Protein AF-A0A285S015-F1 (afdb_monomer)

Mean predicted aligned error: 14.47 Å

Structure (mmCIF, N/CA/C/O backbone):
data_AF-A0A285S015-F1
#
_entry.id   AF-A0A285S015-F1
#
loop_
_atom_site.group_PDB
_atom_site.id
_atom_site.type_symbol
_atom_site.label_atom_id
_atom_site.label_alt_id
_atom_site.label_comp_id
_atom_site.label_asym_id
_atom_site.label_entity_id
_atom_site.label_seq_id
_atom_site.pdbx_PDB_ins_code
_atom_site.Cartn_x
_atom_site.Cartn_y
_atom_site.Cartn_z
_atom_site.occupancy
_atom_site.B_iso_or_equiv
_atom_site.auth_seq_id
_atom_site.auth_comp_id
_atom_site.auth_asym_id
_atom_site.auth_atom_id
_atom_site.pdbx_PDB_model_num
ATOM 1 N N . MET A 1 1 ? 20.135 -26.902 -39.913 1.00 67.50 1 MET A N 1
ATOM 2 C CA . MET A 1 1 ? 20.715 -26.129 -41.029 1.00 67.50 1 MET A CA 1
ATOM 3 C C . MET A 1 1 ? 20.093 -24.752 -40.970 1.00 67.50 1 MET A C 1
ATOM 5 O O . MET A 1 1 ? 18.878 -24.686 -40.819 1.00 67.50 1 MET A O 1
ATOM 9 N N . VAL A 1 2 ? 20.905 -23.700 -40.968 1.00 75.19 2 VAL A N 1
ATOM 10 C CA . VAL A 1 2 ? 20.417 -22.316 -40.902 1.00 75.19 2 VAL A CA 1
ATOM 11 C C . VAL A 1 2 ? 20.582 -21.705 -42.285 1.00 75.19 2 VAL A C 1
ATOM 13 O O . VAL A 1 2 ? 21.671 -21.765 -42.855 1.00 75.19 2 VAL A O 1
ATOM 16 N N . LEU A 1 3 ? 19.495 -21.155 -42.816 1.00 83.31 3 LEU A N 1
ATOM 17 C CA . LEU A 1 3 ? 19.470 -20.466 -44.101 1.00 83.31 3 LEU A CA 1
ATOM 18 C C . LEU A 1 3 ? 19.442 -18.971 -43.814 1.00 83.31 3 LEU A C 1
ATOM 20 O O . LEU A 1 3 ? 18.451 -18.474 -43.283 1.00 83.31 3 LEU A O 1
ATOM 24 N N . LEU A 1 4 ? 20.527 -18.260 -44.114 1.00 85.44 4 LEU A N 1
ATOM 25 C CA . LEU A 1 4 ? 20.615 -16.825 -43.836 1.00 85.44 4 LEU A CA 1
ATOM 26 C C . LEU A 1 4 ? 20.044 -16.002 -44.987 1.00 85.44 4 LEU A C 1
ATOM 28 O O . LEU A 1 4 ? 20.359 -16.249 -46.153 1.00 85.44 4 LEU A O 1
ATOM 32 N N . PHE A 1 5 ? 19.215 -15.017 -44.634 1.00 90.62 5 PHE A N 1
ATOM 33 C CA . PHE A 1 5 ? 18.771 -13.994 -45.574 1.00 90.62 5 PHE A CA 1
ATOM 34 C C . PHE A 1 5 ? 20.003 -13.241 -46.119 1.00 90.62 5 PHE A C 1
ATOM 36 O O . PHE A 1 5 ? 20.913 -12.960 -45.336 1.00 90.62 5 PHE A O 1
ATOM 43 N N . PRO A 1 6 ? 20.068 -12.908 -47.424 1.00 89.25 6 PRO A N 1
ATOM 44 C CA . PRO A 1 6 ? 21.235 -12.268 -48.042 1.00 89.25 6 PRO A CA 1
ATOM 45 C C . PRO A 1 6 ? 21.313 -10.771 -47.688 1.00 89.25 6 PRO A C 1
ATOM 47 O O . PRO A 1 6 ? 21.080 -9.890 -48.520 1.00 89.25 6 PRO A O 1
ATOM 50 N N . PHE A 1 7 ? 21.603 -10.476 -46.419 1.00 87.62 7 PHE A N 1
ATOM 51 C CA . PHE A 1 7 ? 21.648 -9.122 -45.859 1.00 87.62 7 PHE A CA 1
ATOM 52 C C . PHE A 1 7 ? 22.628 -8.207 -46.601 1.00 87.62 7 PHE A C 1
ATOM 54 O O . PHE A 1 7 ? 22.371 -7.019 -46.767 1.00 87.62 7 PHE A O 1
ATOM 61 N N . GLU A 1 8 ? 23.745 -8.758 -47.060 1.00 86.56 8 GLU A N 1
ATOM 62 C CA . GLU A 1 8 ? 24.807 -8.057 -47.777 1.00 86.56 8 GLU A CA 1
ATOM 63 C C . GLU A 1 8 ? 24.428 -7.623 -49.197 1.00 86.56 8 GLU A C 1
ATOM 65 O O . GLU A 1 8 ? 25.036 -6.693 -49.727 1.00 86.56 8 GLU A O 1
ATOM 70 N N . LEU A 1 9 ? 23.430 -8.266 -49.811 1.00 89.44 9 LEU A N 1
ATOM 71 C CA . LEU A 1 9 ? 22.992 -7.951 -51.174 1.00 89.44 9 LEU A CA 1
ATOM 72 C C . LEU A 1 9 ? 21.837 -6.949 -51.203 1.00 89.44 9 LEU A C 1
ATOM 74 O O . LEU A 1 9 ? 21.545 -6.377 -52.250 1.00 89.44 9 LEU A O 1
ATOM 78 N N . ILE A 1 10 ? 21.178 -6.732 -50.062 1.00 92.38 10 ILE A N 1
ATOM 79 C CA . ILE A 1 10 ? 19.946 -5.950 -49.976 1.00 92.38 10 ILE A CA 1
ATOM 80 C C . ILE A 1 10 ? 20.144 -4.814 -48.968 1.00 92.38 10 ILE A C 1
ATOM 82 O O . ILE A 1 10 ? 20.337 -5.072 -47.776 1.00 92.38 10 ILE A O 1
ATOM 86 N N . PRO A 1 11 ? 20.064 -3.540 -49.395 1.00 91.94 11 PRO A N 1
ATOM 87 C CA . PRO A 1 11 ? 20.134 -2.407 -48.484 1.00 91.94 11 PRO A CA 1
ATOM 88 C C . PRO A 1 11 ? 19.051 -2.472 -47.402 1.00 91.94 11 PRO A C 1
ATOM 90 O O . PRO A 1 11 ? 17.885 -2.774 -47.676 1.00 91.94 11 PRO A O 1
ATOM 93 N N . LYS A 1 12 ? 19.419 -2.129 -46.167 1.00 91.00 12 LYS A N 1
ATOM 94 C CA . LYS A 1 12 ? 18.474 -2.047 -45.049 1.00 91.00 12 LYS A CA 1
ATOM 95 C C . LYS A 1 12 ? 17.331 -1.075 -45.371 1.00 91.00 12 LYS A C 1
ATOM 97 O O . LYS A 1 12 ? 17.561 0.023 -45.871 1.00 91.00 12 LYS A O 1
ATOM 102 N N . GLY A 1 13 ? 16.107 -1.470 -45.037 1.00 90.25 13 GLY A N 1
ATOM 103 C CA . GLY A 1 13 ? 14.879 -0.709 -45.266 1.00 90.25 13 GLY A CA 1
ATOM 104 C C . GLY A 1 13 ? 14.245 -0.927 -46.642 1.00 90.25 13 GLY A C 1
ATOM 105 O O . GLY A 1 13 ? 13.160 -0.399 -46.874 1.00 90.25 13 GLY A O 1
ATOM 106 N N . SER A 1 14 ? 14.875 -1.711 -47.526 1.00 94.56 14 SER A N 1
ATOM 107 C CA . SER A 1 14 ? 14.327 -2.010 -48.856 1.00 94.56 14 SER A CA 1
ATOM 108 C C . SER A 1 14 ? 12.966 -2.705 -48.771 1.00 94.56 14 SER A C 1
ATOM 110 O O . SER A 1 14 ? 12.733 -3.546 -47.891 1.00 94.56 14 SER A O 1
ATOM 112 N N . LYS A 1 15 ? 12.084 -2.381 -49.717 1.00 95.31 15 LYS A N 1
ATOM 113 C CA . LYS A 1 15 ? 10.822 -3.079 -49.968 1.00 95.31 15 LYS A CA 1
ATOM 114 C C . LYS A 1 15 ? 11.097 -4.305 -50.822 1.00 95.31 15 LYS A C 1
ATOM 116 O O . LYS A 1 15 ? 11.633 -4.177 -51.921 1.00 95.31 15 LYS A O 1
ATOM 121 N N . ILE A 1 16 ? 10.733 -5.485 -50.339 1.00 95.94 16 ILE A N 1
ATOM 122 C CA . ILE A 1 16 ? 11.045 -6.734 -51.030 1.00 95.94 16 ILE A CA 1
ATOM 123 C C . ILE A 1 16 ? 9.804 -7.566 -51.332 1.00 95.94 16 ILE A C 1
ATOM 125 O O . ILE A 1 16 ? 8.881 -7.654 -50.517 1.00 95.94 16 ILE A O 1
ATOM 129 N N . ILE A 1 17 ? 9.829 -8.226 -52.487 1.00 95.12 17 ILE A N 1
ATOM 130 C CA . ILE A 1 17 ? 8.995 -9.392 -52.765 1.00 95.12 17 ILE A CA 1
ATOM 131 C C . ILE A 1 17 ? 9.769 -10.618 -52.287 1.00 95.12 17 ILE A C 1
ATOM 133 O O . ILE A 1 17 ? 10.899 -10.835 -52.716 1.00 95.12 17 ILE A O 1
ATOM 137 N N . LEU A 1 18 ? 9.184 -11.424 -51.407 1.00 94.12 18 LEU A N 1
ATOM 138 C CA . LEU A 1 18 ? 9.746 -12.709 -51.003 1.00 94.12 18 LEU A CA 1
ATOM 139 C C . LEU A 1 18 ? 9.073 -13.812 -51.825 1.00 94.12 18 LEU A C 1
ATOM 141 O O . LEU A 1 18 ? 7.856 -13.963 -51.777 1.00 94.12 18 LEU A O 1
ATOM 145 N N . TYR A 1 19 ? 9.844 -14.569 -52.597 1.00 93.25 19 TYR A N 1
ATOM 146 C CA . TYR A 1 19 ? 9.345 -15.654 -53.434 1.00 93.25 19 TYR A CA 1
ATOM 147 C C . TYR A 1 19 ? 9.754 -17.005 -52.851 1.00 93.25 19 TYR A C 1
ATOM 149 O O . TYR A 1 19 ? 10.938 -17.312 -52.749 1.00 93.25 19 TYR A O 1
ATOM 157 N N . GLY A 1 20 ? 8.776 -17.841 -52.525 1.00 88.62 20 GLY A N 1
ATOM 158 C CA . GLY A 1 20 ? 8.963 -19.139 -51.890 1.00 88.62 20 GLY A CA 1
ATOM 159 C C . GLY A 1 20 ? 8.572 -19.093 -50.416 1.00 88.62 20 GLY A C 1
ATOM 160 O O . GLY A 1 20 ? 9.104 -18.306 -49.636 1.00 88.62 20 GLY A O 1
ATOM 161 N N . ALA A 1 21 ? 7.648 -19.963 -50.025 1.00 83.31 21 ALA A N 1
ATOM 162 C CA . ALA A 1 21 ? 7.158 -20.145 -48.660 1.00 83.31 21 ALA A CA 1
ATOM 163 C C . ALA A 1 21 ? 7.514 -21.532 -48.089 1.00 83.31 21 ALA A C 1
ATOM 165 O O . ALA A 1 21 ? 6.883 -22.030 -47.159 1.00 83.31 21 ALA A O 1
ATOM 166 N N . GLY A 1 22 ? 8.544 -22.173 -48.652 1.00 79.75 22 GLY A N 1
ATOM 167 C CA . GLY A 1 22 ? 9.179 -23.346 -48.054 1.00 79.75 22 GLY A CA 1
ATOM 168 C C . GLY A 1 22 ? 9.990 -22.999 -46.797 1.00 79.75 22 GLY A C 1
ATOM 169 O O . GLY A 1 22 ? 9.980 -21.867 -46.320 1.00 79.75 22 GLY A O 1
ATOM 170 N N . ASP A 1 23 ? 10.751 -23.969 -46.285 1.00 79.31 23 ASP A N 1
ATOM 171 C CA . ASP A 1 23 ? 11.569 -23.812 -45.067 1.00 79.31 23 ASP A CA 1
ATOM 172 C C . ASP A 1 23 ? 12.511 -22.589 -45.131 1.00 79.31 23 ASP A C 1
ATOM 174 O O . ASP A 1 23 ? 12.588 -21.806 -44.187 1.00 79.31 23 ASP A O 1
ATOM 178 N N . CYS A 1 24 ? 13.132 -22.350 -46.293 1.00 83.75 24 CYS A N 1
ATOM 179 C CA . CYS A 1 24 ? 13.957 -21.166 -46.553 1.00 83.75 24 CYS A CA 1
ATOM 180 C C . CYS A 1 24 ? 13.175 -19.852 -46.422 1.00 83.75 24 CYS A C 1
ATOM 182 O O . CYS A 1 24 ? 13.576 -18.965 -45.671 1.00 83.75 24 CYS A O 1
ATOM 184 N N . GLY A 1 25 ? 12.024 -19.749 -47.092 1.00 86.25 25 GLY A N 1
ATOM 185 C CA . GLY A 1 25 ? 11.167 -18.564 -47.041 1.00 86.25 25 GLY A CA 1
ATOM 186 C C . GLY A 1 25 ? 10.690 -18.240 -45.633 1.00 86.25 25 GLY A C 1
ATOM 187 O O . GLY A 1 25 ? 10.737 -17.086 -45.217 1.00 86.25 25 GLY A O 1
ATOM 188 N N . ILE A 1 26 ? 10.306 -19.262 -44.865 1.00 82.06 26 ILE A N 1
ATOM 189 C CA . ILE A 1 26 ? 9.888 -19.100 -43.468 1.00 82.06 26 ILE A CA 1
ATOM 190 C C . ILE A 1 26 ? 11.056 -18.598 -42.607 1.00 82.06 26 ILE A C 1
ATOM 192 O O . ILE A 1 26 ? 10.880 -17.669 -41.816 1.00 82.06 26 ILE A O 1
ATOM 196 N N . GLN A 1 27 ? 12.255 -19.173 -42.757 1.00 84.94 27 GLN A N 1
ATOM 197 C CA . GLN A 1 27 ? 13.443 -18.728 -42.021 1.00 84.94 27 GLN A CA 1
ATOM 198 C C . GLN A 1 27 ? 13.841 -17.290 -42.382 1.00 84.94 27 GLN A C 1
ATOM 200 O O . GLN A 1 27 ? 14.153 -16.510 -41.479 1.00 84.94 27 GLN A O 1
ATOM 205 N N . PHE A 1 28 ? 13.783 -16.919 -43.664 1.00 90.00 28 PHE A N 1
ATOM 206 C CA . PHE A 1 28 ? 14.058 -15.559 -44.135 1.00 90.00 28 PHE A CA 1
ATOM 207 C C . PHE A 1 28 ? 13.033 -14.568 -43.584 1.00 90.00 28 PHE A C 1
ATOM 209 O O . PHE A 1 28 ? 13.412 -13.546 -43.018 1.00 90.00 28 PHE A O 1
ATOM 216 N N . PHE A 1 29 ? 11.740 -14.890 -43.672 1.00 85.94 29 PHE A N 1
ATOM 217 C CA . PHE A 1 29 ? 10.673 -14.040 -43.148 1.00 85.94 29 PHE A CA 1
ATOM 218 C C . PHE A 1 29 ? 10.840 -13.789 -41.643 1.00 85.94 29 PHE A C 1
ATOM 220 O O . PHE A 1 29 ? 10.815 -12.641 -41.202 1.00 85.94 29 PHE A O 1
ATOM 227 N N . ARG A 1 30 ? 11.115 -14.836 -40.853 1.00 80.06 30 ARG A N 1
ATOM 228 C CA . ARG A 1 30 ? 11.385 -14.706 -39.409 1.00 80.06 30 ARG A CA 1
ATOM 229 C C . ARG A 1 30 ? 12.592 -13.813 -39.125 1.00 80.06 30 ARG A C 1
ATOM 231 O O . ARG A 1 30 ? 12.520 -12.964 -38.240 1.00 80.06 30 ARG A O 1
ATOM 238 N N . GLN A 1 31 ? 13.680 -13.973 -39.878 1.00 86.50 31 GLN A N 1
ATOM 239 C CA . GLN A 1 31 ? 14.856 -13.109 -39.754 1.00 86.50 31 GLN A CA 1
ATOM 240 C C . GLN A 1 31 ? 14.512 -11.645 -40.041 1.00 86.50 31 GLN A C 1
ATOM 242 O O . GLN A 1 31 ? 14.876 -10.776 -39.253 1.00 86.50 31 GLN A O 1
ATOM 247 N N . ILE A 1 32 ? 13.772 -11.363 -41.115 1.00 84.56 32 ILE A N 1
ATOM 248 C CA . ILE A 1 32 ? 13.384 -9.998 -41.500 1.00 84.56 32 ILE A CA 1
ATOM 249 C C . ILE A 1 32 ? 12.490 -9.349 -40.436 1.00 84.56 32 ILE A C 1
ATOM 251 O O . ILE A 1 32 ? 12.740 -8.205 -40.056 1.00 84.56 32 ILE A O 1
ATOM 255 N N . ILE A 1 33 ? 11.486 -10.073 -39.929 1.00 77.69 33 ILE A N 1
ATOM 256 C CA . ILE A 1 33 ? 10.560 -9.561 -38.909 1.00 77.69 33 ILE A CA 1
ATOM 257 C C . ILE A 1 33 ? 11.286 -9.287 -37.589 1.00 77.69 33 ILE A C 1
ATOM 259 O O . ILE A 1 33 ? 11.134 -8.200 -37.038 1.00 77.69 33 ILE A O 1
ATOM 263 N N . ASN A 1 34 ? 12.119 -10.220 -37.118 1.00 66.62 34 ASN A N 1
ATOM 264 C CA . ASN A 1 34 ? 12.831 -10.078 -35.844 1.00 66.62 34 ASN A CA 1
ATOM 265 C C . ASN A 1 34 ? 13.903 -8.981 -35.870 1.00 66.62 34 ASN A C 1
ATOM 267 O O . ASN A 1 34 ? 14.202 -8.385 -34.840 1.00 66.62 34 ASN A O 1
ATOM 271 N N . THR A 1 35 ? 14.505 -8.723 -37.031 1.00 77.38 35 THR A N 1
ATOM 272 C CA . THR A 1 35 ? 15.564 -7.711 -37.183 1.00 77.38 35 THR A CA 1
ATOM 273 C C . THR A 1 35 ? 15.040 -6.353 -37.649 1.00 77.38 35 THR A C 1
ATOM 275 O O . THR A 1 35 ? 15.794 -5.377 -37.647 1.00 77.38 35 THR A O 1
ATOM 278 N N . HIS A 1 36 ? 13.777 -6.280 -38.086 1.00 74.38 36 HIS A N 1
ATOM 279 C CA . HIS A 1 36 ? 13.197 -5.131 -38.789 1.00 74.38 36 HIS A CA 1
ATOM 280 C C . HIS A 1 36 ? 14.074 -4.641 -39.963 1.00 74.38 36 HIS A C 1
ATOM 282 O O . HIS A 1 36 ? 14.189 -3.437 -40.209 1.00 74.38 36 HIS A O 1
ATOM 288 N N . TYR A 1 37 ? 14.756 -5.563 -40.657 1.00 84.56 37 TYR A N 1
ATOM 289 C CA . TYR A 1 37 ? 15.783 -5.213 -41.646 1.00 84.56 37 TYR A CA 1
ATOM 290 C C . TYR A 1 37 ? 15.201 -4.725 -42.977 1.00 84.56 37 TYR A C 1
ATOM 292 O O . TYR A 1 37 ? 15.682 -3.733 -43.518 1.00 84.56 37 TYR A O 1
ATOM 300 N N . CYS A 1 38 ? 14.152 -5.374 -43.484 1.00 91.06 38 CYS A N 1
ATOM 301 C CA . CYS A 1 38 ? 13.473 -5.047 -44.743 1.00 91.06 38 CYS A CA 1
ATOM 302 C C . CYS A 1 38 ? 11.953 -5.027 -44.554 1.00 91.06 38 CYS A C 1
ATOM 304 O O . CYS A 1 38 ? 11.432 -5.555 -43.573 1.00 91.06 38 CYS A O 1
ATOM 306 N N . ASN A 1 39 ? 11.241 -4.448 -45.521 1.00 89.62 39 ASN A N 1
ATOM 307 C CA . ASN A 1 39 ? 9.784 -4.481 -45.572 1.00 89.62 39 ASN A CA 1
ATOM 308 C C . ASN A 1 39 ? 9.322 -5.503 -46.618 1.00 89.62 39 ASN A C 1
ATOM 310 O O . ASN A 1 39 ? 9.514 -5.286 -47.812 1.00 89.62 39 ASN A O 1
ATOM 314 N N . VAL A 1 40 ? 8.716 -6.611 -46.188 1.00 89.88 40 VAL A N 1
ATOM 315 C CA . VAL A 1 40 ? 8.143 -7.607 -47.107 1.00 89.88 40 VAL A CA 1
ATOM 316 C C . VAL A 1 40 ? 6.810 -7.073 -47.625 1.00 89.88 40 VAL A C 1
ATOM 318 O O . VAL A 1 40 ? 5.792 -7.172 -46.945 1.00 89.88 40 VAL A O 1
ATOM 321 N N . VAL A 1 41 ? 6.818 -6.485 -48.823 1.00 90.06 41 VAL A N 1
ATOM 322 C CA . VAL A 1 41 ? 5.616 -5.892 -49.435 1.00 90.06 41 VAL A CA 1
ATOM 323 C C . VAL A 1 41 ? 4.709 -6.938 -50.072 1.00 90.06 41 VAL A C 1
ATOM 325 O O . VAL A 1 41 ? 3.506 -6.720 -50.197 1.00 90.06 41 VAL A O 1
ATOM 328 N N . LEU A 1 42 ? 5.274 -8.086 -50.447 1.00 89.62 42 LEU A N 1
ATOM 329 C CA . LEU A 1 42 ? 4.533 -9.217 -50.978 1.00 89.62 42 LEU A CA 1
ATOM 330 C C . LEU A 1 42 ? 5.313 -10.509 -50.709 1.00 89.62 42 LEU A C 1
ATOM 332 O O . LEU A 1 42 ? 6.506 -10.582 -50.989 1.00 89.62 42 LEU A O 1
ATOM 336 N N . TRP A 1 43 ? 4.647 -11.538 -50.189 1.00 91.50 43 TRP A N 1
ATOM 337 C CA . TRP A 1 43 ? 5.215 -12.880 -50.056 1.00 91.50 43 TRP A CA 1
ATOM 338 C C . TRP A 1 43 ? 4.397 -13.841 -50.909 1.00 91.50 43 TRP A C 1
ATOM 340 O O . TRP A 1 43 ? 3.183 -13.923 -50.731 1.00 91.50 43 TRP A O 1
ATOM 350 N N . VAL A 1 44 ? 5.033 -14.539 -51.849 1.00 89.38 44 VAL A N 1
ATOM 351 C CA . VAL A 1 44 ? 4.350 -15.435 -52.790 1.00 89.38 44 VAL A CA 1
ATOM 352 C C . VAL A 1 44 ? 4.909 -16.846 -52.792 1.00 89.38 44 VAL A C 1
ATOM 354 O O . VAL A 1 44 ? 6.092 -17.059 -52.535 1.00 89.38 44 VAL A O 1
ATOM 357 N N . ASP A 1 45 ? 4.064 -17.811 -53.139 1.00 88.56 45 ASP A N 1
ATOM 358 C CA . ASP A 1 45 ? 4.480 -19.177 -53.453 1.00 88.56 45 ASP A CA 1
ATOM 359 C C . ASP A 1 45 ? 3.582 -19.772 -54.544 1.00 88.56 45 ASP A C 1
ATOM 361 O O . ASP A 1 45 ? 2.378 -19.519 -54.586 1.00 88.56 45 ASP A O 1
ATOM 365 N N . LYS A 1 46 ? 4.147 -20.606 -55.424 1.00 83.50 46 LYS A N 1
ATOM 366 C CA . LYS A 1 46 ? 3.384 -21.276 -56.491 1.00 83.50 46 LYS A CA 1
ATOM 367 C C . LYS A 1 46 ? 2.296 -22.208 -55.953 1.00 83.50 46 LYS A C 1
ATOM 369 O O . LYS A 1 46 ? 1.311 -22.464 -56.634 1.00 83.50 46 LYS A O 1
ATOM 374 N N . ARG A 1 47 ? 2.486 -22.741 -54.743 1.00 78.12 47 ARG A N 1
ATOM 375 C CA . ARG A 1 47 ? 1.529 -23.605 -54.050 1.00 78.12 47 ARG A CA 1
ATOM 376 C C . ARG A 1 47 ? 0.612 -22.829 -53.117 1.00 78.12 47 ARG A C 1
ATOM 378 O O . ARG A 1 47 ? -0.129 -23.469 -52.390 1.00 78.12 47 ARG A O 1
ATOM 385 N N . ALA A 1 48 ? 0.609 -21.492 -53.131 1.00 71.69 48 ALA A N 1
ATOM 386 C CA . ALA A 1 48 ? -0.221 -20.691 -52.224 1.00 71.69 48 ALA A CA 1
ATOM 387 C C . ALA A 1 48 ? -1.709 -21.092 -52.245 1.00 71.69 48 ALA A C 1
ATOM 389 O O . ALA A 1 48 ? -2.349 -21.114 -51.200 1.00 71.69 48 ALA A O 1
ATOM 390 N N . ASN A 1 49 ? -2.231 -21.491 -53.411 1.00 65.31 49 ASN A N 1
ATOM 391 C CA . ASN A 1 49 ? -3.615 -21.954 -53.578 1.00 65.31 49 ASN A CA 1
ATOM 392 C C . ASN A 1 49 ? -3.880 -23.364 -53.002 1.00 65.31 49 ASN A C 1
ATOM 394 O O . ASN A 1 49 ? -5.033 -23.734 -52.809 1.00 65.31 49 ASN A O 1
ATOM 398 N N . GLU A 1 50 ? -2.831 -24.147 -52.736 1.00 61.03 50 GLU A N 1
ATOM 399 C CA . GLU A 1 50 ? -2.882 -25.471 -52.094 1.00 61.03 50 GLU A CA 1
ATOM 400 C C . GLU A 1 50 ? -2.691 -25.381 -50.568 1.00 61.03 50 GLU A C 1
ATOM 402 O O . GLU A 1 50 ? -2.870 -26.372 -49.860 1.00 61.03 50 GLU A O 1
ATOM 407 N N . ILE A 1 51 ? -2.331 -24.201 -50.044 1.00 58.34 51 ILE A N 1
ATOM 408 C CA . ILE A 1 51 ? -2.209 -23.951 -48.606 1.00 58.34 51 ILE A CA 1
ATOM 409 C C . ILE A 1 51 ? -3.617 -23.692 -48.047 1.00 58.34 51 ILE A C 1
ATOM 411 O O . ILE A 1 51 ? -4.007 -22.549 -47.806 1.00 58.34 51 ILE A O 1
ATOM 415 N N . GLU A 1 52 ? -4.412 -24.748 -47.845 1.00 47.81 52 GLU A N 1
ATOM 416 C CA . GLU A 1 52 ? -5.668 -24.637 -47.094 1.00 47.81 52 GLU A CA 1
ATOM 417 C C . GLU A 1 52 ? -5.366 -24.041 -45.702 1.00 47.81 52 GLU A C 1
ATOM 419 O O . GLU A 1 52 ? -4.636 -24.620 -44.902 1.00 47.81 52 GLU A O 1
ATOM 424 N N . ASN A 1 53 ? -5.925 -22.857 -45.430 1.00 52.62 53 ASN A N 1
ATOM 425 C CA . ASN A 1 53 ? -5.836 -22.080 -44.180 1.00 52.62 53 ASN A CA 1
ATOM 426 C C . ASN A 1 53 ? -4.545 -21.289 -43.889 1.00 52.62 53 ASN A C 1
ATOM 428 O O . ASN A 1 53 ? -4.525 -20.567 -42.889 1.00 52.62 53 ASN A O 1
ATOM 432 N N . GLY A 1 54 ? -3.532 -21.307 -44.763 1.00 52.75 54 GLY A N 1
ATOM 433 C CA . GLY A 1 54 ? -2.366 -20.410 -44.659 1.00 52.75 54 GLY A CA 1
ATOM 434 C C . GLY A 1 54 ? -1.398 -20.690 -43.498 1.00 52.75 54 GLY A C 1
ATOM 435 O O . GLY A 1 54 ? -0.605 -19.809 -43.172 1.00 52.75 54 GLY A O 1
ATOM 436 N N . GLU A 1 55 ? -1.473 -21.862 -42.858 1.00 51.06 55 GLU A N 1
ATOM 437 C CA . GLU A 1 55 ? -0.727 -22.202 -41.634 1.00 51.06 55 GLU A CA 1
ATOM 438 C C . GLU A 1 55 ? 0.605 -22.928 -41.915 1.00 51.06 55 GLU A C 1
ATOM 440 O O . GLU A 1 55 ? 0.686 -23.793 -42.789 1.00 51.06 55 GLU A O 1
ATOM 445 N N . ASP A 1 56 ? 1.665 -22.605 -41.163 1.00 54.25 56 ASP A N 1
ATOM 446 C CA . ASP A 1 56 ? 2.921 -23.368 -41.177 1.00 54.25 56 ASP A CA 1
ATOM 447 C C . ASP A 1 56 ? 2.828 -24.682 -40.377 1.00 54.25 56 ASP A C 1
ATOM 449 O O . ASP A 1 56 ? 1.813 -24.991 -39.753 1.00 54.25 56 ASP A O 1
ATOM 453 N N . ARG A 1 57 ? 3.911 -25.477 -40.350 1.00 40.69 57 ARG A N 1
ATOM 454 C CA . ARG A 1 57 ? 3.973 -26.754 -39.596 1.00 40.69 57 ARG A CA 1
ATOM 455 C C . ARG A 1 57 ? 3.804 -26.592 -38.074 1.00 40.69 57 ARG A C 1
ATOM 457 O O . ARG A 1 57 ? 3.787 -27.594 -37.364 1.00 40.69 57 ARG A O 1
ATOM 464 N N . PHE A 1 58 ? 3.715 -25.354 -37.593 1.00 38.44 58 PHE A N 1
ATOM 465 C CA . PHE A 1 58 ? 3.531 -24.956 -36.205 1.00 38.44 58 PHE A CA 1
ATOM 466 C C . PHE A 1 58 ? 2.222 -24.165 -35.990 1.00 38.44 58 PHE A C 1
ATOM 468 O O . PHE A 1 58 ? 2.006 -23.666 -34.889 1.00 38.44 58 PHE A O 1
ATOM 475 N N . GLY A 1 59 ? 1.339 -24.065 -36.996 1.00 45.91 59 GLY A N 1
ATOM 476 C CA . GLY A 1 59 ? 0.038 -23.390 -36.894 1.00 45.91 59 GLY A CA 1
ATOM 477 C C . GLY A 1 59 ? 0.069 -21.868 -37.099 1.00 45.91 59 GLY A C 1
ATOM 478 O O . GLY A 1 59 ? -0.901 -21.192 -36.761 1.00 45.91 59 GLY A O 1
ATOM 479 N N . CYS A 1 60 ? 1.160 -21.296 -37.625 1.00 46.03 60 CYS A N 1
ATOM 480 C CA . CYS A 1 60 ? 1.290 -19.846 -37.830 1.00 46.03 60 CYS A CA 1
ATOM 481 C C . CYS A 1 60 ? 0.702 -19.431 -39.181 1.00 46.03 60 CYS A C 1
ATOM 483 O O . CYS A 1 60 ? 1.151 -19.936 -40.209 1.00 46.03 60 CYS A O 1
ATOM 485 N N . LYS A 1 61 ? -0.246 -18.483 -39.206 1.00 57.78 61 LYS A N 1
ATOM 486 C CA . LYS A 1 61 ? -0.798 -17.963 -40.465 1.00 57.78 61 LYS A CA 1
ATOM 487 C C . LYS A 1 61 ? 0.141 -16.952 -41.110 1.00 57.78 61 LYS A C 1
ATOM 489 O O . LYS A 1 61 ? 0.371 -15.883 -40.553 1.00 57.78 61 LYS A O 1
ATOM 494 N N . PHE A 1 62 ? 0.633 -17.255 -42.307 1.00 62.44 62 PHE A N 1
ATOM 495 C CA . PHE A 1 62 ? 1.444 -16.328 -43.096 1.00 62.44 62 PHE A CA 1
ATOM 496 C C . PHE A 1 62 ? 0.632 -15.739 -44.261 1.00 62.44 62 PHE A C 1
ATOM 498 O O . PHE A 1 62 ? -0.124 -16.472 -44.903 1.00 62.44 62 PHE A O 1
ATOM 505 N N . PRO A 1 63 ? 0.775 -14.436 -44.584 1.00 70.94 63 PRO A N 1
ATOM 506 C CA . PRO A 1 63 ? 0.035 -13.783 -45.667 1.00 70.94 63 PRO A CA 1
ATOM 507 C C . PRO A 1 63 ? 0.633 -14.111 -47.049 1.00 70.94 63 PRO A C 1
ATOM 509 O O . PRO A 1 63 ? 0.980 -13.220 -47.825 1.00 70.94 63 PRO A O 1
ATOM 512 N N . ILE A 1 64 ? 0.778 -15.402 -47.353 1.00 80.50 64 ILE A N 1
ATOM 513 C CA . ILE A 1 64 ? 1.333 -15.892 -48.615 1.00 80.50 64 ILE A CA 1
ATOM 514 C C . ILE A 1 64 ? 0.274 -15.730 -49.707 1.00 80.50 64 ILE A C 1
ATOM 516 O O . ILE A 1 64 ? -0.869 -16.158 -49.565 1.00 80.50 64 ILE A O 1
ATOM 520 N N . SER A 1 65 ? 0.653 -15.095 -50.808 1.00 83.88 65 SER A N 1
ATOM 521 C CA . SER A 1 65 ? -0.194 -14.882 -51.975 1.00 83.88 65 SER A CA 1
ATOM 522 C C . SER A 1 65 ? 0.210 -15.783 -53.140 1.00 83.88 65 SER A C 1
ATOM 524 O O . SER A 1 65 ? 1.329 -16.287 -53.209 1.00 83.88 65 SER A O 1
ATOM 526 N N . ALA A 1 66 ? -0.712 -15.979 -54.079 1.00 85.31 66 ALA A N 1
ATOM 527 C CA . ALA A 1 66 ? -0.395 -16.625 -55.343 1.00 85.31 66 ALA A CA 1
ATOM 528 C C . ALA A 1 66 ? 0.556 -15.742 -56.175 1.00 85.31 66 ALA A C 1
ATOM 530 O O . ALA A 1 66 ? 0.558 -14.513 -56.034 1.00 85.31 66 ALA A O 1
ATOM 531 N N . VAL A 1 67 ? 1.392 -16.377 -56.997 1.00 89.06 67 VAL A N 1
ATOM 532 C CA . VAL A 1 67 ? 2.490 -15.724 -57.734 1.00 89.06 67 VAL A CA 1
ATOM 533 C C . VAL A 1 67 ? 1.977 -14.639 -58.683 1.00 89.06 67 VAL A C 1
ATOM 535 O O . VAL A 1 67 ? 2.635 -13.622 -58.876 1.00 89.06 67 VAL A O 1
ATOM 538 N N . GLU A 1 68 ? 0.755 -14.785 -59.185 1.00 88.69 68 GLU A N 1
ATOM 539 C CA . GLU A 1 68 ? 0.121 -13.850 -60.112 1.00 88.69 68 GLU A CA 1
ATOM 540 C C . GLU A 1 68 ? -0.019 -12.442 -59.506 1.00 88.69 68 GLU A C 1
ATOM 542 O O . GLU A 1 68 ? 0.040 -11.448 -60.231 1.00 88.69 68 GLU A O 1
ATOM 547 N N . LYS A 1 69 ? -0.104 -12.327 -58.169 1.00 87.88 69 LYS A N 1
ATOM 548 C CA . LYS A 1 69 ? -0.185 -11.032 -57.471 1.00 87.88 69 LYS A CA 1
ATOM 549 C C . LYS A 1 69 ? 1.060 -10.163 -57.618 1.00 87.88 69 LYS A C 1
ATOM 551 O O . LYS A 1 69 ? 0.995 -8.972 -57.321 1.00 87.88 69 LYS A O 1
ATOM 556 N N . ILE A 1 70 ? 2.183 -10.715 -58.079 1.00 90.81 70 ILE A N 1
ATOM 557 C CA . ILE A 1 70 ? 3.372 -9.916 -58.393 1.00 90.81 70 ILE A CA 1
ATOM 558 C C . ILE A 1 70 ? 3.026 -8.818 -59.412 1.00 90.81 70 ILE A C 1
ATOM 560 O O . ILE A 1 70 ? 3.514 -7.702 -59.270 1.00 90.81 70 ILE A O 1
ATOM 564 N N . GLN A 1 71 ? 2.129 -9.079 -60.373 1.00 86.75 71 GLN A N 1
ATOM 565 C CA . GLN A 1 71 ? 1.718 -8.091 -61.386 1.00 86.75 71 GLN A CA 1
ATOM 566 C C . GLN A 1 71 ? 1.008 -6.862 -60.792 1.00 86.75 71 GLN A C 1
ATOM 568 O O . GLN A 1 71 ? 0.969 -5.802 -61.414 1.00 86.75 71 GLN A O 1
ATOM 573 N N . GLU A 1 72 ? 0.445 -6.994 -59.591 1.00 86.12 72 GLU A N 1
ATOM 574 C CA . GLU A 1 72 ? -0.239 -5.916 -58.872 1.00 86.12 72 GLU A CA 1
ATOM 575 C C . GLU A 1 72 ? 0.727 -5.119 -57.972 1.00 86.12 72 GLU A C 1
ATOM 577 O O . GLU A 1 72 ? 0.382 -4.043 -57.476 1.00 86.12 72 GLU A O 1
ATOM 582 N N . CYS A 1 73 ? 1.951 -5.619 -57.764 1.00 85.56 73 CYS A N 1
ATOM 583 C CA . CYS A 1 73 ? 2.949 -5.042 -56.871 1.00 85.56 73 CYS A CA 1
ATOM 584 C C . CYS A 1 73 ? 3.998 -4.241 -57.656 1.00 85.56 73 CYS A C 1
ATOM 586 O O . CYS A 1 73 ? 5.042 -4.754 -58.044 1.00 85.56 73 CYS A O 1
ATOM 588 N N . ASN A 1 74 ? 3.733 -2.948 -57.864 1.00 79.56 74 ASN A N 1
ATOM 589 C CA . ASN A 1 74 ? 4.651 -2.055 -58.590 1.00 79.56 74 ASN A CA 1
ATOM 590 C C . ASN A 1 74 ? 5.688 -1.349 -57.692 1.00 79.56 74 ASN A C 1
ATOM 592 O O . ASN A 1 74 ? 6.593 -0.692 -58.201 1.00 79.56 74 ASN A O 1
ATOM 596 N N . ASP A 1 75 ? 5.550 -1.442 -56.368 1.00 89.56 75 ASP A N 1
ATOM 597 C CA . ASP A 1 75 ? 6.347 -0.691 -55.388 1.00 89.56 75 ASP A CA 1
ATOM 598 C C . ASP A 1 75 ? 7.260 -1.629 -54.585 1.00 89.56 75 ASP A C 1
ATOM 600 O O . ASP A 1 75 ? 7.006 -1.935 -53.417 1.00 89.56 75 ASP A O 1
ATOM 604 N N . PHE A 1 76 ? 8.316 -2.112 -55.242 1.00 95.25 76 PHE A N 1
ATOM 605 C CA . PHE A 1 76 ? 9.363 -2.921 -54.622 1.00 95.25 76 PHE A CA 1
ATOM 606 C C . PHE A 1 76 ? 10.753 -2.615 -55.202 1.00 95.25 76 PHE A C 1
ATOM 608 O O . PHE A 1 76 ? 10.922 -2.245 -56.373 1.00 95.25 76 PHE A O 1
ATOM 615 N N . ASP A 1 77 ? 11.759 -2.818 -54.359 1.00 93.88 77 ASP A N 1
ATOM 616 C CA . ASP A 1 77 ? 13.165 -2.610 -54.681 1.00 93.88 77 ASP A CA 1
ATOM 617 C C . ASP A 1 77 ? 13.811 -3.913 -55.173 1.00 93.88 77 ASP A C 1
ATOM 619 O O . ASP A 1 77 ? 14.484 -3.896 -56.200 1.00 93.88 77 ASP A O 1
ATOM 623 N N . TYR A 1 78 ? 13.539 -5.045 -54.503 1.00 96.56 78 TYR A N 1
ATOM 624 C CA . TYR A 1 78 ? 14.127 -6.357 -54.824 1.00 96.56 78 TYR A CA 1
ATOM 625 C C . TYR A 1 78 ? 13.108 -7.504 -54.767 1.00 96.56 78 TYR A C 1
ATOM 627 O O . TYR A 1 78 ? 12.171 -7.477 -53.969 1.00 96.56 78 TYR A O 1
ATOM 635 N N . ALA A 1 79 ? 13.320 -8.543 -55.573 1.00 95.62 79 ALA A N 1
ATOM 636 C CA . ALA A 1 79 ? 12.623 -9.823 -55.495 1.00 95.62 79 ALA A CA 1
ATOM 637 C C . ALA A 1 79 ? 13.601 -10.905 -55.013 1.00 95.62 79 ALA A C 1
ATOM 639 O O . ALA A 1 79 ? 14.560 -11.243 -55.702 1.00 95.62 79 ALA A O 1
ATOM 640 N N . VAL A 1 80 ? 13.372 -11.437 -53.815 1.00 96.25 80 VAL A N 1
ATOM 641 C CA . VAL A 1 80 ? 14.246 -12.411 -53.151 1.00 96.25 80 VAL A CA 1
ATOM 642 C C . VAL A 1 80 ? 13.665 -13.807 -53.308 1.00 96.25 80 VAL A C 1
ATOM 644 O O . VAL A 1 80 ? 12.581 -14.087 -52.798 1.00 96.25 80 VAL A O 1
ATOM 647 N N . ILE A 1 81 ? 14.387 -14.697 -53.981 1.00 95.44 81 ILE A N 1
ATOM 648 C CA . ILE A 1 81 ? 13.978 -16.085 -54.204 1.00 95.44 81 ILE A CA 1
ATOM 649 C C . ILE A 1 81 ? 14.506 -16.951 -53.058 1.00 95.44 81 ILE A C 1
ATOM 651 O O . ILE A 1 81 ? 15.677 -17.316 -53.001 1.00 95.44 81 ILE A O 1
ATOM 655 N N . ALA A 1 82 ? 13.618 -17.309 -52.136 1.00 92.19 82 ALA A N 1
ATOM 656 C CA . ALA A 1 82 ? 13.894 -18.151 -50.980 1.00 92.19 82 ALA A CA 1
ATOM 657 C C . ALA A 1 82 ? 13.746 -19.644 -51.324 1.00 92.19 82 ALA A C 1
ATOM 659 O O . ALA A 1 82 ? 12.912 -20.369 -50.768 1.00 92.19 82 ALA A O 1
ATOM 660 N N . ILE A 1 83 ? 14.557 -20.111 -52.276 1.00 87.88 83 ILE A N 1
ATOM 661 C CA . ILE A 1 83 ? 14.597 -21.504 -52.731 1.00 87.88 83 ILE A CA 1
ATOM 662 C C . ILE A 1 83 ? 16.046 -21.979 -52.735 1.00 87.88 83 ILE A C 1
ATOM 664 O O . ILE A 1 83 ? 16.899 -21.410 -53.400 1.00 87.88 83 ILE A O 1
ATOM 668 N N . VAL A 1 84 ? 16.304 -23.054 -51.994 1.00 83.44 84 VAL A N 1
ATOM 669 C CA . VAL A 1 84 ? 17.654 -23.602 -51.799 1.00 83.44 84 VAL A CA 1
ATOM 670 C C . VAL A 1 84 ? 18.179 -24.318 -53.048 1.00 83.44 84 VAL A C 1
ATOM 672 O O . VAL A 1 84 ? 19.355 -24.234 -53.385 1.00 83.44 84 VAL A O 1
ATOM 675 N N . ASN A 1 85 ? 17.306 -25.042 -53.754 1.00 85.38 85 ASN A N 1
ATOM 676 C CA . ASN A 1 85 ? 17.699 -25.761 -54.960 1.00 85.38 85 ASN A CA 1
ATOM 677 C C . ASN A 1 85 ? 17.947 -24.767 -56.104 1.00 85.38 85 ASN A C 1
ATOM 679 O O . ASN A 1 85 ? 17.004 -24.137 -56.585 1.00 85.38 85 ASN A O 1
ATOM 683 N N . LYS A 1 86 ? 19.204 -24.680 -56.544 1.00 86.25 86 LYS A N 1
ATOM 684 C CA . LYS A 1 86 ? 19.655 -23.727 -57.557 1.00 86.25 86 LYS A CA 1
ATOM 685 C C . LYS A 1 86 ? 18.907 -23.846 -58.887 1.00 86.25 86 LYS A C 1
ATOM 687 O O . LYS A 1 86 ? 18.470 -22.828 -59.398 1.00 86.25 86 LYS A O 1
ATOM 692 N N . ASP A 1 87 ? 18.679 -25.053 -59.401 1.00 88.56 87 ASP A N 1
ATOM 693 C CA . ASP A 1 87 ? 17.978 -25.236 -60.683 1.00 88.56 87 ASP A CA 1
ATOM 694 C C . ASP A 1 87 ? 16.536 -24.698 -60.616 1.00 88.56 87 ASP A C 1
ATOM 696 O O . ASP A 1 87 ? 16.018 -24.120 -61.571 1.00 88.56 87 ASP A O 1
ATOM 700 N N . ILE A 1 88 ? 15.884 -24.857 -59.457 1.00 87.50 88 ILE A N 1
ATOM 701 C CA . ILE A 1 88 ? 14.540 -24.318 -59.218 1.00 87.50 88 ILE A CA 1
ATOM 702 C C . ILE A 1 88 ? 14.592 -22.796 -59.039 1.00 87.50 88 ILE A C 1
ATOM 704 O O . ILE A 1 88 ? 13.721 -22.103 -59.559 1.00 87.50 88 ILE A O 1
ATOM 708 N N . ALA A 1 89 ? 15.580 -22.272 -58.310 1.00 89.19 89 ALA A N 1
ATOM 709 C CA . ALA A 1 89 ? 15.750 -20.835 -58.113 1.00 89.19 89 ALA A CA 1
ATOM 710 C C . ALA A 1 89 ? 16.050 -20.107 -59.434 1.00 89.19 89 ALA A C 1
ATOM 712 O O . ALA A 1 89 ? 15.441 -19.074 -59.701 1.00 89.19 89 ALA A O 1
ATOM 713 N N . ASP A 1 90 ? 16.906 -20.680 -60.283 1.00 90.00 90 ASP A N 1
ATOM 714 C CA . ASP A 1 90 ? 17.252 -20.150 -61.604 1.00 90.00 90 ASP A CA 1
ATOM 715 C C . ASP A 1 90 ? 16.023 -20.175 -62.529 1.00 90.00 90 ASP A C 1
ATOM 717 O O . ASP A 1 90 ? 15.690 -19.162 -63.140 1.00 90.00 90 ASP A O 1
ATOM 721 N N . SER A 1 91 ? 15.257 -21.274 -62.545 1.00 91.88 91 SER A N 1
ATOM 722 C CA . SER A 1 91 ? 13.996 -21.349 -63.300 1.00 91.88 91 SER A CA 1
ATOM 723 C C . SER A 1 91 ? 12.958 -20.319 -62.830 1.00 91.88 91 SER A C 1
ATOM 725 O O . SER A 1 91 ? 12.219 -19.760 -63.640 1.00 91.88 91 SER A O 1
ATOM 727 N N . VAL A 1 92 ? 12.896 -20.045 -61.525 1.00 92.81 92 VAL A N 1
ATOM 728 C CA . VAL A 1 92 ? 12.021 -19.008 -60.966 1.00 92.81 92 VAL A CA 1
ATOM 729 C C . VAL A 1 92 ? 12.517 -17.614 -61.346 1.00 92.81 92 VAL A C 1
ATOM 731 O O . VAL A 1 92 ? 11.696 -16.769 -61.687 1.00 92.81 92 VAL A O 1
ATOM 734 N N . ALA A 1 93 ? 13.826 -17.364 -61.324 1.00 93.00 93 ALA A N 1
ATOM 735 C CA . ALA A 1 93 ? 14.406 -16.094 -61.751 1.00 93.00 93 ALA A CA 1
ATOM 736 C C . ALA A 1 93 ? 14.116 -15.806 -63.232 1.00 93.00 93 ALA A C 1
ATOM 738 O O . ALA A 1 93 ? 13.721 -14.691 -63.569 1.00 93.00 93 ALA A O 1
ATOM 739 N N . GLU A 1 94 ? 14.237 -16.817 -64.100 1.00 93.88 94 GLU A N 1
ATOM 740 C CA . GLU A 1 94 ? 13.848 -16.720 -65.512 1.00 93.88 94 GLU A CA 1
ATOM 741 C C . GLU A 1 94 ? 12.363 -16.377 -65.663 1.00 93.88 94 GLU A C 1
ATOM 743 O O . GLU A 1 94 ? 12.027 -15.445 -66.385 1.00 93.88 94 GLU A O 1
ATOM 748 N N . MET A 1 95 ? 11.479 -17.049 -64.921 1.00 94.00 95 MET A N 1
ATOM 749 C CA . MET A 1 95 ? 10.042 -16.759 -64.936 1.00 94.00 95 MET A CA 1
ATOM 750 C C . MET A 1 95 ? 9.727 -15.334 -64.443 1.00 94.00 95 MET A C 1
ATOM 752 O O . MET A 1 95 ? 8.965 -14.615 -65.088 1.00 94.00 95 MET A O 1
ATOM 756 N N . LEU A 1 96 ? 10.344 -14.875 -63.349 1.00 93.00 96 LEU A N 1
ATOM 757 C CA . LEU A 1 96 ? 10.148 -13.510 -62.844 1.00 93.00 96 LEU A CA 1
ATOM 758 C C . LEU A 1 96 ? 10.613 -12.447 -63.852 1.00 93.00 96 LEU A C 1
ATOM 760 O O . LEU A 1 96 ? 9.994 -11.386 -63.964 1.00 93.00 96 LEU A O 1
ATOM 764 N N . ARG A 1 97 ? 11.675 -12.735 -64.608 1.00 93.50 97 ARG A N 1
ATOM 765 C CA . ARG A 1 97 ? 12.176 -11.861 -65.672 1.00 93.50 97 ARG A CA 1
ATOM 766 C C . ARG A 1 97 ? 11.256 -11.869 -66.893 1.00 93.50 97 ARG A C 1
ATOM 768 O O . ARG A 1 97 ? 10.852 -10.806 -67.359 1.00 93.50 97 ARG A O 1
ATOM 775 N N . ASP A 1 98 ? 10.927 -13.051 -67.401 1.00 92.31 98 ASP A N 1
ATOM 776 C CA . ASP A 1 98 ? 10.302 -13.220 -68.714 1.00 92.31 98 ASP A CA 1
ATOM 777 C C . ASP A 1 98 ? 8.775 -13.040 -68.664 1.00 92.31 98 ASP A C 1
ATOM 779 O O . ASP A 1 98 ? 8.190 -12.487 -69.597 1.00 92.31 98 ASP A O 1
ATOM 783 N N . GLU A 1 99 ? 8.123 -13.450 -67.571 1.00 90.88 99 GLU A N 1
ATOM 784 C CA . GLU A 1 99 ? 6.661 -13.386 -67.414 1.00 90.88 99 GLU A CA 1
ATOM 785 C C . GLU A 1 99 ? 6.192 -12.186 -66.577 1.00 90.88 99 GLU A C 1
ATOM 787 O O . GLU A 1 99 ? 5.103 -11.657 -66.815 1.00 90.88 99 GLU A O 1
ATOM 792 N N . TYR A 1 100 ? 7.006 -11.729 -65.618 1.00 90.19 100 TYR A N 1
ATOM 793 C CA . TYR A 1 100 ? 6.658 -10.629 -64.703 1.00 90.19 100 TYR A CA 1
ATOM 794 C C . TYR A 1 100 ? 7.477 -9.353 -64.938 1.00 90.19 100 TYR A C 1
ATOM 796 O O . TYR A 1 100 ? 7.234 -8.341 -64.281 1.00 90.19 100 TYR A O 1
ATOM 804 N N . GLY A 1 101 ? 8.416 -9.365 -65.891 1.00 89.81 101 GLY A N 1
ATOM 805 C CA . GLY A 1 101 ? 9.173 -8.180 -66.303 1.00 89.81 101 GLY A CA 1
ATOM 806 C C . GLY A 1 101 ? 10.091 -7.608 -65.220 1.00 89.81 101 GLY A C 1
ATOM 807 O O . GLY A 1 101 ? 10.434 -6.425 -65.277 1.00 89.81 101 GLY A O 1
ATOM 808 N N . ILE A 1 102 ? 10.473 -8.407 -64.217 1.00 92.56 102 ILE A N 1
ATOM 809 C CA . ILE A 1 102 ? 11.376 -7.961 -63.154 1.00 92.56 102 ILE A CA 1
ATOM 810 C C . ILE A 1 102 ? 12.800 -7.899 -63.712 1.00 92.56 102 ILE A C 1
ATOM 812 O O . ILE A 1 102 ? 13.321 -8.879 -64.240 1.00 92.56 102 ILE A O 1
ATOM 816 N N . SER A 1 103 ? 13.430 -6.729 -63.592 1.00 91.62 103 SER A N 1
ATOM 817 C CA . SER A 1 103 ? 14.804 -6.519 -64.051 1.00 91.62 103 SER A CA 1
ATOM 818 C C . SER A 1 103 ? 15.787 -7.411 -63.290 1.00 91.62 103 SER A C 1
ATOM 820 O O . SER A 1 103 ? 15.655 -7.595 -62.080 1.00 91.62 103 SER A O 1
ATOM 822 N N . GLU A 1 104 ? 16.780 -7.952 -63.994 1.00 90.06 104 GLU A N 1
ATOM 823 C CA . GLU A 1 104 ? 17.723 -8.944 -63.461 1.00 90.06 104 GLU A CA 1
ATOM 824 C C . GLU A 1 104 ? 18.506 -8.430 -62.240 1.00 90.06 104 GLU A C 1
ATOM 826 O O . GLU A 1 104 ? 18.718 -9.171 -61.287 1.00 90.06 104 GLU A O 1
ATOM 831 N N . ASP A 1 105 ? 18.841 -7.138 -62.206 1.00 90.94 105 ASP A N 1
ATOM 832 C CA . ASP A 1 105 ? 19.515 -6.474 -61.081 1.00 90.94 105 ASP A CA 1
ATOM 833 C C . ASP A 1 105 ? 18.670 -6.401 -59.797 1.00 90.94 105 ASP A C 1
ATOM 835 O O . ASP A 1 105 ? 19.213 -6.185 -58.714 1.00 90.94 105 ASP A O 1
ATOM 839 N N . LYS A 1 106 ? 17.352 -6.607 -59.900 1.00 93.81 106 LYS A N 1
ATOM 840 C CA . LYS A 1 106 ? 16.437 -6.654 -58.755 1.00 93.81 106 LYS A CA 1
ATOM 841 C C . LYS A 1 106 ? 16.209 -8.067 -58.222 1.00 93.81 106 LYS A C 1
ATOM 843 O O . LYS A 1 106 ? 15.607 -8.203 -57.157 1.00 93.81 106 LYS A O 1
ATOM 848 N N . ILE A 1 107 ? 16.630 -9.111 -58.937 1.00 95.69 107 ILE A N 1
ATOM 849 C CA . ILE A 1 107 ? 16.370 -10.504 -58.559 1.00 95.69 107 ILE A CA 1
ATOM 850 C C . ILE A 1 107 ? 17.547 -11.043 -57.742 1.00 95.69 107 ILE A C 1
ATOM 852 O O . ILE A 1 107 ? 18.676 -11.110 -58.219 1.00 95.69 107 ILE A O 1
ATOM 856 N N . ILE A 1 108 ? 17.274 -11.475 -56.511 1.00 95.06 108 ILE A N 1
ATOM 857 C CA . ILE A 1 108 ? 18.267 -12.058 -55.605 1.00 95.06 108 ILE A CA 1
ATOM 858 C C . ILE A 1 108 ? 17.979 -13.553 -55.438 1.00 95.06 108 ILE A C 1
ATOM 860 O O . ILE A 1 108 ? 16.972 -13.930 -54.842 1.00 95.06 108 ILE A O 1
ATOM 864 N N . THR A 1 109 ? 18.869 -14.409 -55.945 1.00 88.06 109 THR A N 1
ATOM 865 C CA . THR A 1 109 ? 18.771 -15.884 -55.858 1.00 88.06 109 THR A CA 1
ATOM 866 C C . THR A 1 109 ? 19.683 -16.502 -54.800 1.00 88.06 109 THR A C 1
ATOM 868 O O . THR A 1 109 ? 19.649 -17.711 -54.573 1.00 88.06 109 THR A O 1
ATOM 871 N N . THR A 1 110 ? 20.524 -15.698 -54.149 1.00 78.81 110 THR A N 1
ATOM 872 C CA . THR A 1 110 ? 21.517 -16.206 -53.203 1.00 78.81 110 THR A CA 1
ATOM 873 C C . THR A 1 110 ? 20.858 -16.670 -51.909 1.00 78.81 110 THR A C 1
ATOM 875 O O . THR A 1 110 ? 20.225 -15.891 -51.197 1.00 78.81 110 THR A O 1
ATOM 878 N N . CYS A 1 111 ? 21.071 -17.940 -51.574 1.00 69.06 111 CYS A N 1
ATOM 879 C CA . CYS A 1 111 ? 20.759 -18.511 -50.274 1.00 69.06 111 CYS A CA 1
ATOM 880 C C . CYS A 1 111 ? 22.035 -19.139 -49.711 1.00 69.06 111 CYS A C 1
ATOM 882 O O . CYS A 1 111 ? 22.612 -20.042 -50.322 1.00 69.06 111 CYS A O 1
ATOM 884 N N . HIS A 1 112 ? 22.505 -18.641 -48.570 1.00 71.81 112 HIS A N 1
ATOM 885 C CA . HIS A 1 112 ? 23.675 -19.203 -47.910 1.00 71.81 112 HIS A CA 1
ATOM 886 C C . HIS A 1 112 ? 23.242 -20.261 -46.895 1.00 71.81 112 HIS A C 1
ATOM 888 O O . HIS A 1 112 ? 22.626 -19.958 -45.869 1.00 71.81 112 HIS A O 1
ATOM 894 N N . GLU A 1 113 ? 23.572 -21.516 -47.202 1.00 69.75 113 GLU A N 1
ATOM 895 C CA . GLU A 1 113 ? 23.458 -22.633 -46.273 1.00 69.75 113 GLU A CA 1
ATOM 896 C C . GLU A 1 113 ? 24.631 -22.629 -45.306 1.00 69.75 113 GLU A C 1
ATOM 898 O O . GLU A 1 113 ? 25.790 -22.758 -45.707 1.00 69.75 113 GLU A O 1
ATOM 903 N N . TYR A 1 114 ? 24.323 -22.570 -44.017 1.00 65.50 114 TYR A N 1
ATOM 904 C CA . TYR A 1 114 ? 25.309 -22.839 -42.991 1.00 65.50 114 TYR A CA 1
ATOM 905 C C . TYR A 1 114 ? 24.929 -24.097 -42.214 1.00 65.50 114 TYR A C 1
ATOM 907 O O . TYR A 1 114 ? 23.781 -24.282 -41.772 1.00 65.50 114 TYR A O 1
ATOM 915 N N . SER A 1 115 ? 25.921 -24.968 -42.001 1.00 52.19 115 SER A N 1
ATOM 916 C CA . SER A 1 115 ? 25.801 -25.963 -40.942 1.00 52.19 115 SER A CA 1
ATOM 917 C C . SER A 1 115 ? 25.659 -25.213 -39.618 1.00 52.19 115 SER A C 1
ATOM 919 O O . SER A 1 115 ? 26.318 -24.199 -39.374 1.00 52.19 115 SER A O 1
ATOM 921 N N . THR A 1 116 ? 24.781 -25.710 -38.751 1.00 52.84 116 THR A N 1
ATOM 922 C CA . THR A 1 116 ? 24.622 -25.184 -37.390 1.00 52.84 116 THR A CA 1
ATOM 923 C C . THR A 1 116 ? 25.958 -25.153 -36.645 1.00 52.84 116 THR A C 1
ATOM 925 O O . THR A 1 116 ? 26.168 -24.238 -35.861 1.00 52.84 116 THR A O 1
ATOM 928 N N . ASP A 1 117 ? 26.883 -26.060 -36.980 1.00 47.44 117 ASP A N 1
ATOM 929 C CA . ASP A 1 117 ? 28.231 -26.150 -36.401 1.00 47.44 117 ASP A CA 1
ATOM 930 C C . ASP A 1 117 ? 29.203 -25.056 -36.888 1.00 47.44 117 ASP A C 1
ATOM 932 O O . ASP A 1 117 ? 30.299 -24.919 -36.349 1.00 47.44 117 ASP A O 1
ATOM 936 N N . THR A 1 118 ? 28.856 -24.316 -37.950 1.00 48.91 118 THR A N 1
ATOM 937 C CA . THR A 1 118 ? 29.703 -23.254 -38.538 1.00 48.91 118 THR A CA 1
ATOM 938 C C . THR A 1 118 ? 29.224 -21.849 -38.179 1.00 48.91 118 THR A C 1
ATOM 940 O O . THR A 1 118 ? 30.053 -20.952 -38.068 1.00 48.91 118 THR A O 1
ATOM 943 N N . VAL A 1 119 ? 27.914 -21.648 -37.972 1.00 48.06 119 VAL A N 1
ATOM 944 C CA . VAL A 1 119 ? 27.359 -20.377 -37.443 1.00 48.06 119 VAL A CA 1
ATOM 945 C C . VAL A 1 119 ? 27.575 -20.281 -35.938 1.00 48.06 119 VAL A C 1
ATOM 947 O O . VAL A 1 119 ? 27.912 -19.222 -35.418 1.00 48.06 119 VAL A O 1
ATOM 950 N N . TYR A 1 120 ? 27.431 -21.415 -35.256 1.00 42.94 120 TYR A N 1
ATOM 951 C CA . TYR A 1 120 ? 27.837 -21.607 -33.878 1.00 42.94 120 TYR A CA 1
ATOM 952 C C . TYR A 1 120 ? 29.043 -22.536 -33.929 1.00 42.94 120 TYR A C 1
ATOM 954 O O . TYR A 1 120 ? 28.839 -23.749 -34.018 1.00 42.94 120 TYR A O 1
ATOM 962 N N . PRO A 1 121 ? 30.293 -22.032 -33.938 1.00 36.81 121 PRO A N 1
ATOM 963 C CA . PRO A 1 121 ? 31.415 -22.922 -33.700 1.00 36.81 121 PRO A CA 1
ATOM 964 C C . PRO A 1 121 ? 31.083 -23.694 -32.427 1.00 36.81 121 PRO A C 1
ATOM 966 O O . PRO A 1 121 ? 30.783 -23.081 -31.401 1.00 36.81 121 PRO A O 1
ATOM 969 N N . ASN A 1 122 ? 31.082 -25.026 -32.510 1.00 39.16 122 ASN A N 1
ATOM 970 C CA . ASN A 1 122 ? 31.040 -25.905 -31.349 1.00 39.16 122 ASN A CA 1
ATOM 971 C C . ASN A 1 122 ? 32.328 -25.694 -30.533 1.00 39.16 122 ASN A C 1
ATOM 973 O O . ASN A 1 122 ? 33.139 -26.594 -30.375 1.00 39.16 122 ASN A O 1
ATOM 977 N N . ASN A 1 123 ? 32.474 -24.518 -29.933 1.00 39.06 123 ASN A N 1
ATOM 978 C CA . ASN A 1 123 ? 32.959 -24.401 -28.578 1.00 39.06 123 ASN A CA 1
ATOM 979 C C . ASN A 1 123 ? 31.783 -24.748 -27.658 1.00 39.06 123 ASN A C 1
ATOM 981 O O . ASN A 1 123 ? 31.425 -23.993 -26.762 1.00 39.06 123 ASN A O 1
ATOM 985 N N . ARG A 1 124 ? 31.209 -25.942 -27.850 1.00 39.97 124 ARG A N 1
ATOM 986 C CA . ARG A 1 124 ? 30.864 -26.739 -26.689 1.00 39.97 124 ARG A CA 1
ATOM 987 C C . ARG A 1 124 ? 32.207 -27.096 -26.071 1.00 39.97 124 ARG A C 1
ATOM 989 O O . ARG A 1 124 ? 32.795 -28.132 -26.359 1.00 39.97 124 ARG A O 1
ATOM 996 N N . VAL A 1 125 ? 32.695 -26.191 -25.224 1.00 39.16 125 VAL A N 1
ATOM 997 C CA . VAL A 1 125 ? 33.238 -26.658 -23.955 1.00 39.16 125 VAL A CA 1
ATOM 998 C C . VAL A 1 125 ? 32.225 -27.698 -23.479 1.00 39.16 125 VAL A C 1
ATOM 1000 O O . VAL A 1 125 ? 31.017 -27.469 -23.592 1.00 39.16 125 VAL A O 1
ATOM 1003 N N . GLU A 1 126 ? 32.677 -28.872 -23.060 1.00 36.91 126 GLU A N 1
ATOM 1004 C CA . GLU A 1 126 ? 31.848 -29.772 -22.263 1.00 36.91 126 GLU A CA 1
ATOM 1005 C C . GLU A 1 126 ? 31.519 -29.070 -20.932 1.00 36.91 126 GLU A C 1
ATOM 1007 O O . GLU A 1 126 ? 31.909 -29.517 -19.862 1.00 36.91 126 GLU A O 1
ATOM 1012 N N . ASP A 1 127 ? 30.845 -27.924 -20.982 1.00 39.56 127 ASP A N 1
ATOM 1013 C CA . ASP A 1 127 ? 30.048 -27.459 -19.879 1.00 39.56 127 ASP A CA 1
ATOM 1014 C C . ASP A 1 127 ? 28.877 -28.420 -19.875 1.00 39.56 127 ASP A C 1
ATOM 1016 O O . ASP A 1 127 ? 28.070 -28.475 -20.808 1.00 39.56 127 ASP A O 1
ATOM 1020 N N . GLU A 1 128 ? 28.872 -29.272 -18.857 1.00 37.72 128 GLU A N 1
ATOM 1021 C CA . GLU A 1 128 ? 27.706 -30.014 -18.421 1.00 37.72 128 GLU A CA 1
ATOM 1022 C C . GLU A 1 128 ? 26.471 -29.143 -18.690 1.00 37.72 128 GLU A C 1
ATOM 1024 O O . GLU A 1 128 ? 26.294 -28.111 -18.038 1.00 37.72 128 GLU A O 1
ATOM 1029 N N . HIS A 1 129 ? 25.633 -29.507 -19.671 1.00 41.59 129 HIS A N 1
ATOM 1030 C CA . HIS A 1 129 ? 24.289 -28.949 -19.763 1.00 41.59 129 HIS A CA 1
ATOM 1031 C C . HIS A 1 129 ? 23.615 -29.334 -18.447 1.00 41.59 129 HIS A C 1
ATOM 1033 O O . HIS A 1 129 ? 23.052 -30.421 -18.315 1.00 41.59 129 HIS A O 1
ATOM 1039 N N . LYS A 1 130 ? 23.732 -28.468 -17.439 1.00 44.72 130 LYS A N 1
ATOM 1040 C CA . LYS A 1 130 ? 22.924 -28.549 -16.239 1.00 44.72 130 LYS A CA 1
ATOM 1041 C C . LYS A 1 130 ? 21.510 -28.380 -16.740 1.00 44.72 130 LYS A C 1
ATOM 1043 O O . LYS A 1 130 ? 21.155 -27.310 -17.236 1.00 44.72 130 LYS A O 1
ATOM 1048 N N . GLU A 1 131 ? 20.734 -29.458 -16.674 1.00 49.38 131 GLU A N 1
ATOM 1049 C CA . GLU A 1 131 ? 19.301 -29.340 -16.866 1.00 49.38 131 GLU A CA 1
ATOM 1050 C C . GLU A 1 131 ? 18.823 -28.168 -16.000 1.00 49.38 131 GLU A C 1
ATOM 1052 O O . GLU A 1 131 ? 19.178 -28.118 -14.817 1.00 49.38 131 GLU A O 1
ATOM 1057 N N . PRO A 1 132 ? 18.099 -27.194 -16.576 1.00 53.94 132 PRO A N 1
ATOM 1058 C CA . PRO A 1 132 ? 17.614 -26.051 -15.821 1.00 53.94 132 PRO A CA 1
ATOM 1059 C C . PRO A 1 132 ? 16.852 -26.552 -14.594 1.00 53.94 132 PRO A C 1
ATOM 1061 O O . PRO A 1 132 ? 15.836 -27.243 -14.730 1.00 53.94 132 PRO A O 1
ATOM 1064 N N . SER A 1 133 ? 17.381 -26.241 -13.408 1.00 61.97 133 SER A N 1
ATOM 1065 C CA . SER A 1 133 ? 16.827 -26.692 -12.139 1.00 61.97 133 SER A CA 1
ATOM 1066 C C . SER A 1 133 ? 15.440 -26.089 -11.958 1.00 61.97 133 SER A C 1
ATOM 1068 O O . SER A 1 133 ? 15.223 -24.889 -12.146 1.00 61.97 133 SER A O 1
ATOM 1070 N N . ILE A 1 134 ? 14.477 -26.950 -11.626 1.00 75.44 134 ILE A N 1
ATOM 1071 C CA . ILE A 1 134 ? 13.187 -26.504 -11.115 1.00 75.44 134 ILE A CA 1
ATOM 1072 C C . ILE A 1 134 ? 13.352 -26.340 -9.613 1.00 75.44 134 ILE A C 1
ATOM 1074 O O . ILE A 1 134 ? 13.644 -27.303 -8.904 1.00 75.44 134 ILE A O 1
ATOM 1078 N N . GLU A 1 135 ? 13.160 -25.119 -9.139 1.00 80.81 135 GLU A N 1
ATOM 1079 C CA . GLU A 1 135 ? 13.339 -24.761 -7.735 1.00 80.81 135 GLU A CA 1
ATOM 1080 C C . GLU A 1 135 ? 12.015 -24.249 -7.172 1.00 80.81 135 GLU A C 1
ATOM 1082 O O . GLU A 1 135 ? 11.279 -23.540 -7.859 1.00 80.81 135 GLU A O 1
ATOM 1087 N N . SER A 1 136 ? 11.684 -24.641 -5.938 1.00 81.69 136 SER A N 1
ATOM 1088 C CA . SER A 1 136 ? 10.587 -24.016 -5.188 1.00 81.69 136 SER A CA 1
ATOM 1089 C C . SER A 1 136 ? 11.124 -22.732 -4.580 1.00 81.69 136 SER A C 1
ATOM 1091 O O . SER A 1 136 ? 12.137 -22.788 -3.882 1.00 81.69 136 SER A O 1
ATOM 1093 N N . LEU A 1 137 ? 10.474 -21.600 -4.839 1.00 79.25 137 LEU A N 1
ATOM 1094 C CA . LEU A 1 137 ? 10.842 -20.326 -4.227 1.00 79.25 137 LEU A CA 1
ATOM 1095 C C . LEU A 1 137 ? 9.690 -19.769 -3.400 1.00 79.25 137 LEU A C 1
ATOM 1097 O O . LEU A 1 137 ? 8.511 -19.890 -3.755 1.00 79.25 137 LEU A O 1
ATOM 1101 N N . ALA A 1 138 ? 10.066 -19.115 -2.304 1.00 79.88 138 ALA A N 1
ATOM 1102 C CA . ALA A 1 138 ? 9.153 -18.296 -1.533 1.00 79.88 138 ALA A CA 1
ATOM 1103 C C . ALA A 1 138 ? 8.743 -17.056 -2.345 1.00 79.88 138 ALA A C 1
ATOM 1105 O O . ALA A 1 138 ? 9.470 -16.564 -3.210 1.00 79.88 138 ALA A O 1
ATOM 1106 N N . ILE A 1 139 ? 7.541 -16.553 -2.076 1.00 79.38 139 ILE A N 1
ATOM 1107 C CA . ILE A 1 139 ? 6.932 -15.462 -2.847 1.00 79.38 139 ILE A CA 1
ATOM 1108 C C . ILE A 1 139 ? 7.726 -14.159 -2.771 1.00 79.38 139 ILE A C 1
ATOM 1110 O O . ILE A 1 139 ? 7.827 -13.442 -3.766 1.00 79.38 139 ILE A O 1
ATOM 1114 N N . ASP A 1 140 ? 8.314 -13.858 -1.618 1.00 77.31 140 ASP A N 1
ATOM 1115 C CA . ASP A 1 140 ? 9.150 -12.675 -1.431 1.00 77.31 140 ASP A CA 1
ATOM 1116 C C . ASP A 1 140 ? 10.386 -12.685 -2.350 1.00 77.31 140 ASP A C 1
ATOM 1118 O O . ASP A 1 140 ? 10.874 -11.630 -2.756 1.00 77.31 140 ASP A O 1
ATOM 1122 N N . GLU A 1 141 ? 10.851 -13.858 -2.784 1.00 80.94 141 GLU A N 1
ATOM 1123 C CA . GLU A 1 141 ? 11.937 -13.975 -3.760 1.00 80.94 141 GLU A CA 1
ATOM 1124 C C . GLU A 1 141 ? 11.515 -13.695 -5.209 1.00 80.94 141 GLU A C 1
ATOM 1126 O O . GLU A 1 141 ? 12.389 -13.531 -6.068 1.00 80.94 141 GLU A O 1
ATOM 1131 N N . LEU A 1 142 ? 10.205 -13.622 -5.470 1.00 82.69 142 LEU A N 1
ATOM 1132 C CA . LEU A 1 142 ? 9.587 -13.466 -6.793 1.00 82.69 142 LEU A CA 1
ATOM 1133 C C . LEU A 1 142 ? 8.891 -12.119 -6.993 1.00 82.69 142 LEU A C 1
ATOM 1135 O O . LEU A 1 142 ? 8.591 -11.734 -8.123 1.00 82.69 142 LEU A O 1
ATOM 1139 N N . CYS A 1 143 ? 8.665 -11.370 -5.917 1.00 83.62 143 CYS A N 1
ATOM 1140 C CA . CYS A 1 143 ? 8.204 -9.989 -5.973 1.00 83.62 143 CYS A CA 1
ATOM 1141 C C . CYS A 1 143 ? 9.392 -9.053 -6.229 1.00 83.62 143 CYS A C 1
ATOM 1143 O O . CYS A 1 143 ? 9.926 -8.422 -5.319 1.00 83.62 143 CYS A O 1
ATOM 1145 N N . LEU A 1 144 ? 9.844 -9.009 -7.484 1.00 87.81 144 LEU A N 1
ATOM 1146 C CA . LEU A 1 144 ? 11.059 -8.305 -7.892 1.00 87.81 144 LEU A CA 1
ATOM 1147 C C . LEU A 1 144 ? 10.819 -6.812 -8.146 1.00 87.81 144 LEU A C 1
ATOM 1149 O O . LEU A 1 144 ? 9.800 -6.418 -8.712 1.00 87.81 144 LEU A O 1
ATOM 1153 N N . VAL A 1 145 ? 11.807 -5.983 -7.802 1.00 91.00 145 VAL A N 1
ATOM 1154 C CA . VAL A 1 145 ? 11.805 -4.530 -8.047 1.00 91.00 145 VAL A CA 1
ATOM 1155 C C . VAL A 1 145 ? 11.666 -4.172 -9.532 1.00 91.00 145 VAL A C 1
ATOM 1157 O O . VAL A 1 145 ? 11.050 -3.165 -9.877 1.00 91.00 145 VAL A O 1
ATOM 1160 N N . ASN A 1 146 ? 12.175 -5.026 -10.419 1.00 88.69 146 ASN A N 1
ATOM 1161 C CA . ASN A 1 146 ? 12.082 -4.834 -11.867 1.00 88.69 146 ASN A CA 1
ATOM 1162 C C . ASN A 1 146 ? 10.772 -5.392 -12.461 1.00 88.69 146 ASN A C 1
ATOM 1164 O O . ASN A 1 146 ? 10.553 -5.289 -13.662 1.00 88.69 146 ASN A O 1
ATOM 1168 N N . GLU A 1 147 ? 9.884 -5.968 -11.641 1.00 91.44 147 GLU A N 1
ATOM 1169 C CA . GLU A 1 147 ? 8.662 -6.661 -12.079 1.00 91.44 147 GLU A CA 1
ATOM 1170 C C . GLU A 1 147 ? 7.436 -6.249 -11.254 1.00 91.44 147 GLU A C 1
ATOM 1172 O O . GLU A 1 147 ? 6.605 -7.059 -10.832 1.00 91.44 147 GLU A O 1
ATOM 1177 N N . LEU A 1 148 ? 7.275 -4.939 -11.057 1.00 95.12 148 LEU A N 1
ATOM 1178 C CA . LEU A 1 148 ? 6.159 -4.372 -10.299 1.00 95.12 148 LEU A CA 1
ATOM 1179 C C . LEU A 1 148 ? 4.787 -4.618 -10.951 1.00 95.12 148 LEU A C 1
ATOM 1181 O O . LEU A 1 148 ? 3.764 -4.451 -10.290 1.00 95.12 148 LEU A O 1
ATOM 1185 N N . SER A 1 149 ? 4.727 -5.090 -12.203 1.00 94.25 149 SER A N 1
ATOM 1186 C CA . SER A 1 149 ? 3.474 -5.537 -12.841 1.00 94.25 149 SER A CA 1
ATOM 1187 C C . SER A 1 149 ? 2.787 -6.720 -12.150 1.00 94.25 149 SER A C 1
ATOM 1189 O O . SER A 1 149 ? 1.591 -6.955 -12.372 1.00 94.25 149 SER A O 1
ATOM 1191 N N . VAL A 1 150 ? 3.503 -7.430 -11.274 1.00 95.19 150 VAL A N 1
ATOM 1192 C CA . VAL A 1 150 ? 2.932 -8.430 -10.367 1.00 95.19 150 VAL A CA 1
ATOM 1193 C C . VAL A 1 150 ? 2.038 -7.775 -9.302 1.00 95.19 150 VAL A C 1
ATOM 1195 O O . VAL A 1 150 ? 1.038 -8.373 -8.915 1.00 95.19 150 VAL A O 1
ATOM 1198 N N . MET A 1 151 ? 2.308 -6.535 -8.875 1.00 96.94 151 MET A N 1
ATOM 1199 C CA . MET A 1 151 ? 1.591 -5.890 -7.762 1.00 96.94 151 MET A CA 1
ATOM 1200 C C . MET A 1 151 ? 0.112 -5.588 -8.067 1.00 96.94 151 MET A C 1
ATOM 1202 O O . MET A 1 151 ? -0.741 -5.997 -7.277 1.00 96.94 151 MET A O 1
ATOM 1206 N N . PRO A 1 152 ? -0.262 -4.986 -9.219 1.00 96.44 152 PRO A N 1
ATOM 1207 C CA . PRO A 1 152 ? -1.671 -4.851 -9.606 1.00 96.44 152 PRO A CA 1
ATOM 1208 C C . PRO A 1 152 ? -2.418 -6.188 -9.675 1.00 96.44 152 PRO A C 1
ATOM 1210 O O . PRO A 1 152 ? -3.586 -6.279 -9.302 1.00 96.44 152 PRO A O 1
ATOM 1213 N N . ARG A 1 153 ? -1.737 -7.245 -10.141 1.00 95.19 153 ARG A N 1
ATOM 1214 C CA . ARG A 1 153 ? -2.291 -8.606 -10.193 1.00 95.19 153 ARG A CA 1
ATOM 1215 C C . ARG A 1 153 ? -2.475 -9.179 -8.792 1.00 95.19 153 ARG A C 1
ATOM 1217 O O . ARG A 1 153 ? -3.485 -9.827 -8.552 1.00 95.19 153 ARG A O 1
ATOM 1224 N N . PHE A 1 154 ? -1.528 -8.948 -7.885 1.00 95.62 154 PHE A N 1
ATOM 1225 C CA . PHE A 1 154 ? -1.596 -9.409 -6.499 1.00 95.62 154 PHE A CA 1
ATOM 1226 C C . PHE A 1 154 ? -2.762 -8.762 -5.753 1.00 95.62 154 PHE A C 1
ATOM 1228 O O . PHE A 1 154 ? -3.518 -9.472 -5.097 1.00 95.62 154 PHE A O 1
ATOM 1235 N N . LEU A 1 155 ? -2.974 -7.454 -5.928 1.00 94.31 155 LEU A N 1
ATOM 1236 C CA . LEU A 1 155 ? -4.124 -6.752 -5.353 1.00 94.31 155 LEU A CA 1
ATOM 1237 C C . LEU A 1 155 ? -5.450 -7.395 -5.789 1.00 94.31 155 LEU A C 1
ATOM 1239 O O . LEU A 1 155 ? -6.245 -7.795 -4.944 1.00 94.31 155 LEU A O 1
ATOM 1243 N N . VAL A 1 156 ? -5.643 -7.608 -7.096 1.00 94.12 156 VAL A N 1
ATOM 1244 C CA . VAL A 1 156 ? -6.851 -8.279 -7.613 1.00 94.12 156 VAL A CA 1
ATOM 1245 C C . VAL A 1 156 ? -6.934 -9.744 -7.173 1.00 94.12 156 VAL A C 1
ATOM 1247 O O . VAL A 1 156 ? -8.024 -10.237 -6.891 1.00 94.12 156 VAL A O 1
ATOM 1250 N N . ALA A 1 157 ? -5.810 -10.458 -7.087 1.00 94.44 157 ALA A N 1
ATOM 1251 C CA . ALA A 1 157 ? -5.796 -11.829 -6.590 1.00 94.44 157 ALA A CA 1
ATOM 1252 C C . ALA A 1 157 ? -6.261 -11.900 -5.135 1.00 94.44 157 ALA A C 1
ATOM 1254 O O . ALA A 1 157 ? -7.086 -12.747 -4.805 1.00 94.44 157 ALA A O 1
ATOM 1255 N N . ARG A 1 158 ? -5.787 -10.984 -4.285 1.00 91.81 158 ARG A N 1
ATOM 1256 C CA . ARG A 1 158 ? -6.214 -10.854 -2.889 1.00 91.81 158 ARG A CA 1
ATOM 1257 C C . ARG A 1 158 ? -7.709 -10.562 -2.798 1.00 91.81 158 ARG A C 1
ATOM 1259 O O . ARG A 1 158 ? -8.404 -11.225 -2.032 1.00 91.81 158 ARG A O 1
ATOM 1266 N N . ASP A 1 159 ? -8.211 -9.649 -3.627 1.00 89.88 159 ASP A N 1
ATOM 1267 C CA . ASP A 1 159 ? -9.639 -9.329 -3.706 1.00 89.88 159 ASP A CA 1
ATOM 1268 C C . ASP A 1 159 ? -10.473 -10.571 -4.082 1.00 89.88 159 ASP A C 1
ATOM 1270 O O . ASP A 1 159 ? -11.461 -10.883 -3.419 1.00 89.88 159 ASP A O 1
ATOM 1274 N N . ILE A 1 160 ? -10.033 -11.354 -5.077 1.00 90.81 160 ILE A N 1
ATOM 1275 C CA . ILE A 1 160 ? -10.683 -12.616 -5.479 1.00 90.81 160 ILE A CA 1
ATOM 1276 C C . ILE A 1 160 ? -10.620 -13.661 -4.358 1.00 90.81 160 ILE A C 1
ATOM 1278 O O . ILE A 1 160 ? -11.616 -14.332 -4.078 1.00 90.81 160 ILE A O 1
ATOM 1282 N N . VAL A 1 161 ? -9.460 -13.829 -3.713 1.00 90.06 161 VAL A N 1
ATOM 1283 C CA . VAL A 1 161 ? -9.276 -14.797 -2.622 1.00 90.06 161 VAL A CA 1
ATOM 1284 C C . VAL A 1 161 ? -10.248 -14.510 -1.483 1.00 90.06 161 VAL A C 1
ATOM 1286 O O . VAL A 1 161 ? -10.878 -15.449 -0.990 1.00 90.06 161 VAL A O 1
ATOM 1289 N N . ASN A 1 162 ? -10.409 -13.230 -1.155 1.00 84.56 162 ASN A N 1
ATOM 1290 C CA . ASN A 1 162 ? -11.230 -12.729 -0.063 1.00 84.56 162 ASN A CA 1
ATOM 1291 C C . ASN A 1 162 ? -12.695 -12.454 -0.438 1.00 84.56 162 ASN A C 1
ATOM 1293 O O . ASN A 1 162 ? -13.478 -12.078 0.433 1.00 84.56 162 ASN A O 1
ATOM 1297 N N . ASN A 1 163 ? -13.075 -12.648 -1.704 1.00 82.88 163 ASN A N 1
ATOM 1298 C CA . ASN A 1 163 ? -14.405 -12.334 -2.230 1.00 82.88 163 ASN A CA 1
ATOM 1299 C C . ASN A 1 163 ? -14.817 -10.861 -2.002 1.00 82.88 163 ASN A C 1
ATOM 1301 O O . ASN A 1 163 ? -15.942 -10.563 -1.600 1.00 82.88 163 ASN A O 1
ATOM 1305 N N . VAL A 1 164 ? -13.882 -9.943 -2.255 1.00 82.12 164 VAL A N 1
ATOM 1306 C CA . VAL A 1 164 ? -14.049 -8.490 -2.132 1.00 82.12 164 VAL A CA 1
ATOM 1307 C C . VAL A 1 164 ? -14.116 -7.870 -3.521 1.00 82.12 164 VAL A C 1
ATOM 1309 O O . VAL A 1 164 ? -13.367 -8.242 -4.421 1.00 82.12 164 VAL A O 1
ATOM 1312 N N . TYR A 1 165 ? -15.007 -6.897 -3.703 1.00 83.69 165 TYR A N 1
ATOM 1313 C CA . TYR A 1 165 ? -15.007 -6.054 -4.893 1.00 83.69 165 TYR A CA 1
ATOM 1314 C C . TYR A 1 165 ? -14.309 -4.729 -4.585 1.00 83.69 165 TYR A C 1
ATOM 1316 O O . TYR A 1 165 ? -14.817 -3.931 -3.799 1.00 83.69 165 TYR A O 1
ATOM 1324 N N . ASN A 1 166 ? -13.170 -4.485 -5.234 1.00 85.62 166 ASN A N 1
ATOM 1325 C CA . ASN A 1 166 ? -12.439 -3.227 -5.143 1.00 85.62 166 ASN A CA 1
ATOM 1326 C C . ASN A 1 166 ? -12.241 -2.641 -6.549 1.00 85.62 166 ASN A C 1
ATOM 1328 O O . ASN A 1 166 ? -11.443 -3.124 -7.357 1.00 85.62 166 ASN A O 1
ATOM 1332 N N . GLU A 1 167 ? -13.002 -1.590 -6.856 1.00 87.19 167 GLU A N 1
ATOM 1333 C CA . GLU A 1 167 ? -12.973 -0.956 -8.175 1.00 87.19 167 GLU A CA 1
ATOM 1334 C C . GLU A 1 167 ? -11.616 -0.314 -8.483 1.00 87.19 167 GLU A C 1
ATOM 1336 O O . GLU A 1 167 ? -11.167 -0.372 -9.626 1.00 87.19 167 GLU A O 1
ATOM 1341 N N . ALA A 1 168 ? -10.934 0.256 -7.485 1.00 89.69 168 ALA A N 1
ATOM 1342 C CA . ALA A 1 168 ? -9.644 0.909 -7.683 1.00 89.69 168 ALA A CA 1
ATOM 1343 C C . ALA A 1 168 ? -8.559 -0.106 -8.075 1.00 89.69 168 ALA A C 1
ATOM 1345 O O . ALA A 1 168 ? -7.868 0.100 -9.077 1.00 89.69 168 ALA A O 1
ATOM 1346 N N . ASN A 1 169 ? -8.468 -1.229 -7.355 1.00 92.44 169 ASN A N 1
ATOM 1347 C CA . ASN A 1 169 ? -7.541 -2.322 -7.671 1.00 92.44 169 ASN A CA 1
ATOM 1348 C C . ASN A 1 169 ? -7.838 -2.921 -9.044 1.00 92.44 169 ASN A C 1
ATOM 1350 O O . ASN A 1 169 ? -6.931 -3.123 -9.855 1.00 92.44 169 ASN A O 1
ATOM 1354 N N . LEU A 1 170 ? -9.123 -3.151 -9.332 1.00 90.69 170 LEU A N 1
ATOM 1355 C CA . LEU A 1 170 ? -9.551 -3.659 -10.624 1.00 90.69 170 LEU A CA 1
ATOM 1356 C C . LEU A 1 170 ? -9.144 -2.693 -11.739 1.00 90.69 170 LEU A C 1
ATOM 1358 O O . LEU A 1 170 ? -8.513 -3.098 -12.707 1.00 90.69 170 LEU A O 1
ATOM 1362 N N . SER A 1 171 ? -9.458 -1.410 -11.593 1.00 90.38 171 SER A N 1
ATOM 1363 C CA . SER A 1 171 ? -9.138 -0.357 -12.556 1.00 90.38 171 SER A CA 1
ATOM 1364 C C . SER A 1 171 ? -7.627 -0.254 -12.817 1.00 90.38 171 SER A C 1
ATOM 1366 O O . SER A 1 171 ? -7.212 -0.207 -13.979 1.00 90.38 171 SER A O 1
ATOM 1368 N N . LEU A 1 172 ? -6.805 -0.309 -11.761 1.00 94.44 172 LEU A N 1
ATOM 1369 C CA . LEU A 1 172 ? -5.342 -0.360 -11.843 1.00 94.44 172 LEU A CA 1
ATOM 1370 C C . LEU A 1 172 ? -4.867 -1.576 -12.652 1.00 94.44 172 LEU A C 1
ATOM 1372 O O . LEU A 1 172 ? -4.149 -1.411 -13.637 1.00 94.44 172 LEU A O 1
ATOM 1376 N N . TYR A 1 173 ? -5.338 -2.779 -12.313 1.00 94.12 173 TYR A N 1
ATOM 1377 C CA . TYR A 1 173 ? -5.023 -4.007 -13.048 1.00 94.12 173 TY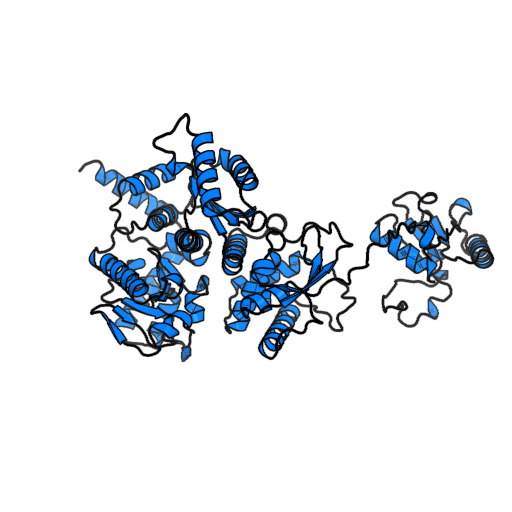R A CA 1
ATOM 1378 C C . TYR A 1 173 ? -5.399 -3.920 -14.533 1.00 94.12 173 TYR A C 1
ATOM 1380 O O . TYR A 1 173 ? -4.584 -4.246 -15.398 1.00 94.12 173 TYR A O 1
ATOM 1388 N N . LYS A 1 174 ? -6.607 -3.433 -14.850 1.00 88.00 174 LYS A N 1
ATOM 1389 C CA . LYS A 1 174 ? -7.075 -3.276 -16.237 1.00 88.00 174 LYS A CA 1
ATOM 1390 C C . LYS A 1 174 ? -6.135 -2.377 -17.043 1.00 88.00 174 LYS A C 1
ATOM 1392 O O . LYS A 1 174 ? -5.753 -2.742 -18.154 1.00 88.00 174 LYS A O 1
ATOM 1397 N N . ARG A 1 175 ? -5.732 -1.230 -16.478 1.00 89.31 175 ARG A N 1
ATOM 1398 C CA . ARG A 1 175 ? -4.760 -0.322 -17.108 1.00 89.31 175 ARG A CA 1
ATOM 1399 C C . ARG A 1 175 ? -3.394 -0.978 -17.287 1.00 89.31 175 ARG A C 1
ATOM 1401 O O . ARG A 1 175 ? -2.796 -0.802 -18.341 1.00 89.31 175 ARG A O 1
ATOM 1408 N N . THR A 1 176 ? -2.922 -1.761 -16.314 1.00 91.25 176 THR A N 1
ATOM 1409 C CA . THR A 1 176 ? -1.658 -2.510 -16.427 1.00 91.25 176 THR A CA 1
ATOM 1410 C C . THR A 1 176 ? -1.678 -3.482 -17.602 1.00 91.25 176 THR A C 1
ATOM 1412 O O . THR A 1 176 ? -0.773 -3.434 -18.426 1.00 91.25 176 THR A O 1
ATOM 1415 N N . ILE A 1 177 ? -2.726 -4.299 -17.740 1.00 85.44 177 ILE A N 1
ATOM 1416 C CA . ILE A 1 177 ? -2.855 -5.253 -18.856 1.00 85.44 177 ILE A CA 1
ATOM 1417 C C . ILE A 1 177 ? -2.917 -4.530 -20.209 1.00 85.44 177 ILE A C 1
ATOM 1419 O O . ILE A 1 177 ? -2.247 -4.931 -21.159 1.00 85.44 177 ILE A O 1
ATOM 1423 N N . LEU A 1 178 ? -3.692 -3.442 -20.294 1.00 82.56 178 LEU A N 1
ATOM 1424 C CA . LEU A 1 178 ? -3.800 -2.635 -21.513 1.00 82.56 178 LEU A CA 1
ATOM 1425 C C . LEU A 1 178 ? -2.453 -2.018 -21.914 1.00 82.56 178 LEU A C 1
ATOM 1427 O O . LEU A 1 178 ? -2.069 -2.105 -23.077 1.00 82.56 178 LEU A O 1
ATOM 1431 N N . ALA A 1 179 ? -1.721 -1.440 -20.958 1.00 84.75 179 ALA A N 1
ATOM 1432 C CA . ALA A 1 179 ? -0.423 -0.812 -21.201 1.00 84.75 179 ALA A CA 1
ATOM 1433 C C . ALA A 1 179 ? 0.683 -1.825 -21.552 1.00 84.75 179 ALA A C 1
ATOM 1435 O O . ALA A 1 179 ? 1.598 -1.497 -22.301 1.00 84.75 179 ALA A O 1
ATOM 1436 N N . GLN A 1 180 ? 0.593 -3.069 -21.068 1.00 81.44 180 GLN A N 1
ATOM 1437 C CA . GLN A 1 180 ? 1.512 -4.151 -21.453 1.00 81.44 180 GLN A CA 1
ATOM 1438 C C . GLN A 1 180 ? 1.258 -4.687 -22.872 1.00 81.44 180 GLN A C 1
ATOM 1440 O O . GLN A 1 180 ? 2.044 -5.487 -23.372 1.00 81.44 180 GLN A O 1
ATOM 1445 N N . GLY A 1 181 ? 0.176 -4.260 -23.533 1.00 64.69 181 GLY A N 1
ATOM 1446 C CA . GLY A 1 181 ? -0.198 -4.744 -24.861 1.00 64.69 181 GLY A CA 1
ATOM 1447 C C . GLY A 1 181 ? -0.835 -6.137 -24.861 1.00 64.69 181 GLY A C 1
ATOM 1448 O O . GLY A 1 181 ? -1.220 -6.626 -25.918 1.00 64.69 181 GLY A O 1
ATOM 1449 N N . ASP A 1 182 ? -1.050 -6.758 -23.696 1.00 52.66 182 ASP A N 1
ATOM 1450 C CA . ASP A 1 182 ? -1.583 -8.126 -23.587 1.00 52.66 182 ASP A CA 1
ATOM 1451 C C . ASP A 1 182 ? -2.965 -8.304 -24.262 1.00 52.66 182 ASP A C 1
ATOM 1453 O O . ASP A 1 182 ? -3.327 -9.422 -24.620 1.00 52.66 182 ASP A O 1
ATOM 1457 N N . ILE A 1 183 ? -3.731 -7.223 -24.474 1.00 45.81 183 ILE A N 1
ATOM 1458 C CA . ILE A 1 183 ? -5.047 -7.245 -25.147 1.00 45.81 183 ILE A CA 1
ATOM 1459 C C . ILE A 1 183 ? -4.952 -7.030 -26.668 1.00 45.81 183 ILE A C 1
ATOM 1461 O O . ILE A 1 183 ? -5.832 -7.481 -27.397 1.00 45.81 183 ILE A O 1
ATOM 1465 N N . PHE A 1 184 ? -3.903 -6.366 -27.168 1.00 37.03 184 PHE A N 1
ATOM 1466 C CA . PHE A 1 184 ? -3.840 -5.919 -28.568 1.00 37.03 184 PHE A CA 1
ATOM 1467 C C . PHE A 1 184 ? -2.633 -6.433 -29.365 1.00 37.03 184 PHE A C 1
ATOM 1469 O O . PHE A 1 184 ? -2.648 -6.301 -30.585 1.00 37.03 184 PHE A O 1
ATOM 1476 N N . THR A 1 185 ? -1.602 -7.012 -28.736 1.00 35.72 185 THR A N 1
ATOM 1477 C CA . THR A 1 185 ? -0.330 -7.298 -29.434 1.00 35.72 185 THR A CA 1
ATOM 1478 C C . THR A 1 185 ? 0.200 -8.723 -29.322 1.00 35.72 185 THR A C 1
ATOM 1480 O O . THR A 1 185 ? 1.227 -9.018 -29.929 1.00 35.72 185 THR A O 1
ATOM 1483 N N . LYS A 1 186 ? -0.486 -9.646 -28.641 1.00 37.91 186 LYS A N 1
ATOM 1484 C CA . LYS A 1 186 ? -0.135 -11.071 -28.722 1.00 37.91 186 LYS A CA 1
ATOM 1485 C C . LYS A 1 186 ? -1.170 -11.815 -29.552 1.00 37.91 186 LYS A C 1
ATOM 1487 O O . LYS A 1 186 ? -2.234 -12.184 -29.058 1.00 37.91 186 LYS A O 1
ATOM 1492 N N . GLU A 1 187 ? -0.826 -12.108 -30.805 1.00 34.25 187 GLU A N 1
ATOM 1493 C CA . GLU A 1 187 ? -1.235 -13.388 -31.383 1.00 34.25 187 GLU A CA 1
ATOM 1494 C C . GLU A 1 187 ? -0.765 -14.459 -30.391 1.00 34.25 187 GLU A C 1
ATOM 1496 O O . GLU A 1 187 ? 0.423 -14.734 -30.254 1.00 34.25 187 GLU A O 1
ATOM 1501 N N . ASN A 1 188 ? -1.681 -14.953 -29.560 1.00 34.75 188 ASN A N 1
ATOM 1502 C CA . ASN A 1 188 ? -1.363 -15.942 -28.542 1.00 34.75 188 ASN A CA 1
ATOM 1503 C C . ASN A 1 188 ? -1.091 -17.276 -29.241 1.00 34.75 188 ASN A C 1
ATOM 1505 O O . ASN A 1 188 ? -1.997 -18.087 -29.398 1.00 34.75 188 ASN A O 1
ATOM 1509 N N . TYR A 1 189 ? 0.167 -17.516 -29.615 1.00 34.00 189 TYR A N 1
ATOM 1510 C CA . TYR A 1 189 ? 0.648 -18.761 -30.229 1.00 34.00 189 TYR A CA 1
ATOM 1511 C C . TYR A 1 189 ? 0.452 -20.019 -29.344 1.00 34.00 189 TYR A C 1
ATOM 1513 O O . TYR A 1 189 ? 0.727 -21.125 -29.793 1.00 34.00 189 TYR A O 1
ATOM 1521 N N . PHE A 1 190 ? -0.051 -19.885 -28.105 1.00 30.34 190 PHE A N 1
ATOM 1522 C CA . PHE A 1 190 ? -0.208 -20.993 -27.146 1.00 30.34 190 PHE A CA 1
ATOM 1523 C C . PHE A 1 190 ? -1.515 -20.991 -26.328 1.00 30.34 190 PHE A C 1
ATOM 1525 O O . PHE A 1 190 ? -1.586 -21.664 -25.300 1.00 30.34 190 PHE A O 1
ATOM 1532 N N . VAL A 1 191 ? -2.562 -20.258 -26.729 1.00 34.97 191 VAL A N 1
ATOM 1533 C CA . VAL A 1 191 ? -3.836 -20.256 -25.980 1.00 34.97 191 VAL A CA 1
ATOM 1534 C C . VAL A 1 191 ? -5.009 -20.551 -26.913 1.00 34.97 191 VAL A C 1
ATOM 1536 O O . VAL A 1 191 ? -5.349 -19.732 -27.758 1.00 34.97 191 VAL A O 1
ATOM 1539 N N . GLU A 1 192 ? -5.693 -21.682 -26.701 1.00 34.59 192 GLU A N 1
ATOM 1540 C CA . GLU A 1 192 ? -6.917 -22.107 -27.420 1.00 34.59 192 GLU A CA 1
ATOM 1541 C C . GLU A 1 192 ? -8.118 -21.143 -27.260 1.00 34.59 192 GLU A C 1
ATOM 1543 O O . GLU A 1 192 ? -9.205 -21.392 -27.780 1.00 34.59 192 GLU A O 1
ATOM 1548 N N . ARG A 1 193 ? -7.961 -20.021 -26.544 1.00 39.50 193 ARG A N 1
ATOM 1549 C CA . ARG A 1 193 ? -8.981 -18.978 -26.392 1.00 39.50 193 ARG A CA 1
ATOM 1550 C C . ARG A 1 193 ? -8.368 -17.590 -26.524 1.00 39.50 193 ARG A C 1
ATOM 1552 O O . ARG A 1 193 ? -7.500 -17.208 -25.738 1.00 39.50 193 ARG A O 1
ATOM 1559 N N . LYS A 1 194 ? -8.879 -16.806 -27.476 1.00 47.25 194 LYS A N 1
ATOM 1560 C CA . LYS A 1 194 ? -8.629 -15.364 -27.532 1.00 47.25 194 LYS A CA 1
ATOM 1561 C C . LYS A 1 194 ? -9.243 -14.716 -26.290 1.00 47.25 194 LYS A C 1
ATOM 1563 O O . LYS A 1 194 ? -10.452 -14.778 -26.092 1.00 47.25 194 LYS A O 1
ATOM 1568 N N . LYS A 1 195 ? -8.412 -14.106 -25.447 1.00 53.19 195 LYS A N 1
ATOM 1569 C CA . LYS A 1 195 ? -8.877 -13.160 -24.429 1.00 53.19 195 LYS A CA 1
ATOM 1570 C C . LYS A 1 195 ? -9.114 -11.831 -25.144 1.00 53.19 195 LYS A C 1
ATOM 1572 O O . LYS A 1 195 ? -8.188 -11.044 -25.291 1.00 53.19 195 LYS A O 1
ATOM 1577 N N . GLU A 1 196 ? -10.313 -11.640 -25.682 1.00 51.22 196 GLU A N 1
ATOM 1578 C CA . GLU A 1 196 ? -10.637 -10.464 -26.505 1.00 51.22 196 GLU A CA 1
ATOM 1579 C C . GLU A 1 196 ? -11.000 -9.251 -25.644 1.00 51.22 196 GLU A C 1
ATOM 1581 O O . GLU A 1 196 ? -10.898 -8.109 -26.090 1.00 51.22 196 GLU A O 1
ATOM 1586 N N . THR A 1 197 ? -11.386 -9.482 -24.386 1.00 57.31 197 THR A N 1
ATOM 1587 C CA . THR A 1 197 ? -11.785 -8.429 -23.457 1.00 57.31 197 THR A CA 1
ATOM 1588 C C . THR A 1 197 ? -11.059 -8.520 -22.123 1.00 57.31 197 THR A C 1
ATOM 1590 O O . THR A 1 197 ? -10.656 -9.579 -21.645 1.00 57.31 197 THR A O 1
ATOM 1593 N N . VAL A 1 198 ? -10.972 -7.379 -21.447 1.00 62.19 198 VAL A N 1
ATOM 1594 C CA . VAL A 1 198 ? -10.487 -7.270 -20.068 1.00 62.19 198 VAL A CA 1
ATOM 1595 C C . VAL A 1 198 ? -11.256 -8.188 -19.097 1.00 62.19 198 VAL A C 1
ATOM 1597 O O . VAL A 1 198 ? -10.681 -8.679 -18.126 1.00 62.19 198 VAL A O 1
ATOM 1600 N N . ASN A 1 199 ? -12.544 -8.439 -19.350 1.00 72.06 199 ASN A N 1
ATOM 1601 C CA . ASN A 1 199 ? -13.355 -9.334 -18.524 1.00 72.06 199 ASN A CA 1
ATOM 1602 C C . ASN A 1 199 ? -12.922 -10.798 -18.679 1.00 72.06 199 ASN A C 1
ATOM 1604 O O . ASN A 1 199 ? -12.875 -11.513 -17.681 1.00 72.06 199 ASN A O 1
ATOM 1608 N N . ASP A 1 200 ? -12.505 -11.215 -19.877 1.00 73.94 200 ASP A N 1
ATOM 1609 C CA . ASP A 1 200 ? -11.966 -12.562 -20.102 1.00 73.94 200 ASP A CA 1
ATOM 1610 C C . ASP A 1 200 ? -10.680 -12.781 -19.300 1.00 73.94 200 ASP A C 1
ATOM 1612 O O . ASP A 1 200 ? -10.479 -13.839 -18.706 1.00 73.94 200 ASP A O 1
ATOM 1616 N N . PHE A 1 201 ? -9.826 -11.755 -19.203 1.00 76.31 201 PHE A N 1
ATOM 1617 C CA . PHE A 1 201 ? -8.638 -11.809 -18.351 1.00 76.31 201 PHE A CA 1
ATOM 1618 C C . PHE A 1 201 ? -8.984 -11.995 -16.871 1.00 76.31 201 PHE A C 1
ATOM 1620 O O . PHE A 1 201 ? -8.272 -12.717 -16.179 1.00 76.31 201 PHE A O 1
ATOM 1627 N N . ILE A 1 202 ? -10.048 -11.355 -16.380 1.00 81.19 202 ILE A N 1
ATOM 1628 C CA . ILE A 1 202 ? -10.482 -11.468 -14.980 1.00 81.19 202 ILE A CA 1
ATOM 1629 C C . ILE A 1 202 ? -11.060 -12.858 -14.707 1.00 81.19 202 ILE A C 1
ATOM 1631 O O . ILE A 1 202 ? -10.687 -13.486 -13.720 1.00 81.19 202 ILE A O 1
ATOM 1635 N N . GLU A 1 203 ? -11.936 -13.359 -15.577 1.00 86.62 203 GLU A N 1
ATOM 1636 C CA . GLU A 1 203 ? -12.552 -14.678 -15.407 1.00 86.62 203 GLU A CA 1
ATOM 1637 C C . GLU A 1 203 ? -11.523 -15.811 -15.496 1.00 86.62 203 GLU A C 1
ATOM 1639 O O . GLU A 1 203 ? -11.544 -16.737 -14.686 1.00 86.62 203 GLU A O 1
ATOM 1644 N N . GLU A 1 204 ? -10.559 -15.722 -16.414 1.00 86.81 204 GLU A N 1
ATOM 1645 C CA . GLU A 1 204 ? -9.447 -16.677 -16.463 1.00 86.81 204 GLU A CA 1
ATOM 1646 C C . GLU A 1 204 ? -8.540 -16.569 -15.230 1.00 86.81 204 GLU A C 1
ATOM 1648 O O . GLU A 1 204 ? -8.042 -17.584 -14.740 1.00 86.81 204 GLU A O 1
ATOM 1653 N N . PHE A 1 205 ? -8.354 -15.367 -14.677 1.00 90.25 205 PHE A N 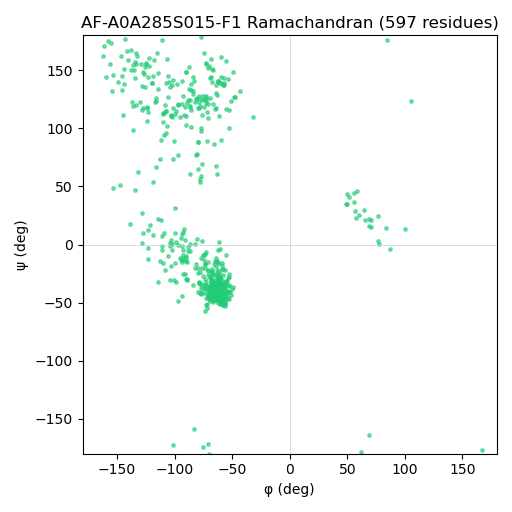1
ATOM 1654 C CA . PHE A 1 205 ? -7.577 -15.205 -13.452 1.00 90.25 205 PHE A CA 1
ATOM 1655 C C . PHE A 1 205 ? -8.289 -15.808 -12.232 1.00 90.25 205 PHE A C 1
ATOM 1657 O O . PHE A 1 205 ? -7.651 -16.502 -11.442 1.00 90.25 205 PHE A O 1
ATOM 1664 N N . LYS A 1 206 ? -9.613 -15.637 -12.115 1.00 91.19 206 LYS A N 1
ATOM 1665 C CA . LYS A 1 206 ? -10.423 -16.315 -11.089 1.00 91.19 206 LYS A CA 1
ATOM 1666 C C . LYS A 1 206 ? -10.285 -17.832 -11.182 1.00 91.19 206 LYS A C 1
ATOM 1668 O O . LYS A 1 206 ? -9.950 -18.464 -10.188 1.00 91.19 206 LYS A O 1
ATOM 1673 N N . LYS A 1 207 ? -10.428 -18.405 -12.385 1.00 91.25 207 LYS A N 1
ATOM 1674 C CA . LYS A 1 207 ? -10.243 -19.852 -12.612 1.00 91.25 207 LYS A CA 1
ATOM 1675 C C . LYS A 1 207 ? -8.854 -20.334 -12.207 1.00 91.25 207 LYS A C 1
ATOM 1677 O O . LYS A 1 207 ? -8.730 -21.414 -11.633 1.00 91.25 207 LYS A O 1
ATOM 1682 N N . LEU A 1 208 ? -7.812 -19.552 -12.501 1.00 90.31 208 LEU A N 1
ATOM 1683 C CA . LEU A 1 208 ? -6.450 -19.862 -12.068 1.00 90.31 208 LEU A CA 1
ATOM 1684 C C . LEU A 1 208 ? -6.359 -19.903 -10.536 1.00 90.31 208 LEU A C 1
ATOM 1686 O O . LEU A 1 208 ? -5.841 -20.877 -9.997 1.00 90.31 208 LEU A O 1
ATOM 1690 N N . ILE A 1 209 ? -6.886 -18.891 -9.844 1.00 91.50 209 ILE A N 1
ATOM 1691 C CA . ILE A 1 209 ? -6.882 -18.827 -8.375 1.00 91.50 209 ILE A CA 1
ATOM 1692 C C . ILE A 1 209 ? -7.682 -19.988 -7.775 1.00 91.50 209 ILE A C 1
ATOM 1694 O O . ILE A 1 209 ? -7.201 -20.635 -6.848 1.00 91.50 209 ILE A O 1
ATOM 1698 N N . ASP A 1 210 ? -8.858 -20.307 -8.317 1.00 90.88 210 ASP A N 1
ATOM 1699 C CA . ASP A 1 210 ? -9.679 -21.431 -7.856 1.00 90.88 210 ASP A CA 1
ATOM 1700 C C . ASP A 1 210 ? -8.959 -22.774 -8.042 1.00 90.88 210 ASP A C 1
ATOM 1702 O O . ASP A 1 210 ? -8.949 -23.609 -7.135 1.00 90.88 210 ASP A O 1
ATOM 1706 N N . ALA A 1 211 ? -8.275 -22.963 -9.173 1.00 88.81 211 ALA A N 1
ATOM 1707 C CA . ALA A 1 211 ? -7.437 -24.137 -9.396 1.00 88.81 211 ALA A CA 1
ATOM 1708 C C . ALA A 1 211 ? -6.272 -24.206 -8.392 1.00 88.81 211 ALA A C 1
ATOM 1710 O O . ALA A 1 211 ? -5.991 -25.271 -7.847 1.00 88.81 211 ALA A O 1
ATOM 1711 N N . MET A 1 212 ? -5.626 -23.072 -8.099 1.00 88.31 212 MET A N 1
ATOM 1712 C CA . MET A 1 212 ? -4.544 -22.984 -7.111 1.00 88.31 212 MET A CA 1
ATOM 1713 C C . MET A 1 212 ? -5.031 -23.181 -5.670 1.00 88.31 212 MET A C 1
ATOM 1715 O O . MET A 1 212 ? -4.261 -23.638 -4.828 1.00 88.31 212 MET A O 1
ATOM 1719 N N . LYS A 1 213 ? -6.295 -22.869 -5.359 1.00 87.62 213 LYS A N 1
ATOM 1720 C CA . LYS A 1 213 ? -6.922 -23.195 -4.069 1.00 87.62 213 LYS A CA 1
ATOM 1721 C C . LYS A 1 213 ? -7.161 -24.701 -3.929 1.00 87.62 213 LYS A C 1
ATOM 1723 O O . LYS A 1 213 ? -6.936 -25.245 -2.852 1.00 87.62 213 LYS A O 1
ATOM 1728 N N . ALA A 1 214 ? -7.603 -25.358 -5.003 1.00 86.12 214 ALA A N 1
ATOM 1729 C CA . ALA A 1 214 ? -8.036 -26.755 -4.987 1.00 86.12 214 ALA A CA 1
ATOM 1730 C C . ALA A 1 214 ? -6.894 -27.785 -4.903 1.00 86.12 214 ALA A C 1
ATOM 1732 O O . ALA A 1 214 ? -7.118 -28.890 -4.410 1.00 86.12 214 ALA A O 1
ATOM 1733 N N . SER A 1 215 ? -5.690 -27.456 -5.378 1.00 77.56 215 SER A N 1
ATOM 1734 C CA . SER A 1 215 ? -4.536 -28.362 -5.344 1.00 77.56 215 SER A CA 1
ATOM 1735 C C . SER A 1 215 ? -3.233 -27.637 -5.016 1.00 77.56 215 SER A C 1
ATOM 1737 O O . SER A 1 215 ? -3.148 -26.408 -5.077 1.00 77.56 215 SER A O 1
ATOM 1739 N N . ASP A 1 216 ? -2.194 -28.401 -4.691 1.00 72.56 216 ASP A N 1
ATOM 1740 C CA . ASP A 1 216 ? -0.829 -27.878 -4.661 1.00 72.56 216 ASP A CA 1
ATOM 1741 C C . ASP A 1 216 ? -0.343 -27.546 -6.076 1.00 72.56 216 ASP A C 1
ATOM 1743 O O . ASP A 1 216 ? -0.915 -27.992 -7.081 1.00 72.56 216 ASP A O 1
ATOM 1747 N N . PHE A 1 217 ? 0.673 -26.689 -6.157 1.00 70.50 217 PHE A N 1
ATOM 1748 C CA . PHE A 1 217 ? 1.156 -26.167 -7.427 1.00 70.50 2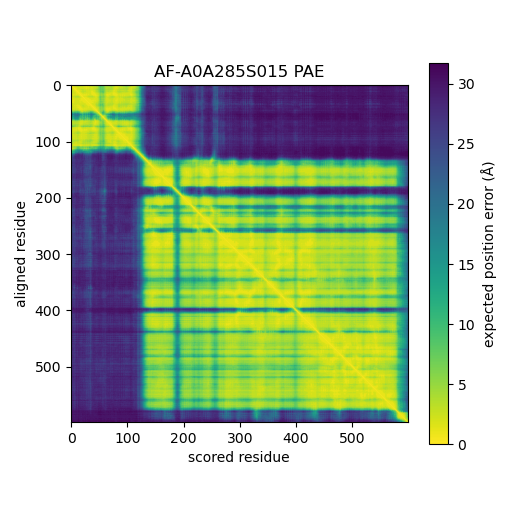17 PHE A CA 1
ATOM 1749 C C . PHE A 1 217 ? 1.911 -27.257 -8.204 1.00 70.50 217 PHE A C 1
ATOM 1751 O O . PHE A 1 217 ? 2.830 -27.886 -7.692 1.00 70.50 217 PHE A O 1
ATOM 1758 N N . ASP A 1 218 ? 1.516 -27.499 -9.455 1.00 70.75 218 ASP A N 1
ATOM 1759 C CA . ASP A 1 218 ? 2.158 -28.499 -10.315 1.00 70.75 218 ASP A CA 1
ATOM 1760 C C . ASP A 1 218 ? 3.533 -27.990 -10.778 1.00 70.75 218 ASP A C 1
ATOM 1762 O O . ASP A 1 218 ? 3.616 -26.934 -11.408 1.00 70.75 218 ASP A O 1
ATOM 1766 N N . GLN A 1 219 ? 4.603 -28.754 -10.526 1.00 72.19 219 GLN A N 1
ATOM 1767 C CA . GLN A 1 219 ? 5.973 -28.447 -10.976 1.00 72.19 219 GLN A CA 1
ATOM 1768 C C . GLN A 1 219 ? 6.072 -28.179 -12.482 1.00 72.19 219 GLN A C 1
ATOM 1770 O O . GLN A 1 219 ? 6.909 -27.395 -12.924 1.00 72.19 219 GLN A O 1
ATOM 1775 N N . ARG A 1 220 ? 5.180 -28.771 -13.287 1.00 73.25 220 ARG A N 1
ATOM 1776 C CA . ARG A 1 220 ? 5.120 -28.552 -14.740 1.00 73.25 220 ARG A CA 1
ATOM 1777 C C . ARG A 1 220 ? 4.606 -27.162 -15.124 1.00 73.25 220 ARG A C 1
ATOM 1779 O O . ARG A 1 220 ? 4.766 -26.761 -16.270 1.00 73.25 220 ARG A O 1
ATOM 1786 N N . LYS A 1 221 ? 3.992 -26.424 -14.193 1.00 78.81 221 LYS A N 1
ATOM 1787 C CA . LYS A 1 221 ? 3.463 -25.061 -14.386 1.00 78.81 221 LYS A CA 1
ATOM 1788 C C . LYS A 1 221 ? 4.410 -23.985 -13.848 1.00 78.81 221 LYS A C 1
ATOM 1790 O O . LYS A 1 221 ? 3.953 -22.943 -13.378 1.00 78.81 221 LYS A O 1
ATOM 1795 N N . TYR A 1 222 ? 5.713 -24.246 -13.902 1.00 81.25 222 TYR A N 1
ATOM 1796 C CA . TYR A 1 222 ? 6.740 -23.349 -13.388 1.00 81.25 222 TYR A CA 1
ATOM 1797 C C . TYR A 1 222 ? 6.655 -21.930 -13.976 1.00 81.25 222 TYR A C 1
ATOM 1799 O O . TYR A 1 222 ? 6.120 -21.689 -15.064 1.00 81.25 222 TYR A O 1
ATOM 1807 N N . VAL A 1 223 ? 7.220 -20.971 -13.253 1.00 84.81 223 VAL A N 1
ATOM 1808 C CA . VAL A 1 223 ? 7.415 -19.601 -13.726 1.00 84.81 223 VAL A CA 1
ATOM 1809 C C . VAL A 1 223 ? 8.787 -19.486 -14.404 1.00 84.81 223 VAL A C 1
ATOM 1811 O O . VAL A 1 223 ? 9.800 -19.753 -13.757 1.00 84.81 223 VAL A O 1
ATOM 1814 N N . PRO A 1 224 ? 8.846 -19.156 -15.708 1.00 82.38 224 PRO A N 1
ATOM 1815 C CA . PRO A 1 224 ? 10.107 -19.003 -16.426 1.00 82.38 224 PRO A CA 1
ATOM 1816 C C . PRO A 1 224 ? 10.785 -17.661 -16.100 1.00 82.38 224 PRO A C 1
ATOM 1818 O O . PRO A 1 224 ? 10.182 -16.601 -16.281 1.00 82.38 224 PRO A O 1
ATOM 1821 N N . ILE A 1 225 ? 12.044 -17.715 -15.652 1.00 81.62 225 ILE A N 1
ATOM 1822 C CA . ILE A 1 225 ? 12.827 -16.546 -15.220 1.00 81.62 225 ILE A CA 1
ATOM 1823 C C . ILE A 1 225 ? 14.152 -16.481 -15.985 1.00 81.62 225 ILE A C 1
ATOM 1825 O O . ILE A 1 225 ? 14.846 -17.487 -16.141 1.00 81.62 225 ILE A O 1
ATOM 1829 N N . VAL A 1 226 ? 14.511 -15.284 -16.443 1.00 79.38 226 VAL A N 1
ATOM 1830 C CA . VAL A 1 226 ? 15.814 -14.989 -17.057 1.00 79.38 226 VAL A CA 1
ATOM 1831 C C . VAL A 1 226 ? 16.885 -14.970 -15.971 1.00 79.38 226 VAL A C 1
ATOM 1833 O O . VAL A 1 226 ? 16.726 -14.276 -14.973 1.00 79.38 226 VAL A O 1
ATOM 1836 N N . THR A 1 227 ? 17.978 -15.717 -16.123 1.00 74.69 227 THR A N 1
ATOM 1837 C CA . THR A 1 227 ? 18.930 -15.896 -15.013 1.00 74.69 227 THR A CA 1
ATOM 1838 C C . THR A 1 227 ? 19.678 -14.614 -14.650 1.00 74.69 227 THR A C 1
ATOM 1840 O O . THR A 1 227 ? 19.790 -14.310 -13.464 1.00 74.69 227 THR A O 1
ATOM 1843 N N . GLY A 1 228 ? 20.170 -13.849 -15.633 1.00 71.31 228 GLY A N 1
ATOM 1844 C CA . GLY A 1 228 ? 21.046 -12.706 -15.350 1.00 71.31 228 GLY A CA 1
ATOM 1845 C C . GLY A 1 228 ? 20.321 -11.511 -14.725 1.00 71.31 228 GLY A C 1
ATOM 1846 O O . GLY A 1 228 ? 20.687 -11.069 -13.637 1.00 71.31 228 GLY A O 1
ATOM 1847 N N . ASN A 1 229 ? 19.254 -11.018 -15.362 1.00 74.12 229 ASN A N 1
ATOM 1848 C CA . ASN A 1 229 ? 18.503 -9.846 -14.885 1.00 74.12 229 ASN A CA 1
ATOM 1849 C C . ASN A 1 229 ? 17.209 -10.179 -14.105 1.00 74.12 229 ASN A C 1
ATOM 1851 O O . ASN A 1 229 ? 16.504 -9.265 -13.668 1.00 74.12 229 ASN A O 1
ATOM 1855 N N . ARG A 1 230 ? 16.910 -11.473 -13.901 1.00 77.75 230 ARG A N 1
ATOM 1856 C CA . ARG A 1 230 ? 15.739 -11.998 -13.166 1.00 77.75 230 ARG A CA 1
ATOM 1857 C C . ARG A 1 230 ? 14.379 -11.545 -13.709 1.00 77.75 230 ARG A C 1
ATOM 1859 O O . ARG A 1 230 ? 13.390 -11.588 -12.987 1.00 77.75 230 ARG A O 1
ATOM 1866 N N . ILE A 1 231 ? 14.301 -11.154 -14.978 1.00 82.19 231 ILE A N 1
ATOM 1867 C CA . ILE A 1 231 ? 13.037 -10.768 -15.617 1.00 82.19 231 ILE A CA 1
ATOM 1868 C C . ILE A 1 231 ? 12.105 -11.970 -15.791 1.00 82.19 231 ILE A C 1
ATOM 1870 O O . ILE A 1 231 ? 12.540 -13.096 -16.062 1.00 82.19 231 ILE A O 1
ATOM 1874 N N . LEU A 1 232 ? 10.804 -11.720 -15.627 1.00 83.00 232 LEU A N 1
ATOM 1875 C CA . LEU A 1 232 ? 9.761 -12.731 -15.774 1.00 83.00 232 LEU A CA 1
ATOM 1876 C C . LEU A 1 232 ? 9.349 -12.841 -17.244 1.00 83.00 232 LEU A C 1
ATOM 1878 O O . LEU A 1 232 ? 8.771 -11.910 -17.804 1.00 83.00 232 LEU A O 1
ATOM 1882 N N . LEU A 1 233 ? 9.583 -14.002 -17.862 1.00 75.44 233 LEU A N 1
ATOM 1883 C CA . LEU A 1 233 ? 9.159 -14.245 -19.250 1.00 75.44 233 LEU A CA 1
ATOM 1884 C C . LEU A 1 233 ? 7.636 -14.440 -19.352 1.00 75.44 233 LEU A C 1
ATOM 1886 O O . LEU A 1 233 ? 7.009 -14.043 -20.332 1.00 75.44 233 LEU A O 1
ATOM 1890 N N . ASP A 1 234 ? 7.045 -15.057 -18.329 1.00 79.38 234 ASP A N 1
ATOM 1891 C CA . ASP A 1 234 ? 5.608 -15.265 -18.141 1.00 79.38 234 ASP A CA 1
ATOM 1892 C C . ASP A 1 234 ? 5.349 -15.592 -16.659 1.00 79.38 234 ASP A C 1
ATOM 1894 O O . ASP A 1 234 ? 6.276 -15.860 -15.899 1.00 79.38 234 ASP A O 1
ATOM 1898 N N . GLY A 1 235 ? 4.087 -15.638 -16.239 1.00 86.00 235 GLY A N 1
ATOM 1899 C CA . GLY A 1 235 ? 3.693 -16.160 -14.934 1.00 86.00 235 GLY A CA 1
ATOM 1900 C C . GLY A 1 235 ? 3.432 -15.097 -13.877 1.00 86.00 235 GLY A C 1
ATOM 1901 O O . GLY A 1 235 ? 3.254 -15.455 -12.715 1.00 86.00 235 GLY A O 1
ATOM 1902 N N . GLN A 1 236 ? 3.307 -13.820 -14.250 1.00 90.06 236 GLN A N 1
ATOM 1903 C CA . GLN A 1 236 ? 2.969 -12.740 -13.316 1.00 90.06 236 GLN A CA 1
ATOM 1904 C C . GLN A 1 236 ? 1.649 -13.020 -12.575 1.00 90.06 236 GLN A C 1
ATOM 1906 O O . GLN A 1 236 ? 1.550 -12.795 -11.372 1.00 90.06 236 GLN A O 1
ATOM 1911 N N . HIS A 1 237 ? 0.634 -13.564 -13.263 1.00 90.75 237 HIS A N 1
ATOM 1912 C CA . HIS A 1 237 ? -0.624 -13.990 -12.629 1.00 90.75 237 HIS A CA 1
ATOM 1913 C C . HIS A 1 237 ? -0.435 -15.183 -11.684 1.00 90.75 237 HIS A C 1
ATOM 1915 O O . HIS A 1 237 ? -1.106 -15.248 -10.659 1.00 90.75 237 HIS A O 1
ATOM 1921 N N . ARG A 1 238 ? 0.485 -16.109 -11.994 1.00 90.06 238 ARG A N 1
ATOM 1922 C CA . ARG A 1 238 ? 0.793 -17.262 -11.129 1.00 90.06 238 ARG A CA 1
ATOM 1923 C C . ARG A 1 238 ? 1.488 -16.804 -9.847 1.00 90.06 238 ARG A C 1
ATOM 1925 O O . ARG A 1 238 ? 1.061 -17.213 -8.773 1.00 90.06 238 ARG A O 1
ATOM 1932 N N . ILE A 1 239 ? 2.469 -15.903 -9.951 1.00 91.94 239 ILE A N 1
ATOM 1933 C CA . ILE A 1 239 ? 3.125 -15.294 -8.783 1.00 91.94 239 ILE A CA 1
ATOM 1934 C C . ILE A 1 239 ? 2.097 -14.546 -7.935 1.00 91.94 239 ILE A C 1
ATOM 1936 O O . ILE A 1 239 ? 1.997 -14.796 -6.742 1.00 91.94 239 ILE A O 1
ATOM 1940 N N . ALA A 1 240 ? 1.288 -13.679 -8.546 1.00 94.00 240 ALA A N 1
ATOM 1941 C CA . ALA A 1 240 ? 0.278 -12.904 -7.832 1.00 94.00 240 ALA A CA 1
ATOM 1942 C C . ALA A 1 240 ? -0.773 -13.776 -7.123 1.00 94.00 240 ALA A C 1
ATOM 1944 O O . ALA A 1 240 ? -1.115 -13.519 -5.970 1.00 94.00 240 ALA A O 1
ATOM 1945 N N . GLY A 1 241 ? -1.277 -14.815 -7.798 1.00 92.75 241 GLY A N 1
ATOM 1946 C CA . GLY A 1 241 ? -2.222 -15.768 -7.216 1.00 92.75 241 GLY A CA 1
ATOM 1947 C C . GLY A 1 241 ? -1.614 -16.552 -6.056 1.00 92.75 241 GLY A C 1
ATOM 1948 O O . GLY A 1 241 ? -2.264 -16.737 -5.031 1.00 92.75 241 GLY A O 1
ATOM 1949 N N . ALA A 1 242 ? -0.356 -16.972 -6.187 1.00 90.56 242 ALA A N 1
ATOM 1950 C CA . ALA A 1 242 ? 0.352 -17.683 -5.131 1.00 90.56 242 ALA A CA 1
ATOM 1951 C C . ALA A 1 242 ? 0.672 -16.778 -3.937 1.00 90.56 242 ALA A C 1
ATOM 1953 O O . ALA A 1 242 ? 0.476 -17.197 -2.801 1.00 90.56 242 ALA A O 1
ATOM 1954 N N . ALA A 1 243 ? 1.055 -15.524 -4.189 1.00 91.38 243 ALA A N 1
ATOM 1955 C CA . ALA A 1 243 ? 1.256 -14.506 -3.166 1.00 91.38 243 ALA A CA 1
ATOM 1956 C C . ALA A 1 243 ? -0.015 -14.267 -2.344 1.00 91.38 243 ALA A C 1
ATOM 1958 O O . ALA A 1 243 ? 0.030 -14.281 -1.119 1.00 91.38 243 ALA A O 1
ATOM 1959 N N . ALA A 1 244 ? -1.166 -14.129 -3.008 1.00 91.44 244 ALA A N 1
ATOM 1960 C CA . ALA A 1 244 ? -2.455 -13.952 -2.338 1.00 91.44 244 ALA A CA 1
ATOM 1961 C C . ALA A 1 244 ? -2.922 -15.192 -1.553 1.00 91.44 244 ALA A C 1
ATOM 1963 O O . ALA A 1 244 ? -3.726 -15.067 -0.634 1.00 91.44 244 ALA A O 1
ATOM 1964 N N . LEU A 1 245 ? -2.444 -16.383 -1.922 1.00 89.94 245 LEU A N 1
ATOM 1965 C CA . LEU A 1 245 ? -2.751 -17.650 -1.252 1.00 89.94 245 LEU A CA 1
ATOM 1966 C C . LEU A 1 245 ? -1.671 -18.086 -0.249 1.00 89.94 245 LEU A C 1
ATOM 1968 O O . LEU A 1 245 ? -1.821 -19.152 0.344 1.00 89.94 245 LEU A O 1
ATOM 1972 N N . GLU A 1 246 ? -0.597 -17.306 -0.091 1.00 87.38 246 GLU A N 1
ATOM 1973 C CA . GLU A 1 246 ? 0.592 -17.654 0.699 1.00 87.38 246 GLU A CA 1
ATOM 1974 C C . GLU A 1 246 ? 1.174 -19.039 0.333 1.00 87.38 246 GLU A C 1
ATOM 1976 O O . GLU A 1 246 ? 1.573 -19.819 1.198 1.00 87.38 246 GLU A O 1
ATOM 1981 N N . LYS A 1 247 ? 1.207 -19.370 -0.967 1.00 86.19 247 LYS A N 1
ATOM 1982 C CA . LYS A 1 247 ? 1.737 -20.643 -1.486 1.00 86.19 247 LYS A CA 1
ATOM 1983 C C . LYS A 1 247 ? 3.096 -20.466 -2.153 1.00 86.19 247 LYS A C 1
ATOM 1985 O O . LYS A 1 247 ? 3.327 -19.482 -2.848 1.00 86.19 247 LYS A O 1
ATOM 1990 N N . GLU A 1 248 ? 3.962 -21.464 -2.007 1.00 85.19 248 GLU A N 1
ATOM 1991 C CA . GLU A 1 248 ? 5.182 -21.569 -2.810 1.00 85.19 248 GLU A CA 1
ATOM 1992 C C . GLU A 1 248 ? 4.856 -21.933 -4.262 1.00 85.19 248 GLU A C 1
ATOM 1994 O O . GLU A 1 248 ? 3.851 -22.595 -4.554 1.00 85.19 248 GLU A O 1
ATOM 1999 N N . ILE A 1 249 ? 5.727 -21.512 -5.178 1.00 86.50 249 ILE A N 1
ATOM 2000 C CA . ILE A 1 249 ? 5.641 -21.871 -6.593 1.00 86.50 249 ILE A CA 1
ATOM 2001 C C . ILE A 1 249 ? 6.995 -22.298 -7.128 1.00 86.50 249 ILE A C 1
ATOM 2003 O O . ILE A 1 249 ? 8.051 -21.893 -6.643 1.00 86.50 249 ILE A O 1
ATOM 2007 N N . TYR A 1 250 ? 6.937 -23.105 -8.180 1.00 85.56 250 TYR A N 1
ATOM 2008 C CA . TYR A 1 250 ? 8.122 -23.572 -8.872 1.00 85.56 250 TYR A CA 1
ATOM 2009 C C . TYR A 1 250 ? 8.565 -22.567 -9.928 1.00 85.56 250 TYR A C 1
ATOM 2011 O O . TYR A 1 250 ? 7.740 -22.040 -10.681 1.00 85.56 250 TYR A O 1
ATOM 2019 N N . VAL A 1 251 ? 9.869 -22.341 -10.022 1.00 85.31 251 VAL A N 1
ATOM 2020 C CA . VAL A 1 251 ? 10.489 -21.530 -11.069 1.00 85.31 251 VAL A CA 1
ATOM 2021 C C . VAL A 1 251 ? 11.441 -22.359 -11.905 1.00 85.31 251 VAL A C 1
ATOM 2023 O O . VAL A 1 251 ? 11.922 -23.403 -11.469 1.00 85.31 251 VAL A O 1
ATOM 2026 N N . LYS A 1 252 ? 11.720 -21.870 -13.110 1.00 84.75 252 LYS A N 1
ATOM 2027 C CA . LYS A 1 252 ? 12.745 -22.428 -13.982 1.00 84.75 252 LYS A CA 1
ATOM 2028 C C . LYS A 1 252 ? 13.598 -21.305 -14.546 1.00 84.75 252 LYS A C 1
ATOM 2030 O O . LYS A 1 252 ? 13.081 -20.427 -15.241 1.00 84.75 252 LYS A O 1
ATOM 2035 N N . TYR A 1 253 ? 14.888 -21.366 -14.250 1.00 80.88 253 TYR A N 1
ATOM 2036 C CA . TYR A 1 253 ? 15.876 -20.415 -14.737 1.00 80.88 253 TYR A CA 1
ATOM 2037 C C . TYR A 1 253 ? 16.348 -20.779 -16.147 1.00 80.88 253 TYR A C 1
ATOM 2039 O O . TYR A 1 253 ? 16.528 -21.957 -16.464 1.00 80.88 253 TYR A O 1
ATOM 2047 N N . TYR A 1 254 ? 16.549 -19.768 -16.990 1.00 75.94 254 TYR A N 1
ATOM 2048 C CA . TYR A 1 254 ? 17.080 -19.913 -18.347 1.00 75.94 254 TYR A CA 1
ATOM 2049 C C . TYR A 1 254 ? 18.474 -19.276 -18.412 1.00 75.94 254 TYR A C 1
ATOM 2051 O O . TYR A 1 254 ? 18.574 -18.076 -18.670 1.00 75.94 254 TYR A O 1
ATOM 2059 N N . PRO A 1 255 ? 19.545 -20.049 -18.132 1.00 65.62 255 PRO A N 1
ATOM 2060 C CA . PRO A 1 255 ? 20.912 -19.528 -18.039 1.00 65.62 255 PRO A CA 1
ATOM 2061 C C . PRO A 1 255 ? 21.448 -19.000 -19.372 1.00 65.62 255 PRO A C 1
ATOM 2063 O O . PRO A 1 255 ? 22.262 -18.087 -19.362 1.00 65.62 255 PRO A O 1
ATOM 2066 N N . ASP A 1 256 ? 20.938 -19.506 -20.497 1.00 65.69 256 ASP A N 1
ATOM 2067 C CA . ASP A 1 256 ? 21.352 -19.087 -21.842 1.00 65.69 256 ASP A CA 1
ATOM 2068 C C . ASP A 1 256 ? 20.834 -17.684 -22.233 1.00 65.69 256 ASP A C 1
ATOM 2070 O O . ASP A 1 256 ? 21.182 -17.161 -23.290 1.00 65.69 256 ASP A O 1
ATOM 2074 N N . LEU A 1 257 ? 19.982 -17.072 -21.400 1.00 63.19 257 LEU A N 1
ATOM 2075 C CA . LEU A 1 257 ? 19.514 -15.695 -21.543 1.00 63.19 257 LEU A CA 1
ATOM 2076 C C . LEU A 1 257 ? 20.189 -14.838 -20.460 1.00 63.19 257 LEU A C 1
ATOM 2078 O O . LEU A 1 257 ? 19.733 -14.798 -19.315 1.00 63.19 257 LEU A O 1
ATOM 2082 N N . GLU A 1 258 ? 21.289 -14.169 -20.813 1.00 55.97 258 GLU A N 1
ATOM 2083 C CA . GLU A 1 258 ? 22.014 -13.290 -19.880 1.00 55.97 258 GLU A CA 1
ATOM 2084 C C . GLU A 1 258 ? 21.217 -12.006 -19.578 1.00 55.97 258 GLU A C 1
ATOM 2086 O O . GLU A 1 258 ? 21.064 -11.640 -18.414 1.00 55.97 258 GLU A O 1
ATOM 2091 N N . GLU A 1 259 ? 20.610 -11.370 -20.587 1.00 60.34 259 GLU A N 1
ATOM 2092 C CA . GLU A 1 259 ? 19.728 -10.206 -20.422 1.00 60.34 259 GLU A CA 1
ATOM 2093 C C . GLU A 1 259 ? 18.573 -10.237 -21.440 1.00 60.34 259 GLU A C 1
ATOM 2095 O O . GLU A 1 259 ? 18.761 -10.551 -22.616 1.00 60.34 259 GLU A O 1
ATOM 2100 N N . TYR A 1 260 ? 17.358 -9.904 -20.994 1.00 61.12 260 TYR A N 1
ATOM 2101 C CA . TYR A 1 260 ? 16.168 -9.799 -21.848 1.00 61.12 260 TYR A CA 1
ATOM 2102 C C . TYR A 1 260 ? 15.248 -8.673 -21.370 1.00 61.12 260 TYR A C 1
ATOM 2104 O O . TYR A 1 260 ? 14.624 -8.807 -20.323 1.00 61.12 260 TYR A O 1
ATOM 2112 N N . GLY A 1 261 ? 15.131 -7.595 -22.153 1.00 68.06 261 GLY A N 1
ATOM 2113 C CA . GLY A 1 261 ? 14.247 -6.457 -21.865 1.00 68.06 261 GLY A CA 1
ATOM 2114 C C . GLY A 1 261 ? 14.566 -5.695 -20.567 1.00 68.06 261 GLY A C 1
ATOM 2115 O O . GLY A 1 261 ? 15.502 -6.029 -19.847 1.00 68.06 261 GLY A O 1
ATOM 2116 N N . ASP A 1 262 ? 13.752 -4.675 -20.271 1.00 69.56 262 ASP A N 1
ATOM 2117 C CA . ASP A 1 262 ? 13.889 -3.812 -19.077 1.00 69.56 262 ASP A CA 1
ATOM 2118 C C . ASP A 1 262 ? 12.886 -4.162 -17.954 1.00 69.56 262 ASP A C 1
ATOM 2120 O O . ASP A 1 262 ? 12.850 -3.518 -16.903 1.00 69.56 262 ASP A O 1
ATOM 2124 N N . GLY A 1 263 ? 12.046 -5.177 -18.178 1.00 82.81 263 GLY A N 1
ATOM 2125 C CA . GLY A 1 263 ? 11.002 -5.607 -17.249 1.00 82.81 263 GLY A CA 1
ATOM 2126 C C . GLY A 1 263 ? 9.873 -4.583 -17.123 1.00 82.81 263 GLY A C 1
ATOM 2127 O O . GLY A 1 263 ? 9.718 -3.668 -17.937 1.00 82.81 263 GLY A O 1
ATOM 2128 N N . PHE A 1 264 ? 9.065 -4.736 -16.079 1.00 90.94 264 PHE A N 1
ATOM 2129 C CA . PHE A 1 264 ? 7.955 -3.839 -15.754 1.00 90.94 264 PHE A CA 1
ATOM 2130 C C . PHE A 1 264 ? 8.159 -3.180 -14.383 1.00 90.94 264 PHE A C 1
ATOM 2132 O O . PHE A 1 264 ? 7.308 -3.278 -13.493 1.00 90.94 264 PHE A O 1
ATOM 2139 N N . GLY A 1 265 ? 9.320 -2.545 -14.203 1.00 93.50 265 GLY A N 1
ATOM 2140 C CA . GLY A 1 265 ? 9.699 -1.825 -12.985 1.00 93.50 265 GLY A CA 1
ATOM 2141 C C . GLY A 1 265 ? 9.011 -0.464 -12.829 1.00 93.50 265 GLY A C 1
ATOM 2142 O O . GLY A 1 265 ? 8.151 -0.073 -13.619 1.00 93.50 265 GLY A O 1
ATOM 2143 N N . PHE A 1 266 ? 9.407 0.294 -11.806 1.00 96.31 266 PHE A N 1
ATOM 2144 C CA . PHE A 1 266 ? 8.803 1.590 -11.469 1.00 96.31 266 PHE A CA 1
ATOM 2145 C C . PHE A 1 266 ? 8.783 2.592 -12.636 1.00 96.31 266 PHE A C 1
ATOM 2147 O O . PHE A 1 266 ? 7.733 3.160 -12.944 1.00 96.31 266 PHE A O 1
ATOM 2154 N N . ASP A 1 267 ? 9.909 2.755 -13.336 1.00 94.38 267 ASP A N 1
ATOM 2155 C CA . ASP A 1 267 ? 10.033 3.707 -14.448 1.00 94.38 267 ASP A CA 1
ATOM 2156 C C . ASP A 1 267 ? 9.096 3.362 -15.620 1.00 94.38 267 ASP A C 1
ATOM 2158 O O . ASP A 1 267 ? 8.618 4.256 -16.323 1.00 94.38 267 ASP A O 1
ATOM 2162 N N . TRP A 1 268 ? 8.762 2.077 -15.801 1.00 94.62 268 TRP A N 1
ATOM 2163 C CA . TRP A 1 268 ? 7.788 1.647 -16.803 1.00 94.62 268 TRP A CA 1
ATOM 2164 C C . TRP A 1 268 ? 6.392 2.199 -16.495 1.00 94.62 268 TRP A C 1
ATOM 2166 O O . TRP A 1 268 ? 5.736 2.733 -17.390 1.00 94.62 268 TRP A O 1
ATOM 2176 N N . PHE A 1 269 ? 5.941 2.135 -15.239 1.00 96.25 269 PHE A N 1
ATOM 2177 C CA . PHE A 1 269 ? 4.640 2.682 -14.844 1.00 96.25 269 PHE A CA 1
ATOM 2178 C C . PHE A 1 269 ? 4.595 4.207 -14.988 1.00 96.25 269 PHE A C 1
ATOM 2180 O O . PHE A 1 269 ? 3.619 4.748 -15.509 1.00 96.25 269 PHE A O 1
ATOM 2187 N N . VAL A 1 270 ? 5.673 4.903 -14.613 1.00 94.31 270 VAL A N 1
ATOM 2188 C CA . VAL A 1 270 ? 5.780 6.359 -14.809 1.00 94.31 270 VAL A CA 1
ATOM 2189 C C . VAL A 1 270 ? 5.671 6.713 -16.296 1.00 94.31 270 VAL A C 1
ATOM 2191 O O . VAL A 1 270 ? 4.855 7.553 -16.676 1.00 94.31 270 VAL A O 1
ATOM 2194 N N . LYS A 1 271 ? 6.430 6.027 -17.162 1.00 93.56 271 LYS A N 1
ATOM 2195 C CA . LYS A 1 271 ? 6.418 6.248 -18.618 1.00 93.56 271 LYS A CA 1
ATOM 2196 C C . LYS A 1 271 ? 5.053 5.970 -19.259 1.00 93.56 271 LYS A C 1
ATOM 2198 O O . LYS A 1 271 ? 4.723 6.594 -20.264 1.00 93.56 271 LYS A O 1
ATOM 2203 N N . ASN A 1 272 ? 4.264 5.064 -18.682 1.00 92.06 272 ASN A N 1
ATOM 2204 C CA . ASN A 1 272 ? 2.924 4.708 -19.158 1.00 92.06 272 ASN A CA 1
ATOM 2205 C C . ASN A 1 272 ? 1.791 5.515 -18.491 1.00 92.06 272 ASN A C 1
ATOM 2207 O O . ASN A 1 272 ? 0.620 5.189 -18.675 1.00 92.06 272 ASN A O 1
ATOM 2211 N N . GLY A 1 273 ? 2.112 6.579 -17.746 1.00 91.69 273 GLY A N 1
ATOM 2212 C CA . GLY A 1 273 ? 1.126 7.552 -17.266 1.00 91.69 273 GLY A CA 1
ATOM 2213 C C . GLY A 1 273 ? 0.276 7.088 -16.082 1.00 91.69 273 GLY A C 1
ATOM 2214 O O . GLY A 1 273 ? -0.834 7.589 -15.900 1.00 91.69 273 GLY A O 1
ATOM 2215 N N . PHE A 1 274 ? 0.765 6.140 -15.279 1.00 96.00 274 PHE A N 1
ATOM 2216 C CA . PHE A 1 274 ? 0.089 5.750 -14.041 1.00 96.00 274 PHE A CA 1
ATOM 2217 C C . PHE A 1 274 ? 0.139 6.889 -13.016 1.00 96.00 274 PHE A C 1
ATOM 2219 O O . PHE A 1 274 ? 1.137 7.601 -12.893 1.00 96.00 274 PHE A O 1
ATOM 2226 N N . SER A 1 275 ? -0.969 7.084 -12.302 1.00 95.94 275 SER A N 1
ATOM 2227 C CA . SER A 1 275 ? -1.134 8.207 -11.373 1.00 95.94 275 SER A CA 1
ATOM 2228 C C . SER A 1 275 ? -0.339 8.020 -10.075 1.00 95.94 275 SER A C 1
ATOM 2230 O O . SER A 1 275 ? 0.041 6.906 -9.724 1.00 95.94 275 SER A O 1
ATOM 2232 N N . THR A 1 276 ? -0.155 9.090 -9.293 1.00 95.69 276 THR A N 1
ATOM 2233 C CA . THR A 1 276 ? 0.446 8.999 -7.947 1.00 95.69 276 THR A CA 1
ATOM 2234 C C . THR A 1 276 ? -0.276 7.980 -7.063 1.00 95.69 276 THR A C 1
ATOM 2236 O O . THR A 1 276 ? 0.378 7.206 -6.373 1.00 95.69 276 THR A O 1
ATOM 2239 N N . GLU A 1 277 ? -1.609 7.924 -7.126 1.00 95.44 277 GLU A N 1
ATOM 2240 C CA . GLU A 1 277 ? -2.400 6.956 -6.359 1.00 95.44 277 GLU A CA 1
ATOM 2241 C C . GLU A 1 277 ? -2.199 5.509 -6.838 1.00 95.44 277 GLU A C 1
ATOM 2243 O O . GLU A 1 277 ? -2.248 4.577 -6.035 1.00 95.44 277 GLU A O 1
ATOM 2248 N N . ASP A 1 278 ? -1.979 5.303 -8.139 1.00 97.00 278 ASP A N 1
ATOM 2249 C CA . ASP A 1 278 ? -1.628 3.987 -8.682 1.00 97.00 278 ASP A CA 1
ATOM 2250 C C . ASP A 1 278 ? -0.257 3.550 -8.163 1.00 97.00 278 ASP A C 1
ATOM 2252 O O . ASP A 1 278 ? -0.097 2.429 -7.681 1.00 97.00 278 ASP A O 1
ATOM 2256 N N . MET A 1 279 ? 0.718 4.462 -8.201 1.00 98.00 279 MET A N 1
ATOM 2257 C CA . MET A 1 279 ? 2.064 4.206 -7.698 1.00 98.00 279 MET A CA 1
ATOM 2258 C C . MET A 1 279 ? 2.065 3.954 -6.188 1.00 98.00 279 MET A C 1
ATOM 2260 O O . MET A 1 279 ? 2.745 3.037 -5.736 1.00 98.00 279 MET A O 1
ATOM 2264 N N . GLN A 1 280 ? 1.258 4.683 -5.409 1.00 97.62 280 GLN A N 1
ATOM 2265 C CA . GLN A 1 280 ? 1.058 4.420 -3.980 1.00 97.62 280 GLN A CA 1
ATOM 2266 C C . GLN A 1 280 ? 0.590 2.981 -3.740 1.00 97.62 280 GLN A C 1
ATOM 2268 O O . GLN A 1 280 ? 1.221 2.261 -2.969 1.00 97.62 280 GLN A O 1
ATOM 2273 N N . ARG A 1 281 ? -0.443 2.527 -4.463 1.00 97.00 281 ARG A N 1
ATOM 2274 C CA . ARG A 1 281 ? -0.968 1.154 -4.353 1.00 97.00 281 ARG A CA 1
ATOM 2275 C C . ARG A 1 281 ? 0.056 0.094 -4.745 1.00 97.00 281 ARG A C 1
ATOM 2277 O O . ARG A 1 281 ? 0.178 -0.912 -4.053 1.00 97.00 281 ARG A O 1
ATOM 2284 N N . ILE A 1 282 ? 0.808 0.319 -5.823 1.00 97.81 282 ILE A N 1
ATOM 2285 C CA . ILE A 1 282 ? 1.867 -0.598 -6.277 1.00 97.81 282 ILE A CA 1
ATOM 2286 C C . ILE A 1 282 ? 2.962 -0.731 -5.213 1.00 97.81 282 ILE A C 1
ATOM 2288 O O . ILE A 1 282 ? 3.357 -1.846 -4.877 1.00 97.81 282 ILE A O 1
ATOM 2292 N N . LEU A 1 283 ? 3.438 0.390 -4.665 1.00 98.06 283 LEU A N 1
ATOM 2293 C CA . LEU A 1 283 ? 4.488 0.396 -3.643 1.00 98.06 283 LEU A CA 1
ATOM 2294 C C . LEU A 1 283 ? 3.991 -0.179 -2.308 1.00 98.06 283 LEU A C 1
ATOM 2296 O O . LEU A 1 283 ? 4.723 -0.924 -1.658 1.00 98.06 283 LEU A O 1
ATOM 2300 N N . TYR A 1 284 ? 2.743 0.104 -1.921 1.00 96.25 284 TYR A N 1
ATOM 2301 C CA . TYR A 1 284 ? 2.113 -0.501 -0.746 1.00 96.25 284 TYR A CA 1
ATOM 2302 C C . TYR A 1 284 ? 2.066 -2.030 -0.886 1.00 96.25 284 TYR A C 1
ATOM 2304 O O . TYR A 1 284 ? 2.545 -2.751 -0.011 1.00 96.25 284 TYR A O 1
ATOM 2312 N N . ALA A 1 285 ? 1.562 -2.521 -2.022 1.00 95.62 285 ALA A N 1
ATOM 2313 C CA . ALA A 1 285 ? 1.439 -3.944 -2.321 1.00 95.62 285 ALA A CA 1
ATOM 2314 C C . ALA A 1 285 ? 2.797 -4.662 -2.396 1.00 95.62 285 ALA A C 1
ATOM 2316 O O . ALA A 1 285 ? 2.921 -5.796 -1.930 1.00 95.62 285 ALA A O 1
ATOM 2317 N N . TYR A 1 286 ? 3.838 -3.994 -2.906 1.00 96.38 286 TYR A N 1
ATOM 2318 C CA . TYR A 1 286 ? 5.207 -4.513 -2.842 1.00 96.38 286 TYR A CA 1
ATOM 2319 C C . TYR A 1 286 ? 5.639 -4.739 -1.393 1.00 96.38 286 TYR A C 1
ATOM 2321 O O . TYR A 1 286 ? 6.174 -5.795 -1.060 1.00 96.38 286 TYR A O 1
ATOM 2329 N N . GLY A 1 287 ? 5.356 -3.776 -0.514 1.00 94.31 287 GLY A N 1
ATOM 2330 C CA . GLY A 1 287 ? 5.652 -3.885 0.908 1.00 94.31 287 GLY A CA 1
ATOM 2331 C C . GLY A 1 287 ? 4.887 -5.000 1.628 1.00 94.31 287 GLY A C 1
ATOM 2332 O O . GLY A 1 287 ? 5.362 -5.463 2.662 1.00 94.31 287 GLY A O 1
ATOM 2333 N N . ASP A 1 288 ? 3.719 -5.415 1.128 1.00 91.25 288 ASP A N 1
ATOM 2334 C CA . ASP A 1 288 ? 2.981 -6.579 1.646 1.00 91.25 288 ASP A CA 1
ATOM 2335 C C . ASP A 1 288 ? 3.654 -7.901 1.259 1.00 91.25 288 ASP A C 1
ATOM 2337 O O . ASP A 1 288 ? 3.621 -8.859 2.030 1.00 91.25 288 ASP A O 1
ATOM 2341 N N . CYS A 1 289 ? 4.297 -7.943 0.090 1.00 91.38 289 CYS A N 1
ATOM 2342 C CA . CYS A 1 289 ? 4.953 -9.145 -0.414 1.00 91.38 289 CYS A CA 1
ATOM 2343 C C . CYS A 1 289 ? 6.420 -9.274 0.029 1.00 91.38 289 CYS A C 1
ATOM 2345 O O . CYS A 1 289 ? 6.914 -10.389 0.169 1.00 91.38 289 CYS A O 1
ATOM 2347 N N . TYR A 1 290 ? 7.124 -8.158 0.248 1.00 92.38 290 TYR A N 1
ATOM 2348 C CA . TYR A 1 290 ? 8.549 -8.132 0.594 1.00 92.38 290 TYR A CA 1
ATOM 2349 C C . TYR A 1 290 ? 8.796 -7.385 1.910 1.00 92.38 290 TYR A C 1
ATOM 2351 O O . TYR A 1 290 ? 8.603 -6.171 2.001 1.00 92.38 290 TYR A O 1
ATOM 2359 N N . LYS A 1 291 ? 9.255 -8.103 2.944 1.00 88.50 291 LYS A N 1
ATOM 2360 C CA . LYS A 1 291 ? 9.338 -7.568 4.318 1.00 88.50 291 LYS A CA 1
ATOM 2361 C C . LYS A 1 291 ? 10.538 -6.661 4.579 1.00 88.50 291 LYS A C 1
ATOM 2363 O O . LYS A 1 291 ? 10.420 -5.724 5.364 1.00 88.50 291 LYS A O 1
ATOM 2368 N N . GLU A 1 292 ? 11.673 -6.919 3.933 1.00 93.88 292 GLU A N 1
ATOM 2369 C CA . GLU A 1 292 ? 12.931 -6.194 4.162 1.00 93.88 292 GLU A CA 1
ATOM 2370 C C . GLU A 1 292 ? 12.947 -4.844 3.423 1.00 93.88 292 GLU A C 1
ATOM 2372 O O . GLU A 1 292 ? 13.711 -4.606 2.479 1.00 93.88 292 GLU A O 1
ATOM 2377 N N . CYS A 1 293 ? 12.045 -3.964 3.855 1.00 96.88 293 CYS A N 1
ATOM 2378 C CA . CYS A 1 293 ? 11.778 -2.655 3.280 1.00 96.88 293 CYS A CA 1
ATOM 2379 C C . CYS A 1 293 ? 11.968 -1.523 4.297 1.00 96.88 293 CYS A C 1
ATOM 2381 O O . CYS A 1 293 ? 11.902 -1.707 5.513 1.00 96.88 293 CYS A O 1
ATOM 2383 N N . GLY A 1 294 ? 12.135 -0.311 3.777 1.00 98.06 294 GLY A N 1
ATOM 2384 C CA . GLY A 1 294 ? 12.067 0.919 4.555 1.00 98.06 294 GLY A CA 1
ATOM 2385 C C . GLY A 1 294 ? 11.692 2.111 3.685 1.00 98.06 294 GLY A C 1
ATOM 2386 O O . GLY A 1 294 ? 11.576 1.993 2.465 1.00 98.06 294 GLY A O 1
ATOM 2387 N N . ILE A 1 295 ? 11.476 3.265 4.311 1.00 98.62 295 ILE A N 1
ATOM 2388 C CA . ILE A 1 295 ? 11.020 4.475 3.619 1.00 98.62 295 ILE A CA 1
ATOM 2389 C C . ILE A 1 295 ? 11.936 5.647 3.950 1.00 98.62 295 ILE A C 1
ATOM 2391 O O . ILE A 1 295 ? 12.271 5.870 5.114 1.00 98.62 295 ILE A O 1
ATOM 2395 N N . PHE A 1 296 ? 12.282 6.429 2.926 1.00 98.62 296 PHE A N 1
ATOM 2396 C CA . PHE A 1 296 ? 12.769 7.798 3.083 1.00 98.62 296 PHE A CA 1
ATOM 2397 C C . PHE A 1 296 ? 11.652 8.785 2.757 1.00 98.62 296 PHE A C 1
ATOM 2399 O O . PHE A 1 296 ? 10.951 8.650 1.759 1.00 98.62 296 PHE A O 1
ATOM 2406 N N . LEU A 1 297 ? 11.536 9.820 3.576 1.00 97.94 297 LEU A N 1
ATOM 2407 C CA . LEU A 1 297 ? 10.702 10.987 3.349 1.00 97.94 297 LEU A CA 1
ATOM 2408 C C . LEU A 1 297 ? 11.624 12.165 3.056 1.00 97.94 297 LEU A C 1
ATOM 2410 O O . LEU A 1 297 ? 12.396 12.596 3.922 1.00 97.94 297 LEU A O 1
ATOM 2414 N N . LEU A 1 298 ? 11.570 12.675 1.832 1.00 96.94 298 LEU A N 1
ATOM 2415 C CA . LEU A 1 298 ? 12.277 13.887 1.441 1.00 96.94 298 LEU A CA 1
ATOM 2416 C C . LEU A 1 298 ? 11.290 15.047 1.526 1.00 96.94 298 LEU A C 1
ATOM 2418 O O . LEU A 1 298 ? 10.232 15.029 0.896 1.00 96.94 298 LEU A O 1
ATOM 2422 N N . PHE A 1 299 ? 11.614 16.043 2.343 1.00 94.75 299 PHE A N 1
ATOM 2423 C CA . PHE A 1 299 ? 10.712 17.160 2.591 1.00 94.75 299 PHE A CA 1
ATOM 2424 C C . PHE A 1 299 ? 10.908 18.275 1.557 1.00 94.75 299 PHE A C 1
ATOM 2426 O O . PHE A 1 299 ? 12.002 18.452 1.016 1.00 94.75 299 PHE A O 1
ATOM 2433 N N . GLY A 1 300 ? 9.853 19.056 1.303 1.00 93.19 300 GLY A N 1
ATOM 2434 C CA . GLY A 1 300 ? 9.871 20.152 0.326 1.00 93.19 300 GLY A CA 1
ATOM 2435 C C . GLY A 1 300 ? 10.845 21.294 0.646 1.00 93.19 300 GLY A C 1
ATOM 2436 O O . GLY A 1 300 ? 11.225 22.049 -0.242 1.00 93.19 300 GLY A O 1
ATOM 2437 N N . THR A 1 301 ? 11.350 21.375 1.879 1.00 91.06 301 THR A N 1
ATOM 2438 C CA . THR A 1 301 ? 12.498 22.225 2.268 1.00 91.06 301 THR A CA 1
ATOM 2439 C C . THR A 1 301 ? 13.734 22.002 1.396 1.00 91.06 301 THR A C 1
ATOM 2441 O O . THR A 1 301 ? 14.573 22.892 1.290 1.00 91.06 301 THR A O 1
ATOM 2444 N N . GLN A 1 302 ? 13.857 20.817 0.797 1.00 91.75 302 GLN A N 1
ATOM 2445 C CA . GLN A 1 302 ? 14.983 20.383 -0.020 1.00 91.75 302 GLN A CA 1
ATOM 2446 C C . GLN A 1 302 ? 14.519 19.850 -1.383 1.00 91.75 302 GLN A C 1
ATOM 2448 O O . GLN A 1 302 ? 15.205 19.024 -1.977 1.00 91.75 302 GLN A O 1
ATOM 2453 N N . GLU A 1 303 ? 13.370 20.321 -1.895 1.00 93.81 303 GLU A N 1
ATOM 2454 C CA . GLU A 1 303 ? 12.802 19.883 -3.187 1.00 93.81 303 GLU A CA 1
ATOM 2455 C C . GLU A 1 303 ? 13.821 19.979 -4.335 1.00 93.81 303 GLU A C 1
ATOM 2457 O O . GLU A 1 303 ? 13.966 19.049 -5.122 1.00 93.81 303 GLU A O 1
ATOM 2462 N N . HIS A 1 304 ? 14.613 21.054 -4.368 1.00 92.81 304 HIS A N 1
ATOM 2463 C CA . HIS A 1 304 ? 15.670 21.272 -5.362 1.00 92.81 304 HIS A CA 1
ATOM 2464 C C . HIS A 1 304 ? 16.820 20.244 -5.306 1.00 92.81 304 HIS A C 1
ATOM 2466 O O . HIS A 1 304 ? 17.544 20.098 -6.285 1.00 92.81 304 HIS A O 1
ATOM 2472 N N . ASN A 1 305 ? 16.977 19.520 -4.191 1.00 94.00 305 ASN A N 1
ATOM 2473 C CA . ASN A 1 305 ? 18.005 18.494 -3.988 1.00 94.00 305 ASN A CA 1
ATOM 2474 C C . ASN A 1 305 ? 17.455 17.060 -4.084 1.00 94.00 305 ASN A C 1
ATOM 2476 O O . ASN A 1 305 ? 18.215 16.107 -3.912 1.00 94.00 305 ASN A O 1
ATOM 2480 N N . TRP A 1 306 ? 16.158 16.859 -4.352 1.00 96.44 306 TRP A N 1
ATOM 2481 C CA . TRP A 1 306 ? 15.547 15.524 -4.310 1.00 96.44 306 TRP A CA 1
ATOM 2482 C C . TRP A 1 306 ? 16.157 14.526 -5.291 1.00 96.44 306 TRP A C 1
ATOM 2484 O O . TRP A 1 306 ? 16.333 13.366 -4.926 1.00 96.44 306 TRP A O 1
ATOM 2494 N N . ASP A 1 307 ? 16.515 14.949 -6.501 1.00 96.44 307 ASP A N 1
ATOM 2495 C CA . ASP A 1 307 ? 17.119 14.044 -7.486 1.00 96.44 307 ASP A CA 1
ATOM 2496 C C . ASP A 1 307 ? 18.541 13.642 -7.076 1.00 96.44 307 ASP A C 1
ATOM 2498 O O . ASP A 1 307 ? 18.931 12.479 -7.202 1.00 96.44 307 ASP A O 1
ATOM 2502 N N . TYR A 1 308 ? 19.292 14.576 -6.482 1.00 96.00 308 TYR A N 1
ATOM 2503 C CA . TYR A 1 308 ? 20.586 14.282 -5.873 1.00 96.00 308 TYR A CA 1
ATOM 2504 C C . TYR A 1 308 ? 20.441 13.307 -4.695 1.00 96.00 308 TYR A C 1
ATOM 2506 O O . TYR A 1 308 ? 21.179 12.321 -4.619 1.00 96.00 308 TYR A O 1
ATOM 2514 N N . PHE A 1 309 ? 19.468 13.527 -3.806 1.00 97.12 309 PHE A N 1
ATOM 2515 C CA . PHE A 1 309 ? 19.189 12.627 -2.685 1.00 97.12 309 PHE A CA 1
ATOM 2516 C C . PHE A 1 309 ? 18.779 11.237 -3.164 1.00 97.12 309 PHE A C 1
ATOM 2518 O O . PHE A 1 309 ? 19.314 10.246 -2.672 1.00 97.12 309 PHE A O 1
ATOM 2525 N N . LEU A 1 310 ? 17.902 11.147 -4.165 1.00 98.12 310 LEU A N 1
ATOM 2526 C CA . LEU A 1 310 ? 17.505 9.878 -4.767 1.00 98.12 310 LEU A CA 1
ATOM 2527 C C . LEU A 1 310 ? 18.716 9.141 -5.354 1.00 98.12 310 LEU A C 1
ATOM 2529 O O . LEU A 1 310 ? 18.857 7.937 -5.142 1.00 98.12 310 LEU A O 1
ATOM 2533 N N . ALA A 1 311 ? 19.628 9.850 -6.024 1.00 97.38 311 ALA A N 1
ATOM 2534 C CA . ALA A 1 311 ? 20.870 9.268 -6.524 1.00 97.38 311 ALA A CA 1
ATOM 2535 C C . ALA A 1 311 ? 21.775 8.746 -5.392 1.00 97.38 311 ALA A C 1
ATOM 2537 O O . ALA A 1 311 ? 22.356 7.671 -5.530 1.00 97.38 311 ALA A O 1
ATOM 2538 N N . GLN A 1 312 ? 21.877 9.448 -4.255 1.00 96.75 312 GLN A N 1
ATOM 2539 C CA . GLN A 1 312 ? 22.626 8.940 -3.095 1.00 96.75 312 GLN A CA 1
ATOM 2540 C C . GLN A 1 312 ? 21.943 7.734 -2.436 1.00 96.75 312 GLN A C 1
ATOM 2542 O O . GLN A 1 312 ? 22.630 6.809 -2.004 1.00 96.75 312 GLN A O 1
ATOM 2547 N N . ILE A 1 313 ? 20.608 7.703 -2.387 1.00 97.94 313 ILE A N 1
ATOM 2548 C CA . ILE A 1 313 ? 19.858 6.547 -1.878 1.00 97.94 313 ILE A CA 1
ATOM 2549 C C . ILE A 1 313 ? 20.113 5.327 -2.770 1.00 97.94 313 ILE A C 1
ATOM 2551 O O . ILE A 1 313 ? 20.460 4.271 -2.248 1.00 97.94 313 ILE A O 1
ATOM 2555 N N . LYS A 1 314 ? 20.049 5.478 -4.101 1.00 96.31 314 LYS A N 1
ATOM 2556 C CA . LYS A 1 314 ? 20.310 4.396 -5.074 1.00 96.31 314 LYS A CA 1
ATOM 2557 C C . LYS A 1 314 ? 21.707 3.772 -4.952 1.00 96.31 314 LYS A C 1
ATOM 2559 O O . LYS A 1 314 ? 21.879 2.614 -5.311 1.00 96.31 314 LYS A O 1
ATOM 2564 N N . LYS A 1 315 ? 22.706 4.505 -4.446 1.00 95.00 315 LYS A N 1
ATOM 2565 C CA . LYS A 1 315 ? 24.057 3.957 -4.208 1.00 95.00 315 LYS A CA 1
ATOM 2566 C C . LYS A 1 315 ? 24.116 2.969 -3.043 1.00 95.00 315 LYS A C 1
ATOM 2568 O O . LYS A 1 315 ? 25.021 2.143 -3.004 1.00 95.00 315 LYS A O 1
ATOM 2573 N N . ASN A 1 316 ? 23.205 3.095 -2.080 1.00 92.50 316 ASN A N 1
ATOM 2574 C CA . ASN A 1 316 ? 23.265 2.364 -0.815 1.00 92.50 316 ASN A CA 1
ATOM 2575 C C . ASN A 1 316 ? 22.114 1.363 -0.656 1.00 92.50 316 ASN A C 1
ATOM 2577 O O . ASN A 1 316 ? 22.308 0.309 -0.057 1.00 92.50 316 ASN A O 1
ATOM 2581 N N . CYS A 1 317 ? 20.939 1.674 -1.208 1.00 95.38 317 CYS A N 1
ATOM 2582 C CA . CYS A 1 317 ? 19.723 0.876 -1.102 1.00 95.38 317 CYS A CA 1
ATOM 2583 C C . CYS A 1 317 ? 19.161 0.527 -2.485 1.00 95.38 317 CYS A C 1
ATOM 2585 O O . CYS A 1 317 ? 19.322 1.283 -3.446 1.00 95.38 317 CYS A O 1
ATOM 2587 N N . THR A 1 318 ? 18.401 -0.568 -2.563 1.00 95.81 318 THR A N 1
ATOM 2588 C CA . THR A 1 318 ? 17.582 -0.859 -3.749 1.00 95.81 318 THR A CA 1
ATOM 2589 C C . THR A 1 318 ? 16.358 0.046 -3.700 1.00 95.81 318 THR A C 1
ATOM 2591 O O . THR A 1 318 ? 15.523 -0.104 -2.812 1.00 95.81 318 THR A O 1
ATOM 2594 N N . VAL A 1 319 ? 16.245 1.015 -4.607 1.00 97.75 319 VAL A N 1
ATOM 2595 C CA . VAL A 1 319 ? 15.043 1.858 -4.691 1.00 97.75 319 VAL A CA 1
ATOM 2596 C C . VAL A 1 319 ? 13.958 1.090 -5.429 1.00 97.75 319 VAL A C 1
ATOM 2598 O O . VAL A 1 319 ? 14.133 0.773 -6.601 1.00 97.75 319 VAL A O 1
ATOM 2601 N N . VAL A 1 320 ? 12.842 0.823 -4.748 1.00 97.62 320 VAL A N 1
ATOM 2602 C CA . VAL A 1 320 ? 11.668 0.179 -5.353 1.00 97.62 320 VAL A CA 1
ATOM 2603 C C . VAL A 1 320 ? 10.900 1.182 -6.206 1.00 97.62 320 VAL A C 1
ATOM 2605 O O . VAL A 1 320 ? 10.464 0.868 -7.305 1.00 97.62 320 VAL A O 1
ATOM 2608 N N . GLY A 1 321 ? 10.761 2.408 -5.703 1.00 98.25 321 GLY A N 1
ATOM 2609 C CA . GLY A 1 321 ? 10.080 3.501 -6.379 1.00 98.25 321 GLY A CA 1
ATOM 2610 C C . GLY A 1 321 ? 9.815 4.665 -5.434 1.00 98.25 321 GLY A C 1
ATOM 2611 O O . GLY A 1 321 ? 10.227 4.639 -4.271 1.00 98.25 321 GLY A O 1
ATOM 2612 N N . TYR A 1 322 ? 9.134 5.696 -5.925 1.00 98.56 322 TYR A N 1
ATOM 2613 C CA . TYR A 1 322 ? 8.746 6.837 -5.102 1.00 98.56 322 TYR A CA 1
ATOM 2614 C C . TYR A 1 322 ? 7.411 7.452 -5.522 1.00 98.56 322 TYR A C 1
ATOM 2616 O O . TYR A 1 322 ? 6.931 7.245 -6.630 1.00 98.56 322 TYR A O 1
ATOM 2624 N N . VAL A 1 323 ? 6.811 8.237 -4.635 1.00 98.31 323 VAL A N 1
ATOM 2625 C CA . VAL A 1 323 ? 5.646 9.072 -4.943 1.00 98.31 323 VAL A CA 1
ATOM 2626 C C . VAL A 1 323 ? 5.840 10.467 -4.378 1.00 98.31 323 VAL A C 1
ATOM 2628 O O . VAL A 1 323 ? 6.379 10.625 -3.284 1.00 98.31 323 VAL A O 1
ATOM 2631 N N . ASP A 1 324 ? 5.377 11.470 -5.116 1.00 97.38 324 ASP A N 1
ATOM 2632 C CA . ASP A 1 324 ? 5.393 12.861 -4.676 1.00 97.38 324 ASP A CA 1
ATOM 2633 C C . ASP A 1 324 ? 3.988 13.236 -4.212 1.00 97.38 324 ASP A C 1
ATOM 2635 O O . ASP A 1 324 ? 3.056 13.335 -5.012 1.00 97.38 324 ASP A O 1
ATOM 2639 N N . LEU A 1 325 ? 3.831 13.420 -2.903 1.00 95.88 325 LEU A N 1
ATOM 2640 C CA . LEU A 1 325 ? 2.584 13.871 -2.302 1.00 95.88 325 LEU A CA 1
ATOM 2641 C C . LEU A 1 325 ? 2.574 15.398 -2.260 1.00 95.88 325 LEU A C 1
ATOM 2643 O O . LEU A 1 325 ? 3.464 16.009 -1.661 1.00 95.88 325 LEU A O 1
ATOM 2647 N N . ASP A 1 326 ? 1.569 16.007 -2.891 1.00 92.56 326 ASP A N 1
ATOM 2648 C CA . ASP A 1 326 ? 1.397 17.458 -2.954 1.00 92.56 326 ASP A CA 1
ATOM 2649 C C . ASP A 1 326 ? 0.235 17.908 -2.061 1.00 92.56 326 ASP A C 1
ATOM 2651 O O . ASP A 1 326 ? -0.933 17.605 -2.304 1.00 92.56 326 ASP A O 1
ATOM 2655 N N . PHE A 1 327 ? 0.574 18.674 -1.029 1.00 90.75 327 PHE A N 1
ATOM 2656 C CA . PHE A 1 327 ? -0.348 19.255 -0.064 1.00 90.75 327 PHE A CA 1
ATOM 2657 C C . PHE A 1 327 ? -0.430 20.781 -0.195 1.00 90.75 327 PHE A C 1
ATOM 2659 O O . PHE A 1 327 ? -0.837 21.463 0.747 1.00 90.75 327 PHE A O 1
ATOM 2666 N N . LYS A 1 328 ? -0.065 21.363 -1.345 1.00 86.75 328 LYS A N 1
ATOM 2667 C CA . LYS A 1 328 ? -0.110 22.817 -1.593 1.00 86.75 328 LYS A CA 1
ATOM 2668 C C . LYS A 1 328 ? -1.452 23.446 -1.218 1.00 86.75 328 LYS A C 1
ATOM 2670 O O . LYS A 1 328 ? -1.491 24.570 -0.717 1.00 86.75 328 LYS A O 1
ATOM 2675 N N . HIS A 1 329 ? -2.538 22.715 -1.452 1.00 81.38 329 HIS A N 1
ATOM 2676 C CA . HIS A 1 329 ? -3.894 23.130 -1.106 1.00 81.38 329 HIS A CA 1
ATOM 2677 C C . HIS A 1 329 ? -4.428 22.439 0.153 1.00 81.38 329 HIS A C 1
ATOM 2679 O O . HIS A 1 329 ? -5.566 22.680 0.522 1.00 81.38 329 HIS A O 1
ATOM 2685 N N . ASP A 1 330 ? -3.624 21.629 0.844 1.00 83.38 330 ASP A N 1
ATOM 2686 C CA . ASP A 1 330 ? -4.038 20.771 1.955 1.00 83.38 330 ASP A CA 1
ATOM 2687 C C . ASP A 1 330 ? -3.145 20.875 3.193 1.00 83.38 330 ASP A C 1
ATOM 2689 O O . ASP A 1 330 ? -2.521 19.921 3.657 1.00 83.38 330 ASP A O 1
ATOM 2693 N N . TYR A 1 331 ? -3.111 22.072 3.766 1.00 81.94 331 TYR A N 1
ATOM 2694 C CA . TYR A 1 331 ? -2.323 22.348 4.962 1.00 81.94 331 TYR A CA 1
ATOM 2695 C C . TYR A 1 331 ? -2.734 21.497 6.175 1.00 81.94 331 TYR A C 1
ATOM 2697 O O . TYR A 1 331 ? -1.891 21.144 6.999 1.00 81.94 331 TYR A O 1
ATOM 2705 N N . VAL A 1 332 ? -4.026 21.176 6.301 1.00 82.44 332 VAL A N 1
ATOM 2706 C CA . VAL A 1 332 ? -4.532 20.362 7.415 1.00 82.44 332 VAL A CA 1
ATOM 2707 C C . VAL A 1 332 ? -4.044 18.929 7.283 1.00 82.44 332 VAL A C 1
ATOM 2709 O O . VAL A 1 332 ? -3.450 18.426 8.236 1.00 82.44 332 VAL A O 1
ATOM 2712 N N . GLY A 1 333 ? -4.191 18.327 6.097 1.00 88.19 333 GLY A N 1
ATOM 2713 C CA . GLY A 1 333 ? -3.650 17.002 5.813 1.00 88.19 333 GLY A CA 1
ATOM 2714 C C . GLY A 1 333 ? -2.138 16.939 6.029 1.00 88.19 333 GLY A C 1
ATOM 2715 O O . GLY A 1 333 ? -1.664 16.045 6.726 1.00 88.19 333 GLY A O 1
ATOM 2716 N N . PHE A 1 334 ? -1.391 17.938 5.542 1.00 90.38 334 PHE A N 1
ATOM 2717 C CA . PHE A 1 334 ? 0.060 18.025 5.745 1.00 90.38 334 PHE A CA 1
ATOM 2718 C C . PHE A 1 334 ? 0.454 18.102 7.225 1.00 90.38 334 PHE A C 1
ATOM 2720 O O . PHE A 1 334 ? 1.409 17.474 7.672 1.00 90.38 334 PHE A O 1
ATOM 2727 N N . GLU A 1 335 ? -0.250 18.901 8.020 1.00 86.81 335 GLU A N 1
ATOM 2728 C CA . GLU A 1 335 ? 0.076 19.016 9.437 1.00 86.81 335 GLU A CA 1
ATOM 2729 C C . GLU A 1 335 ? -0.279 17.742 10.212 1.00 86.81 335 GLU A C 1
ATOM 2731 O O . GLU A 1 335 ? 0.497 17.324 11.073 1.00 86.81 335 GLU A O 1
ATOM 2736 N N . ASN A 1 336 ? -1.412 17.115 9.892 1.00 87.25 336 ASN A N 1
ATOM 2737 C CA . ASN A 1 336 ? -1.840 15.874 10.530 1.00 87.25 336 ASN A CA 1
ATOM 2738 C C . ASN A 1 336 ? -0.882 14.728 10.216 1.00 87.25 336 ASN A C 1
ATOM 2740 O O . ASN A 1 336 ? -0.421 14.071 11.145 1.00 87.25 336 ASN A O 1
ATOM 2744 N N . ILE A 1 337 ? -0.501 14.555 8.946 1.00 91.12 337 ILE A N 1
ATOM 2745 C CA . ILE A 1 337 ? 0.405 13.479 8.538 1.00 91.12 337 ILE A CA 1
ATOM 2746 C C . ILE A 1 337 ? 1.778 13.624 9.217 1.00 91.12 337 ILE A C 1
ATOM 2748 O O . ILE A 1 337 ? 2.314 12.662 9.749 1.00 91.12 337 ILE A O 1
ATOM 2752 N N . ILE A 1 338 ? 2.329 14.841 9.320 1.00 89.94 338 ILE A N 1
ATOM 2753 C CA . ILE A 1 338 ? 3.618 15.068 9.998 1.00 89.94 338 ILE A CA 1
ATOM 2754 C C . ILE A 1 338 ? 3.537 14.803 11.505 1.00 89.94 338 ILE A C 1
ATOM 2756 O O . ILE A 1 338 ? 4.519 14.363 12.098 1.00 89.94 338 ILE A O 1
ATOM 2760 N N . ARG A 1 339 ? 2.407 15.100 12.148 1.00 86.56 339 ARG A N 1
ATOM 2761 C CA . ARG A 1 339 ? 2.244 14.897 13.595 1.00 86.56 339 ARG A CA 1
ATOM 2762 C C . ARG A 1 339 ? 1.979 13.449 13.955 1.00 86.56 339 ARG A C 1
ATOM 2764 O O . ARG A 1 339 ? 2.556 12.962 14.927 1.00 86.56 339 ARG A O 1
ATOM 2771 N N . ASP A 1 340 ? 1.136 12.779 13.176 1.00 88.81 340 ASP A N 1
ATOM 2772 C CA . ASP A 1 340 ? 0.831 11.368 13.389 1.00 88.81 340 ASP A CA 1
ATOM 2773 C C . ASP A 1 340 ? 2.083 10.511 13.191 1.00 88.81 340 ASP A C 1
ATOM 2775 O O . ASP A 1 340 ? 2.342 9.584 13.953 1.00 88.81 340 ASP A O 1
ATOM 2779 N N . MET A 1 341 ? 2.961 10.958 12.286 1.00 89.62 341 MET A N 1
ATOM 2780 C CA . MET A 1 341 ? 4.286 10.390 12.076 1.00 89.62 341 MET A CA 1
ATOM 2781 C C . MET A 1 341 ? 5.197 10.398 13.318 1.00 89.62 341 MET A C 1
ATOM 2783 O O . MET A 1 341 ? 6.212 9.716 13.363 1.00 89.62 341 MET A O 1
ATOM 2787 N N . TYR A 1 342 ? 4.871 11.172 14.349 1.00 85.81 342 TYR A N 1
ATOM 2788 C CA . TYR A 1 342 ? 5.647 11.224 15.587 1.00 85.81 342 TYR A CA 1
ATOM 2789 C C . TYR A 1 342 ? 4.837 10.849 16.826 1.00 85.81 342 TYR A C 1
ATOM 2791 O O . TYR A 1 342 ? 5.274 11.161 17.934 1.00 85.81 342 TYR A O 1
ATOM 2799 N N . TRP A 1 343 ? 3.675 10.203 16.664 1.00 82.81 343 TRP A N 1
ATOM 2800 C CA . TRP A 1 343 ? 2.790 9.847 17.778 1.00 82.81 343 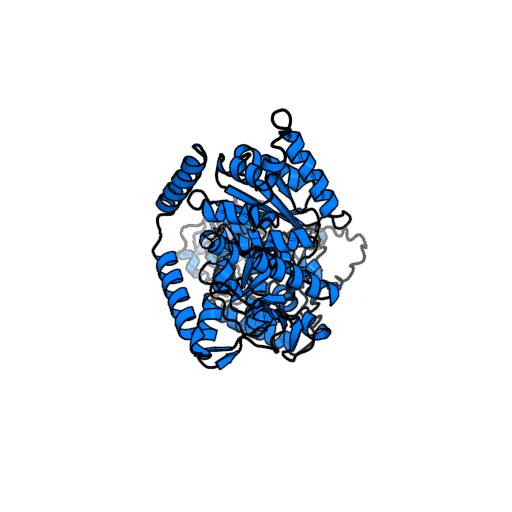TRP A CA 1
ATOM 2801 C C . TRP A 1 343 ? 2.507 11.036 18.723 1.00 82.81 343 TRP A C 1
ATOM 2803 O O . TRP A 1 343 ? 2.508 10.888 19.945 1.00 82.81 343 TRP A O 1
ATOM 2813 N N . ASP A 1 344 ? 2.240 12.231 18.181 1.00 80.38 344 ASP A N 1
ATOM 2814 C CA . ASP A 1 344 ? 1.879 13.415 18.984 1.00 80.38 344 ASP A CA 1
ATOM 2815 C C . ASP A 1 344 ? 0.447 13.908 18.686 1.00 80.38 344 ASP A C 1
ATOM 2817 O O . ASP A 1 344 ? 0.267 15.009 18.148 1.00 80.38 344 ASP A O 1
ATOM 2821 N N . PRO A 1 345 ? -0.599 13.123 19.024 1.00 75.12 345 PRO A N 1
ATOM 2822 C CA . PRO A 1 345 ? -1.992 13.479 18.761 1.00 75.12 345 PRO A CA 1
ATOM 2823 C C . PRO A 1 345 ? -2.499 14.580 19.702 1.00 75.12 345 PRO A C 1
ATOM 2825 O O . PRO A 1 345 ? -3.475 15.245 19.376 1.00 75.12 345 PRO A O 1
ATOM 2828 N N . LEU A 1 346 ? -1.848 14.797 20.854 1.00 76.81 346 LEU A N 1
ATOM 2829 C CA . LEU A 1 346 ? -2.217 15.814 21.854 1.00 76.81 346 LEU A CA 1
ATOM 2830 C C . LEU A 1 346 ? -1.484 17.148 21.690 1.00 76.81 346 LEU A C 1
ATOM 2832 O O . LEU A 1 346 ? -1.733 18.080 22.448 1.00 76.81 346 LEU A O 1
ATOM 2836 N N . TRP A 1 347 ? -0.588 17.259 20.711 1.00 73.25 347 TRP A N 1
ATOM 2837 C CA . TRP A 1 347 ? 0.112 18.508 20.417 1.00 73.25 347 TRP A CA 1
ATOM 2838 C C . TRP A 1 347 ? 1.038 18.993 21.529 1.00 73.25 347 TRP A C 1
ATOM 2840 O O . TRP A 1 347 ? 1.299 20.191 21.652 1.00 73.25 347 TRP A O 1
ATOM 2850 N N . ILE A 1 348 ? 1.587 18.054 22.297 1.00 78.31 348 ILE A N 1
ATOM 2851 C CA . ILE A 1 348 ? 2.401 18.341 23.479 1.00 78.31 348 ILE A CA 1
ATOM 2852 C C . ILE A 1 348 ? 3.878 18.477 23.094 1.00 78.31 348 ILE A C 1
ATOM 2854 O O . ILE A 1 348 ? 4.614 19.248 23.715 1.00 78.31 348 ILE A O 1
ATOM 2858 N N . ASN A 1 349 ? 4.337 17.770 22.056 1.00 82.38 349 ASN A N 1
ATOM 2859 C CA . ASN A 1 349 ? 5.749 17.774 21.692 1.00 82.38 349 ASN A CA 1
ATOM 2860 C C . ASN A 1 349 ? 6.139 19.065 20.950 1.00 82.38 349 ASN A C 1
ATOM 2862 O O . ASN A 1 349 ? 5.934 19.225 19.743 1.00 82.38 349 ASN A O 1
ATOM 2866 N N . THR A 1 350 ? 6.756 19.994 21.682 1.00 82.00 350 THR A N 1
ATOM 2867 C CA . THR A 1 350 ? 7.172 21.309 21.169 1.00 82.00 350 THR A CA 1
ATOM 2868 C C . THR A 1 350 ? 8.169 21.219 20.015 1.00 82.00 350 THR A C 1
ATOM 2870 O O . THR A 1 350 ? 8.100 22.043 19.101 1.00 82.00 350 THR A O 1
ATOM 2873 N N . GLN A 1 351 ? 9.045 20.208 19.999 1.00 82.44 351 GLN A N 1
ATOM 2874 C CA . GLN A 1 351 ? 10.013 19.996 18.917 1.00 82.44 351 GLN A CA 1
ATOM 2875 C C . GLN A 1 351 ? 9.323 19.549 17.628 1.00 82.44 351 GLN A C 1
ATOM 2877 O O . GLN A 1 351 ? 9.593 20.093 16.556 1.00 82.44 351 GLN A O 1
ATOM 2882 N N . ILE A 1 352 ? 8.375 18.613 17.726 1.00 83.81 352 ILE A N 1
ATOM 2883 C CA . ILE A 1 352 ? 7.576 18.174 16.573 1.00 83.81 352 ILE A CA 1
ATOM 2884 C C . ILE A 1 352 ? 6.700 19.312 16.061 1.00 83.81 352 ILE A C 1
ATOM 2886 O O . ILE A 1 352 ? 6.600 19.524 14.853 1.00 83.81 352 ILE A O 1
ATOM 2890 N N . HIS A 1 353 ? 6.132 20.114 16.961 1.00 81.50 353 HIS A N 1
ATOM 2891 C CA . HIS A 1 353 ? 5.358 21.282 16.568 1.00 81.50 353 HIS A CA 1
ATOM 2892 C C . HIS A 1 353 ? 6.209 22.339 15.844 1.00 81.50 353 HIS A C 1
ATOM 2894 O O . HIS A 1 353 ? 5.771 22.893 14.831 1.00 81.50 353 HIS A O 1
ATOM 2900 N N . LEU A 1 354 ? 7.429 22.606 16.324 1.00 81.31 354 LEU A N 1
ATOM 2901 C CA . LEU A 1 354 ? 8.378 23.493 15.650 1.00 81.31 354 LEU A CA 1
ATOM 2902 C C . LEU A 1 354 ? 8.761 22.938 14.275 1.00 81.31 354 LEU A C 1
ATOM 2904 O O . LEU A 1 354 ? 8.734 23.674 13.292 1.00 81.31 354 LEU A O 1
ATOM 2908 N N . LYS A 1 355 ? 9.034 21.634 14.180 1.00 85.00 355 LYS A N 1
ATOM 2909 C CA . LYS A 1 355 ? 9.324 20.961 12.912 1.00 85.00 355 LYS A CA 1
ATOM 2910 C C . LYS A 1 355 ? 8.169 21.085 11.919 1.00 85.00 355 LYS A C 1
ATOM 2912 O O . LYS A 1 355 ? 8.395 21.497 10.787 1.00 85.00 355 LYS A O 1
ATOM 2917 N N . ALA A 1 356 ? 6.938 20.794 12.335 1.00 84.44 356 ALA A N 1
ATOM 2918 C CA . ALA A 1 356 ? 5.759 20.953 11.487 1.00 84.44 356 ALA A CA 1
ATOM 2919 C C . ALA A 1 356 ? 5.603 22.408 11.015 1.00 84.44 356 ALA A C 1
ATOM 2921 O O . ALA A 1 356 ? 5.319 22.649 9.847 1.00 84.44 356 ALA A O 1
ATOM 2922 N N . LYS A 1 357 ? 5.843 23.395 11.891 1.00 83.50 357 LYS A N 1
ATOM 2923 C CA . LYS A 1 357 ? 5.869 24.820 11.517 1.00 83.50 357 LYS A CA 1
ATOM 2924 C C . LYS A 1 357 ? 6.929 25.126 10.463 1.00 83.50 357 LYS A C 1
ATOM 2926 O O . LYS A 1 357 ? 6.600 25.777 9.482 1.00 83.50 357 LYS A O 1
ATOM 2931 N N . LEU A 1 358 ? 8.156 24.646 10.644 1.00 84.38 358 LEU A N 1
ATOM 2932 C CA . LEU A 1 358 ? 9.264 24.858 9.709 1.00 84.38 358 LEU A CA 1
ATOM 2933 C C . LEU A 1 358 ? 8.979 24.251 8.336 1.00 84.38 358 LEU A C 1
ATOM 2935 O O . LEU A 1 358 ? 9.134 24.926 7.324 1.00 84.38 358 LEU A O 1
ATOM 2939 N N . LEU A 1 359 ? 8.503 23.006 8.301 1.00 88.75 359 LEU A N 1
ATOM 2940 C CA . LEU A 1 359 ? 8.136 22.330 7.058 1.00 88.75 359 LEU A CA 1
ATOM 2941 C C . LEU A 1 359 ? 7.029 23.077 6.300 1.00 88.75 359 LEU A C 1
ATOM 2943 O O . LEU A 1 359 ? 7.039 23.116 5.074 1.00 88.75 359 LEU A O 1
ATOM 2947 N N . LYS A 1 360 ? 6.122 23.738 7.026 1.00 87.94 360 LYS A N 1
ATOM 2948 C CA . LYS A 1 360 ? 5.041 24.548 6.450 1.00 87.94 360 LYS A CA 1
ATOM 2949 C C . LYS A 1 360 ? 5.499 25.894 5.868 1.00 87.94 360 LYS A C 1
ATOM 2951 O O . LYS A 1 360 ? 4.703 26.561 5.214 1.00 87.94 360 LYS A O 1
ATOM 2956 N N . LEU A 1 361 ? 6.753 26.298 6.095 1.00 85.62 361 LEU A N 1
ATOM 2957 C CA . LEU A 1 361 ? 7.365 27.481 5.471 1.00 85.62 361 LEU A CA 1
ATOM 2958 C C . LEU A 1 361 ? 8.004 27.175 4.105 1.00 85.62 361 LEU A C 1
ATOM 2960 O O . LEU A 1 361 ? 8.466 28.094 3.432 1.00 85.62 361 LEU A O 1
ATOM 2964 N N . ALA A 1 362 ? 8.035 25.906 3.700 1.00 88.38 362 ALA A N 1
ATOM 2965 C CA . ALA A 1 362 ? 8.562 25.429 2.427 1.00 88.38 362 ALA A CA 1
ATOM 2966 C C . ALA A 1 362 ? 7.418 24.917 1.525 1.00 88.38 362 ALA A C 1
ATOM 2968 O O . ALA A 1 362 ? 6.263 24.890 1.965 1.00 88.38 362 ALA A O 1
ATOM 2969 N N . PRO A 1 363 ? 7.690 24.506 0.268 1.00 92.75 363 PRO A N 1
ATOM 2970 C CA . PRO A 1 363 ? 6.713 23.764 -0.521 1.00 92.75 363 PRO A CA 1
ATOM 2971 C C . PRO A 1 363 ? 6.117 22.609 0.291 1.00 92.75 363 PRO A C 1
ATOM 2973 O O . PRO A 1 363 ? 6.849 21.793 0.854 1.00 92.75 363 PRO A O 1
ATOM 2976 N N . LEU A 1 364 ? 4.784 22.548 0.365 1.00 93.19 364 LEU A N 1
ATOM 2977 C CA . LEU A 1 364 ? 4.043 21.526 1.113 1.00 93.19 364 LEU A CA 1
ATOM 2978 C C . LEU A 1 364 ? 4.030 20.206 0.340 1.00 93.19 364 LEU A C 1
ATOM 2980 O O . LEU A 1 364 ? 2.979 19.707 -0.049 1.00 93.19 364 LEU A O 1
ATOM 2984 N N . LYS A 1 365 ? 5.215 19.671 0.065 1.00 95.00 365 LYS A N 1
ATOM 2985 C CA . LYS A 1 365 ? 5.402 18.434 -0.677 1.00 95.00 365 LYS A CA 1
ATOM 2986 C C . LYS A 1 365 ? 6.289 17.472 0.089 1.00 95.00 365 LYS A C 1
ATOM 2988 O O . LYS A 1 365 ? 7.196 17.883 0.820 1.00 95.00 365 LYS A O 1
ATOM 2993 N N . ILE A 1 366 ? 6.022 16.186 -0.095 1.00 97.38 366 ILE A N 1
ATOM 2994 C CA . ILE A 1 366 ? 6.802 15.100 0.493 1.00 97.38 366 ILE A CA 1
ATOM 2995 C C . ILE A 1 366 ? 7.026 14.053 -0.591 1.00 97.38 366 ILE A C 1
ATOM 2997 O O . ILE A 1 366 ? 6.060 13.482 -1.092 1.00 97.38 366 ILE A O 1
ATOM 3001 N N . ARG A 1 367 ? 8.290 13.784 -0.933 1.00 98.38 367 ARG A N 1
ATOM 3002 C CA . ARG A 1 367 ? 8.652 12.617 -1.744 1.00 98.38 367 ARG A CA 1
ATOM 3003 C C . ARG A 1 367 ? 8.843 11.422 -0.820 1.00 98.38 367 ARG A C 1
ATOM 3005 O O . ARG A 1 367 ? 9.706 11.443 0.059 1.00 98.38 367 ARG A O 1
ATOM 3012 N N . VAL A 1 368 ? 8.037 10.391 -1.022 1.00 98.62 368 VAL A N 1
ATOM 3013 C CA . VAL A 1 368 ? 8.067 9.127 -0.282 1.00 98.62 368 VAL A CA 1
ATOM 3014 C C . VAL A 1 368 ? 8.820 8.121 -1.140 1.00 98.62 368 VAL A C 1
ATOM 3016 O O . VAL A 1 368 ? 8.338 7.755 -2.205 1.00 98.62 368 VAL A O 1
ATOM 3019 N N . VAL A 1 369 ? 10.003 7.691 -0.710 1.00 98.81 369 VAL A N 1
ATOM 3020 C CA . VAL A 1 369 ? 10.851 6.739 -1.440 1.00 98.81 369 VAL A CA 1
ATOM 3021 C C . VAL A 1 369 ? 10.821 5.399 -0.719 1.00 98.81 369 VAL A C 1
ATOM 3023 O O . VAL A 1 369 ? 11.319 5.298 0.403 1.00 98.81 369 VAL A O 1
ATOM 3026 N N . LEU A 1 370 ? 10.266 4.374 -1.365 1.00 98.69 370 LEU A N 1
ATOM 3027 C CA . LEU A 1 370 ? 10.307 3.002 -0.867 1.00 98.69 370 LEU A CA 1
ATOM 3028 C C . LEU A 1 370 ? 11.627 2.352 -1.287 1.00 98.69 370 LEU A C 1
ATOM 3030 O O . LEU A 1 370 ? 12.001 2.366 -2.464 1.00 98.69 370 LEU A O 1
ATOM 3034 N N . VAL A 1 371 ? 12.322 1.762 -0.321 1.00 98.25 371 VAL A N 1
ATOM 3035 C CA . VAL A 1 371 ? 13.573 1.033 -0.538 1.00 98.25 371 VAL A CA 1
ATOM 3036 C C . VAL A 1 371 ? 13.489 -0.385 0.006 1.00 98.25 371 VAL A C 1
ATOM 3038 O O . VAL A 1 371 ? 12.725 -0.656 0.929 1.00 98.25 371 VAL A O 1
ATOM 3041 N N . SER A 1 372 ? 14.316 -1.275 -0.533 1.00 95.94 372 SER A N 1
ATOM 3042 C CA . SER A 1 372 ? 14.478 -2.650 -0.069 1.00 95.94 372 SER A CA 1
ATOM 3043 C C . SER A 1 372 ? 15.950 -3.076 -0.057 1.00 95.94 372 SER A C 1
ATOM 3045 O O . SER A 1 372 ? 16.827 -2.413 -0.631 1.00 95.94 372 SER A O 1
ATOM 3047 N N . ASN A 1 373 ? 16.235 -4.211 0.580 1.00 94.31 373 ASN A N 1
ATOM 3048 C CA . ASN A 1 373 ? 17.538 -4.875 0.487 1.00 94.31 373 ASN A CA 1
ATOM 3049 C C . ASN A 1 373 ? 17.605 -5.931 -0.633 1.00 94.31 373 ASN A C 1
ATOM 3051 O O . ASN A 1 373 ? 18.539 -6.722 -0.636 1.00 94.31 373 ASN A O 1
ATOM 3055 N N . GLN A 1 374 ? 16.653 -5.979 -1.574 1.00 89.50 374 GLN A N 1
ATOM 3056 C CA . GLN A 1 374 ? 16.538 -7.106 -2.513 1.00 89.50 374 GLN A CA 1
ATOM 3057 C C . GLN A 1 374 ? 17.821 -7.380 -3.319 1.00 89.50 374 GLN A C 1
ATOM 3059 O O . GLN A 1 374 ? 18.178 -8.543 -3.499 1.00 89.50 374 GLN A O 1
ATOM 3064 N N . ASN A 1 375 ? 18.555 -6.335 -3.720 1.00 88.50 375 ASN A N 1
ATOM 3065 C CA . ASN A 1 375 ? 19.838 -6.465 -4.428 1.00 88.50 375 ASN A CA 1
ATOM 3066 C C . ASN A 1 375 ? 21.069 -6.421 -3.498 1.00 88.50 375 ASN A C 1
ATOM 3068 O O . ASN A 1 375 ? 22.194 -6.352 -3.977 1.00 88.50 375 ASN A O 1
ATOM 3072 N N . ASN A 1 376 ? 20.868 -6.396 -2.177 1.00 88.38 376 ASN A N 1
ATOM 3073 C CA . ASN A 1 376 ? 21.912 -6.354 -1.145 1.00 88.38 376 ASN A CA 1
ATOM 3074 C C . ASN A 1 376 ? 21.443 -7.123 0.114 1.00 88.38 376 ASN A C 1
ATOM 3076 O O . ASN A 1 376 ? 21.425 -6.563 1.216 1.00 88.38 376 ASN A O 1
ATOM 3080 N N . LYS A 1 377 ? 20.981 -8.375 -0.044 1.00 89.12 377 LYS A N 1
ATOM 3081 C CA . LYS A 1 377 ? 20.361 -9.167 1.043 1.00 89.12 377 LYS A CA 1
ATOM 3082 C C . LYS A 1 377 ? 21.300 -9.386 2.239 1.00 89.12 377 LYS A C 1
ATOM 3084 O O . LYS A 1 377 ? 20.842 -9.648 3.345 1.00 89.12 377 LYS A O 1
ATOM 3089 N N . GLU A 1 378 ? 22.608 -9.269 2.031 1.00 91.12 378 GLU A N 1
ATOM 3090 C CA . GLU A 1 378 ? 23.641 -9.387 3.058 1.00 91.12 378 GLU A CA 1
ATOM 3091 C C . GLU A 1 378 ? 23.715 -8.182 4.010 1.00 91.12 378 GLU A C 1
ATOM 3093 O O . GLU A 1 378 ? 24.321 -8.278 5.081 1.00 91.12 378 GLU A O 1
ATOM 3098 N N . LYS A 1 379 ? 23.119 -7.041 3.640 1.00 90.75 379 LYS A N 1
ATOM 3099 C CA . LYS A 1 379 ? 23.121 -5.820 4.451 1.00 90.75 379 LYS A CA 1
ATOM 3100 C C . LYS A 1 379 ? 21.833 -5.693 5.253 1.00 90.75 379 LYS A C 1
ATOM 3102 O O . LYS A 1 379 ? 20.727 -5.867 4.749 1.00 90.75 379 LYS A O 1
ATOM 3107 N N . ASP A 1 380 ? 21.996 -5.273 6.502 1.00 95.31 380 ASP A N 1
ATOM 3108 C CA . ASP A 1 380 ? 20.895 -4.810 7.343 1.00 95.31 380 ASP A CA 1
ATOM 3109 C C . ASP A 1 380 ? 20.307 -3.523 6.743 1.00 95.31 380 ASP A C 1
ATOM 3111 O O . ASP A 1 380 ? 20.997 -2.498 6.617 1.00 95.31 380 ASP A O 1
ATOM 3115 N N . ILE A 1 381 ? 19.036 -3.591 6.341 1.00 95.94 381 ILE A N 1
ATOM 3116 C CA . ILE A 1 381 ? 18.370 -2.497 5.636 1.00 95.94 381 ILE A CA 1
ATOM 3117 C C . ILE A 1 381 ? 18.277 -1.241 6.505 1.00 95.94 381 ILE A C 1
ATOM 3119 O O . ILE A 1 381 ? 18.557 -0.145 6.023 1.00 95.94 381 ILE A O 1
ATOM 3123 N N . TYR A 1 382 ? 17.989 -1.370 7.801 1.00 97.69 382 TYR A N 1
ATOM 3124 C CA . TYR A 1 382 ? 17.795 -0.221 8.687 1.00 97.69 382 TYR A CA 1
ATOM 3125 C C . TYR A 1 382 ? 19.114 0.445 9.079 1.00 97.69 382 TYR A C 1
ATOM 3127 O O . TYR A 1 382 ? 19.185 1.674 9.152 1.00 97.69 382 TYR A O 1
ATOM 3135 N N . LYS A 1 383 ? 20.202 -0.321 9.235 1.00 96.81 383 LYS A N 1
ATOM 3136 C CA . LYS A 1 383 ? 21.551 0.259 9.375 1.00 96.81 383 LYS A CA 1
ATOM 3137 C C . LYS A 1 383 ? 21.949 1.037 8.125 1.00 96.81 383 LYS A C 1
ATOM 3139 O O . LYS A 1 383 ? 22.476 2.145 8.238 1.00 96.81 383 LYS A O 1
ATOM 3144 N N . THR A 1 384 ? 21.657 0.485 6.950 1.00 96.75 384 THR A N 1
ATOM 3145 C CA . THR A 1 384 ? 21.947 1.123 5.659 1.00 96.75 384 THR A CA 1
ATOM 3146 C C . THR A 1 384 ? 21.125 2.400 5.475 1.00 96.75 384 THR A C 1
ATOM 3148 O O . THR A 1 384 ? 21.676 3.445 5.116 1.00 96.75 384 THR A O 1
ATOM 3151 N N . ILE A 1 385 ? 19.830 2.362 5.808 1.00 97.81 385 ILE A N 1
ATOM 3152 C CA . ILE A 1 385 ? 18.941 3.528 5.790 1.00 97.81 385 ILE A CA 1
ATOM 3153 C C . ILE A 1 385 ? 19.447 4.608 6.741 1.00 97.81 385 ILE A C 1
ATOM 3155 O O . ILE A 1 385 ? 19.559 5.768 6.346 1.00 97.81 385 ILE A O 1
ATOM 3159 N N . ARG A 1 386 ? 19.801 4.244 7.977 1.00 96.69 386 ARG A N 1
ATOM 3160 C CA . ARG A 1 386 ? 20.296 5.195 8.975 1.00 96.69 386 ARG A CA 1
ATOM 3161 C C . ARG A 1 386 ? 21.583 5.877 8.524 1.00 96.69 386 ARG A C 1
ATOM 3163 O O . ARG A 1 386 ? 21.670 7.099 8.621 1.00 96.69 386 ARG A O 1
ATOM 3170 N N . ALA A 1 387 ? 22.552 5.116 8.014 1.00 95.88 387 ALA A N 1
ATOM 3171 C CA . ALA A 1 387 ? 23.797 5.671 7.488 1.00 95.88 387 ALA A CA 1
ATOM 3172 C C . ALA A 1 387 ? 23.528 6.624 6.312 1.00 95.88 387 ALA A C 1
ATOM 3174 O O . ALA A 1 387 ? 24.002 7.756 6.309 1.00 95.88 387 ALA A O 1
ATOM 3175 N N . THR A 1 388 ? 22.683 6.210 5.367 1.00 96.50 388 THR A N 1
ATOM 3176 C CA . THR A 1 388 ? 22.307 7.028 4.205 1.00 96.50 388 THR A CA 1
ATOM 3177 C C . THR A 1 388 ? 21.573 8.303 4.623 1.00 96.50 388 THR A C 1
ATOM 3179 O O . THR A 1 388 ? 21.906 9.381 4.148 1.00 96.50 388 THR A O 1
ATOM 3182 N N . LYS A 1 389 ? 20.624 8.224 5.565 1.00 94.88 389 LYS A N 1
ATOM 3183 C CA . LYS A 1 389 ? 19.902 9.382 6.124 1.00 94.88 389 LYS A CA 1
ATOM 3184 C C . LYS A 1 389 ? 20.860 10.422 6.707 1.00 94.88 389 LYS A C 1
ATOM 3186 O O . LYS A 1 389 ? 20.634 11.615 6.515 1.00 94.88 389 LYS A O 1
ATOM 3191 N N . LEU A 1 390 ? 21.903 9.985 7.418 1.00 92.50 390 LEU A N 1
ATOM 3192 C CA . LEU A 1 390 ? 22.930 10.881 7.955 1.00 92.50 390 LEU A CA 1
ATOM 3193 C C . LEU A 1 390 ? 23.741 11.526 6.828 1.00 92.50 390 LEU A C 1
ATOM 3195 O O . LEU A 1 390 ? 23.826 12.745 6.792 1.00 92.50 390 LEU A O 1
ATOM 3199 N N . LEU A 1 391 ? 24.195 10.745 5.840 1.00 92.44 391 LEU A N 1
ATOM 3200 C CA . LEU A 1 391 ? 24.901 11.276 4.665 1.00 92.44 391 LEU A CA 1
ATOM 3201 C C . LEU A 1 391 ? 24.090 12.347 3.919 1.00 92.44 391 LEU A C 1
ATOM 3203 O O . LEU A 1 391 ? 24.639 13.374 3.523 1.00 92.44 391 LEU A O 1
ATOM 3207 N N . LEU A 1 392 ? 22.782 12.130 3.738 1.00 91.88 392 LEU A N 1
ATOM 3208 C CA . LEU A 1 392 ? 21.900 13.114 3.102 1.00 91.88 392 LEU A CA 1
ATOM 3209 C C . LEU A 1 392 ? 21.835 14.414 3.908 1.00 91.88 392 LEU A C 1
ATOM 3211 O O . LEU A 1 392 ? 21.940 15.494 3.331 1.00 91.88 392 LEU A O 1
ATOM 3215 N N . ARG A 1 393 ? 21.687 14.318 5.234 1.00 89.88 393 ARG A N 1
ATOM 3216 C CA . ARG A 1 393 ? 21.660 15.488 6.122 1.00 89.88 393 ARG A CA 1
ATOM 3217 C C . ARG A 1 393 ? 22.981 16.243 6.087 1.00 89.88 393 ARG A C 1
ATOM 3219 O O . ARG A 1 393 ? 22.961 17.452 5.889 1.00 89.88 393 ARG A O 1
ATOM 3226 N N . ASP A 1 394 ? 24.093 15.528 6.199 1.00 88.00 394 ASP A N 1
ATOM 3227 C CA . ASP A 1 394 ? 25.438 16.103 6.230 1.00 88.00 394 ASP A CA 1
ATOM 3228 C C . ASP A 1 394 ? 25.780 16.806 4.909 1.00 88.00 394 ASP A C 1
ATOM 3230 O O . ASP A 1 394 ? 26.400 17.865 4.917 1.00 88.00 394 ASP A O 1
ATOM 3234 N N . SER A 1 395 ? 25.287 16.287 3.775 1.00 87.19 395 SER A N 1
ATOM 3235 C CA . SER A 1 395 ? 25.527 16.875 2.448 1.00 87.19 395 SER A CA 1
ATOM 3236 C C . SER A 1 395 ? 24.951 18.282 2.243 1.00 87.19 395 SER A C 1
ATOM 3238 O O . SER A 1 395 ? 25.329 18.956 1.290 1.00 87.19 395 SER A O 1
ATOM 3240 N N . VAL A 1 396 ? 24.058 18.727 3.132 1.00 82.19 396 VAL A N 1
ATOM 3241 C CA . VAL A 1 396 ? 23.439 20.064 3.120 1.00 82.19 396 VAL A CA 1
ATOM 3242 C C . VAL A 1 396 ? 23.587 20.782 4.474 1.00 82.19 396 VAL A C 1
ATOM 3244 O O . VAL A 1 396 ? 22.956 21.809 4.714 1.00 82.19 396 VAL A O 1
ATOM 3247 N N . SER A 1 397 ? 24.395 20.225 5.387 1.00 63.28 397 SER A N 1
ATOM 3248 C CA . SER A 1 397 ? 24.428 20.578 6.815 1.00 63.28 397 SER A CA 1
ATOM 3249 C C . SER A 1 397 ? 25.236 21.830 7.156 1.00 63.28 397 SER A C 1
ATOM 3251 O O . SER A 1 397 ? 25.052 22.343 8.261 1.00 63.28 397 SER A O 1
ATOM 3253 N N . GLU A 1 398 ? 26.109 22.337 6.277 1.00 60.53 398 GLU A N 1
ATOM 3254 C CA . GLU A 1 398 ? 26.951 23.506 6.604 1.00 60.53 398 GLU A CA 1
ATOM 3255 C C . GLU A 1 398 ? 26.128 24.756 6.981 1.00 60.53 398 GLU A C 1
ATOM 3257 O O . GLU A 1 398 ? 26.636 25.638 7.668 1.00 60.53 398 GLU A O 1
ATOM 3262 N N . GLU A 1 399 ? 24.837 24.805 6.633 1.00 55.38 399 GLU A N 1
ATOM 3263 C CA . GLU A 1 399 ? 23.962 25.942 6.931 1.00 55.38 399 GLU A CA 1
ATOM 3264 C C . GLU A 1 399 ? 22.948 25.701 8.074 1.00 55.38 399 GLU A C 1
ATOM 3266 O O . GLU A 1 399 ? 22.305 26.658 8.502 1.00 55.38 399 GLU A O 1
ATOM 3271 N N . LEU A 1 400 ? 22.753 24.470 8.590 1.00 54.56 400 LEU A N 1
ATOM 3272 C CA . LEU A 1 400 ? 21.480 24.112 9.252 1.00 54.56 400 LEU A CA 1
ATOM 3273 C C . LEU A 1 400 ? 21.521 22.996 10.335 1.00 54.56 400 LEU A C 1
ATOM 3275 O O . LEU A 1 400 ? 20.643 22.127 10.357 1.00 54.56 400 LEU A O 1
ATOM 3279 N N . GLU A 1 401 ? 22.441 23.030 11.309 1.00 56.47 401 GLU A N 1
ATOM 3280 C CA . GLU A 1 401 ? 22.462 22.051 12.431 1.00 56.47 401 GLU A CA 1
ATOM 3281 C C . GLU A 1 401 ? 21.093 21.895 13.138 1.00 56.47 401 GLU A C 1
ATOM 3283 O O . GLU A 1 401 ? 20.662 20.781 13.452 1.00 56.47 401 GLU A O 1
ATOM 3288 N N . VAL A 1 402 ? 20.350 22.997 13.312 1.00 55.72 402 VAL A N 1
ATOM 3289 C CA . VAL A 1 402 ? 19.024 23.020 13.968 1.00 55.72 402 VAL A CA 1
ATOM 3290 C C . VAL A 1 402 ? 17.897 22.487 13.060 1.00 55.72 402 VAL A C 1
ATOM 3292 O O . VAL A 1 402 ? 16.858 22.056 13.561 1.00 55.72 402 VAL A O 1
ATOM 3295 N N . LEU A 1 403 ? 18.082 22.461 11.732 1.00 63.38 403 LEU A N 1
ATOM 3296 C CA . LEU A 1 403 ? 17.063 22.027 10.759 1.00 63.38 403 LEU A CA 1
ATOM 3297 C C . LEU A 1 403 ? 17.370 20.676 10.095 1.00 63.38 403 LEU A C 1
ATOM 3299 O O . LEU A 1 403 ? 16.636 20.274 9.193 1.00 63.38 403 LEU A O 1
ATOM 3303 N N . SER A 1 404 ? 18.371 19.921 10.554 1.00 71.62 404 SER A N 1
ATOM 3304 C CA . SER A 1 404 ? 18.714 18.599 9.991 1.00 71.62 404 SER A CA 1
ATOM 3305 C C . SER A 1 404 ? 17.512 17.638 9.924 1.00 71.62 404 SER A C 1
ATOM 3307 O O . SER A 1 404 ? 17.333 16.887 8.963 1.00 71.62 404 SER A O 1
ATOM 3309 N N . GLY A 1 405 ? 16.610 17.706 10.910 1.00 77.12 405 GLY A N 1
ATOM 3310 C CA . GLY A 1 405 ? 15.361 16.945 10.924 1.00 77.12 405 GLY A CA 1
ATOM 3311 C C . GLY A 1 405 ? 14.353 17.364 9.848 1.00 77.12 405 GLY A C 1
ATOM 3312 O O . GLY A 1 405 ? 13.498 16.558 9.485 1.00 77.12 405 GLY A O 1
ATOM 3313 N N . ALA A 1 406 ? 14.440 18.594 9.345 1.00 83.69 406 ALA A N 1
ATOM 3314 C CA . ALA A 1 406 ? 13.594 19.134 8.289 1.00 83.69 406 ALA A CA 1
ATOM 3315 C C . ALA A 1 406 ? 14.147 18.865 6.880 1.00 83.69 406 ALA A C 1
ATOM 3317 O O . ALA A 1 406 ? 13.439 19.148 5.927 1.00 83.69 406 ALA A O 1
ATOM 3318 N N . VAL A 1 407 ? 15.352 18.298 6.732 1.00 88.62 407 VAL A N 1
ATOM 3319 C CA . VAL A 1 407 ? 15.917 17.861 5.437 1.00 88.62 407 VAL A CA 1
ATOM 3320 C C . VAL A 1 407 ? 15.226 16.582 4.961 1.00 88.62 407 VAL A C 1
ATOM 3322 O O . VAL A 1 407 ? 14.638 16.523 3.884 1.00 88.62 407 VAL A O 1
ATOM 3325 N N . THR A 1 408 ? 15.277 15.544 5.797 1.00 92.56 408 THR A N 1
ATOM 3326 C CA . THR A 1 408 ? 14.713 14.224 5.504 1.00 92.56 408 THR A CA 1
ATOM 3327 C C . THR A 1 408 ? 14.411 13.462 6.793 1.00 92.56 408 THR A C 1
ATOM 3329 O O . THR A 1 408 ? 15.021 13.691 7.850 1.00 92.56 408 THR A O 1
ATOM 3332 N N . HIS A 1 409 ? 13.467 12.534 6.710 1.00 94.75 409 HIS A N 1
ATOM 3333 C CA . HIS A 1 409 ? 13.237 11.483 7.691 1.00 94.75 409 HIS A CA 1
ATOM 3334 C C . HIS A 1 409 ? 13.345 10.121 6.997 1.00 94.75 409 HIS A C 1
ATOM 3336 O O . HIS A 1 409 ? 13.131 10.021 5.797 1.00 94.75 409 HIS A O 1
ATOM 3342 N N . ALA A 1 410 ? 13.705 9.079 7.737 1.00 96.50 410 ALA A N 1
ATOM 3343 C CA . ALA A 1 410 ? 13.701 7.719 7.221 1.00 96.50 410 ALA A CA 1
ATOM 3344 C C . ALA A 1 410 ? 13.498 6.745 8.374 1.00 96.50 410 ALA A C 1
ATOM 3346 O O . ALA A 1 410 ? 14.006 7.012 9.469 1.00 96.50 410 ALA A O 1
ATOM 3347 N N . THR A 1 411 ? 12.806 5.647 8.089 1.00 96.81 411 THR A N 1
ATOM 3348 C CA . THR A 1 411 ? 12.418 4.612 9.054 1.00 96.81 411 THR A CA 1
ATOM 3349 C C . THR A 1 411 ? 13.646 3.929 9.652 1.00 96.81 411 THR A C 1
ATOM 3351 O O . THR A 1 411 ? 14.509 3.455 8.911 1.00 96.81 411 THR A O 1
ATOM 3354 N N . ASP A 1 412 ? 13.719 3.849 10.976 1.00 93.12 412 ASP A N 1
ATOM 3355 C CA . ASP A 1 412 ? 14.841 3.286 11.730 1.00 93.12 412 ASP A CA 1
ATOM 3356 C C . ASP A 1 412 ? 14.646 1.804 12.100 1.00 93.12 412 ASP A C 1
ATOM 3358 O O . ASP A 1 412 ? 15.603 1.156 12.524 1.00 93.12 412 ASP A O 1
ATOM 3362 N N . ASN A 1 413 ? 13.435 1.253 11.962 1.00 94.31 413 ASN A N 1
ATOM 3363 C CA . ASN A 1 413 ? 13.130 -0.163 12.203 1.00 94.31 413 ASN A CA 1
ATOM 3364 C C . ASN A 1 413 ? 11.846 -0.618 11.476 1.00 94.31 413 ASN A C 1
ATOM 3366 O O . ASN A 1 413 ? 11.142 0.194 10.873 1.00 94.31 413 ASN A O 1
ATOM 3370 N N . TYR A 1 414 ? 11.537 -1.918 11.555 1.00 92.75 414 TYR A N 1
ATOM 3371 C CA . TYR A 1 414 ? 10.390 -2.534 10.875 1.00 92.75 414 TYR A CA 1
ATOM 3372 C C . TYR A 1 414 ? 9.030 -2.048 11.372 1.00 92.75 414 TYR A C 1
ATOM 3374 O O . TYR A 1 414 ? 8.137 -1.807 10.565 1.00 92.75 414 TYR A O 1
ATOM 3382 N N . GLU A 1 415 ? 8.865 -1.862 12.682 1.00 89.62 415 GLU A N 1
ATOM 3383 C CA . GLU A 1 415 ? 7.620 -1.312 13.229 1.00 89.62 415 GLU A CA 1
ATOM 3384 C C . GLU A 1 415 ? 7.417 0.115 12.726 1.00 89.62 415 GLU A C 1
ATOM 3386 O O . GLU A 1 415 ? 6.311 0.468 12.320 1.00 89.62 415 GLU A O 1
ATOM 3391 N N . GLU A 1 416 ? 8.503 0.897 12.661 1.00 92.44 416 GLU A N 1
ATOM 3392 C CA . GLU A 1 416 ? 8.468 2.243 12.108 1.00 92.44 416 GLU A CA 1
ATOM 3393 C C . GLU A 1 416 ? 8.081 2.264 10.633 1.00 92.44 416 GLU A C 1
ATOM 3395 O O . GLU A 1 416 ? 7.221 3.032 10.205 1.00 92.44 416 GLU A O 1
ATOM 3400 N N . TYR A 1 417 ? 8.678 1.361 9.862 1.00 95.25 417 TYR A N 1
ATOM 3401 C CA . TYR A 1 417 ? 8.335 1.165 8.466 1.00 95.25 417 TYR A CA 1
ATOM 3402 C C . TYR A 1 417 ? 6.854 0.845 8.263 1.00 95.25 417 TYR A C 1
ATOM 3404 O O . TYR A 1 417 ? 6.231 1.488 7.421 1.00 95.25 417 TYR A O 1
ATOM 3412 N N . LEU A 1 418 ? 6.273 -0.084 9.028 1.00 91.69 418 LEU A N 1
ATOM 3413 C CA . LEU A 1 418 ? 4.872 -0.474 8.852 1.00 91.69 418 LEU A CA 1
ATOM 3414 C C . LEU A 1 418 ? 3.912 0.706 9.014 1.00 91.69 418 LEU A C 1
ATOM 3416 O O . LEU A 1 418 ? 3.025 0.887 8.178 1.00 91.69 418 LEU A O 1
ATOM 3420 N N . TRP A 1 419 ? 4.087 1.529 10.052 1.00 90.00 419 TRP A N 1
ATOM 3421 C CA . TRP A 1 419 ? 3.181 2.658 10.254 1.00 90.00 419 TRP A CA 1
ATOM 3422 C C . TRP A 1 419 ? 3.474 3.824 9.298 1.00 90.00 419 TRP A C 1
ATOM 3424 O O . TRP A 1 419 ? 2.520 4.443 8.832 1.00 90.00 419 TRP A O 1
ATOM 3434 N N . VAL A 1 420 ? 4.740 4.111 8.944 1.00 94.62 420 VAL A N 1
ATOM 3435 C CA . VAL A 1 420 ? 5.072 5.137 7.926 1.00 94.62 420 V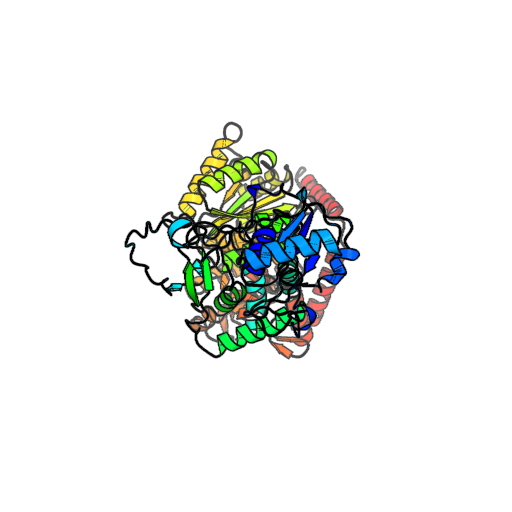AL A CA 1
ATOM 3436 C C . VAL A 1 420 ? 4.492 4.731 6.575 1.00 94.62 420 VAL A C 1
ATOM 3438 O O . VAL A 1 420 ? 3.945 5.564 5.854 1.00 94.62 420 VAL A O 1
ATOM 3441 N N . ARG A 1 421 ? 4.586 3.446 6.230 1.00 95.19 421 ARG A N 1
ATOM 3442 C CA . ARG A 1 421 ? 4.009 2.888 5.007 1.00 95.19 421 ARG A CA 1
ATOM 3443 C C . ARG A 1 421 ? 2.504 3.098 4.969 1.00 95.19 421 ARG A C 1
ATOM 3445 O O . ARG A 1 421 ? 2.008 3.585 3.961 1.00 95.19 421 ARG A O 1
ATOM 3452 N N . GLU A 1 422 ? 1.799 2.783 6.054 1.00 92.75 422 GLU A N 1
ATOM 3453 C CA . GLU A 1 422 ? 0.367 3.075 6.157 1.00 92.75 422 GLU A CA 1
ATOM 3454 C C . GLU A 1 422 ? 0.086 4.562 5.943 1.00 92.75 422 GLU A C 1
ATOM 3456 O O . GLU A 1 422 ? -0.655 4.960 5.050 1.00 92.75 422 GLU A O 1
ATOM 3461 N N . LEU A 1 423 ? 0.782 5.408 6.692 1.00 93.88 423 LEU A N 1
ATOM 3462 C CA . LEU A 1 423 ? 0.513 6.833 6.707 1.00 93.88 423 LEU A CA 1
ATOM 3463 C C . LEU A 1 423 ? 0.713 7.509 5.339 1.00 93.88 423 LEU A C 1
ATOM 3465 O O . LEU A 1 423 ? -0.069 8.385 4.974 1.00 93.88 423 LEU A O 1
ATOM 3469 N N . PHE A 1 424 ? 1.739 7.099 4.585 1.00 95.88 424 PHE A N 1
ATOM 3470 C CA . PHE A 1 424 ? 2.172 7.774 3.356 1.00 95.88 424 PHE A CA 1
ATOM 3471 C C . PHE A 1 424 ? 1.866 7.019 2.052 1.00 95.88 424 PHE A C 1
ATOM 3473 O O . PHE A 1 424 ? 1.826 7.642 0.987 1.00 95.88 424 PHE A O 1
ATOM 3480 N N . LEU A 1 425 ? 1.664 5.698 2.093 1.00 96.12 425 LEU A N 1
ATOM 3481 C CA . LEU A 1 425 ? 1.358 4.893 0.903 1.00 96.12 425 LEU A CA 1
ATOM 3482 C C . LEU A 1 425 ? -0.083 4.367 0.870 1.00 96.12 425 LEU A C 1
ATOM 3484 O O . LEU A 1 425 ? -0.525 4.004 -0.217 1.00 96.12 425 LEU A O 1
ATOM 3488 N N . SER A 1 426 ? -0.842 4.363 1.978 1.00 95.19 426 SER A N 1
ATOM 3489 C CA . SER A 1 426 ? -2.294 4.145 1.880 1.00 95.19 426 SER A CA 1
ATOM 3490 C C . SER A 1 426 ? -2.952 5.373 1.262 1.00 95.19 426 SER A C 1
ATOM 3492 O O . SER A 1 426 ? -2.896 6.491 1.791 1.00 95.19 426 SER A O 1
ATOM 3494 N N . VAL A 1 427 ? -3.620 5.151 0.132 1.00 93.88 427 VAL A N 1
ATOM 3495 C CA . VAL A 1 427 ? -4.370 6.199 -0.561 1.00 93.88 427 VAL A CA 1
ATOM 3496 C C . VAL A 1 427 ? -5.553 6.632 0.298 1.00 93.88 427 VAL A C 1
ATOM 3498 O O . VAL A 1 427 ? -5.850 7.827 0.382 1.00 93.88 427 VAL A O 1
ATOM 3501 N N . ASN A 1 428 ? -6.212 5.680 0.963 1.00 93.25 428 ASN A N 1
ATOM 3502 C CA . ASN A 1 428 ? -7.351 5.964 1.823 1.00 93.25 428 ASN A CA 1
ATOM 3503 C C . ASN A 1 428 ? -6.952 6.799 3.050 1.00 93.25 428 ASN A C 1
ATOM 3505 O O . ASN A 1 428 ? -7.574 7.833 3.316 1.00 93.25 428 ASN A O 1
ATOM 3509 N N . THR A 1 429 ? -5.880 6.419 3.751 1.00 93.75 429 THR A N 1
ATOM 3510 C CA . THR A 1 429 ? -5.353 7.180 4.893 1.00 93.75 429 THR A CA 1
ATOM 3511 C C . THR A 1 429 ? -4.965 8.599 4.467 1.00 93.75 429 THR A C 1
ATOM 3513 O O . THR A 1 429 ? -5.463 9.569 5.043 1.00 93.75 429 THR A O 1
ATOM 3516 N N . CYS A 1 430 ? -4.168 8.752 3.401 1.00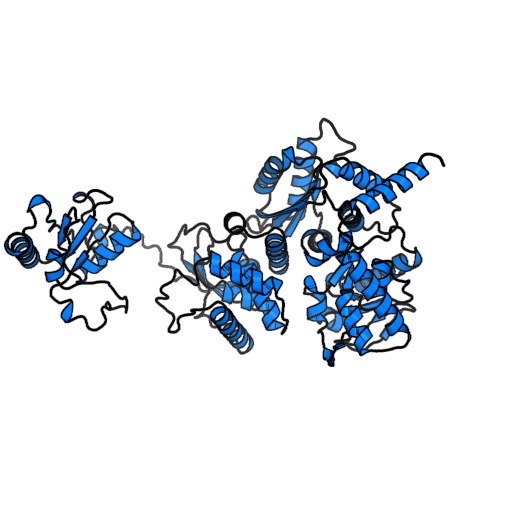 91.69 430 CYS A N 1
ATOM 3517 C CA . CYS A 1 430 ? -3.752 10.063 2.889 1.00 91.69 430 CYS A CA 1
ATOM 3518 C C . CYS A 1 430 ? -4.942 10.981 2.553 1.00 91.69 430 CYS A C 1
ATOM 3520 O O . CYS A 1 430 ? -4.946 12.152 2.940 1.00 91.69 430 CYS A O 1
ATOM 3522 N N . LYS A 1 431 ? -5.983 10.462 1.887 1.00 88.62 431 LYS A N 1
ATOM 3523 C CA . LYS A 1 431 ? -7.192 11.242 1.555 1.00 88.62 431 LYS A CA 1
ATOM 3524 C C . LYS A 1 431 ? -7.941 11.715 2.801 1.00 88.62 431 LYS A C 1
ATOM 3526 O O . LYS A 1 431 ? -8.423 12.852 2.844 1.00 88.62 431 LYS A O 1
ATOM 3531 N N . ASN A 1 432 ? -8.020 10.867 3.825 1.00 88.94 432 ASN A N 1
ATOM 3532 C CA . ASN A 1 432 ? -8.754 11.168 5.051 1.00 88.94 432 ASN A CA 1
ATOM 3533 C C . ASN A 1 432 ? -7.990 12.077 6.025 1.00 88.94 432 ASN A C 1
ATOM 3535 O O . ASN A 1 432 ? -8.638 12.764 6.813 1.00 88.94 432 ASN A O 1
ATOM 3539 N N . MET A 1 433 ? -6.660 12.192 5.931 1.00 88.44 433 MET A N 1
ATOM 3540 C CA . MET A 1 433 ? -5.873 13.108 6.780 1.00 88.44 433 MET A CA 1
ATOM 3541 C C . MET A 1 433 ? -6.362 14.557 6.707 1.00 88.44 433 MET A C 1
ATOM 3543 O O . MET A 1 433 ? -6.349 15.277 7.704 1.00 88.44 433 MET A O 1
ATOM 3547 N N . SER A 1 434 ? -6.845 14.978 5.540 1.00 81.81 434 SER A N 1
ATOM 3548 C CA . SER A 1 434 ? -7.401 16.315 5.313 1.00 81.81 434 SER A CA 1
ATOM 3549 C C . SER A 1 434 ? -8.722 16.579 6.041 1.00 81.81 434 SER A C 1
ATOM 3551 O O . SER A 1 434 ? -9.070 17.729 6.309 1.00 81.81 434 SER A O 1
ATOM 3553 N N . ARG A 1 435 ? -9.445 15.507 6.377 1.00 83.00 435 ARG A N 1
ATOM 3554 C CA . ARG A 1 435 ? -10.766 15.535 7.010 1.00 83.00 435 ARG A CA 1
ATOM 3555 C C . ARG A 1 435 ? -10.681 15.521 8.542 1.00 83.00 435 ARG A C 1
ATOM 3557 O O . ARG A 1 435 ? -11.665 15.825 9.211 1.00 83.00 435 ARG A O 1
ATOM 3564 N N . ILE A 1 436 ? -9.515 15.204 9.110 1.00 83.50 436 ILE A N 1
ATOM 3565 C CA . ILE A 1 436 ? -9.269 15.222 10.559 1.00 83.50 436 ILE A CA 1
ATOM 3566 C C . ILE A 1 436 ? -9.019 16.672 10.999 1.00 83.50 436 ILE A C 1
ATOM 3568 O O . ILE A 1 436 ? -7.894 17.167 11.016 1.00 83.50 436 ILE A O 1
ATOM 3572 N N . VAL A 1 437 ? -10.082 17.402 11.328 1.00 72.56 437 VAL A N 1
ATOM 3573 C CA . VAL A 1 437 ? -9.977 18.822 11.719 1.00 72.56 437 VAL A CA 1
ATOM 3574 C C . VAL A 1 437 ? -9.753 19.025 13.219 1.00 72.56 437 VAL A C 1
ATOM 3576 O O . VAL A 1 437 ? -9.348 20.113 13.637 1.00 72.56 437 VAL A O 1
ATOM 3579 N N . LEU A 1 438 ? -9.984 17.993 14.038 1.00 73.75 438 LEU A N 1
ATOM 3580 C CA . LEU A 1 438 ? -9.823 18.076 15.485 1.00 73.75 438 LEU A CA 1
ATOM 3581 C C . LEU A 1 438 ? -8.340 18.210 15.861 1.00 73.75 438 LEU A C 1
ATOM 3583 O O . LEU A 1 438 ? -7.497 17.408 15.464 1.00 73.75 438 LEU A O 1
ATOM 3587 N N . ARG A 1 439 ? -8.019 19.248 16.641 1.00 67.19 439 ARG A N 1
ATOM 3588 C CA . ARG A 1 439 ? -6.637 19.571 17.038 1.00 67.19 439 ARG A CA 1
ATOM 3589 C C . ARG A 1 439 ? -6.291 19.182 18.470 1.00 67.19 439 ARG A C 1
ATOM 3591 O O . ARG A 1 439 ? -5.118 19.100 18.782 1.00 67.19 439 ARG A O 1
ATOM 3598 N N . ASN A 1 440 ? -7.269 18.961 19.343 1.00 71.00 440 ASN A N 1
ATOM 3599 C CA . ASN A 1 440 ? -7.011 18.606 20.737 1.00 71.00 440 ASN A CA 1
ATOM 3600 C C . ASN A 1 440 ? -7.949 17.473 21.138 1.00 71.00 440 ASN A C 1
ATOM 3602 O O . ASN A 1 440 ? -9.115 17.709 21.451 1.00 71.00 440 ASN A O 1
ATOM 3606 N N . TYR A 1 441 ? -7.436 16.248 21.107 1.00 84.88 441 TYR A N 1
ATOM 3607 C CA . TYR A 1 441 ? -8.145 15.105 21.665 1.00 84.88 441 TYR A CA 1
ATOM 3608 C C . TYR A 1 441 ? -8.175 15.195 23.189 1.00 84.88 441 TYR A C 1
ATOM 3610 O O . TYR A 1 441 ? -7.286 15.779 23.815 1.00 84.88 441 TYR A O 1
ATOM 3618 N N . ARG A 1 442 ? -9.190 14.590 23.806 1.00 89.44 442 ARG A N 1
ATOM 3619 C CA . ARG A 1 442 ? -9.216 14.433 25.262 1.00 89.44 442 ARG A CA 1
ATOM 3620 C C . ARG A 1 442 ? -8.056 13.530 25.675 1.00 89.44 442 ARG A C 1
ATOM 3622 O O . ARG A 1 442 ? -7.838 12.489 25.056 1.00 89.44 442 ARG A O 1
ATOM 3629 N N . ALA A 1 443 ? -7.357 13.892 26.750 1.00 89.69 443 ALA A N 1
ATOM 3630 C CA . ALA A 1 443 ? -6.282 13.063 27.299 1.00 89.69 443 ALA A CA 1
ATOM 3631 C C . ALA A 1 443 ? -6.769 11.631 27.586 1.00 89.69 443 ALA A C 1
ATOM 3633 O O . ALA A 1 443 ? -6.111 10.672 27.200 1.00 89.69 443 ALA A O 1
ATOM 3634 N N . SER A 1 444 ? -7.987 11.494 28.121 1.00 92.38 444 SER A N 1
ATOM 3635 C CA . SER A 1 444 ? -8.614 10.200 28.411 1.00 92.38 444 SER A CA 1
ATOM 3636 C C . SER A 1 444 ? -8.834 9.316 27.178 1.00 92.38 444 SER A C 1
ATOM 3638 O O . SER A 1 444 ? -8.785 8.095 27.295 1.00 92.38 444 SER A O 1
ATOM 3640 N N . PHE A 1 445 ? -9.072 9.888 25.993 1.00 94.00 445 PHE A N 1
ATOM 3641 C CA . PHE A 1 445 ? -9.195 9.105 24.761 1.00 94.00 445 PHE A CA 1
ATOM 3642 C C . PHE A 1 445 ? -7.839 8.542 24.334 1.00 94.00 445 PHE A C 1
ATOM 3644 O O . PHE A 1 445 ? -7.723 7.353 24.050 1.00 94.00 445 PHE A O 1
ATOM 3651 N N . ILE A 1 446 ? -6.796 9.374 24.363 1.00 92.88 446 ILE A N 1
ATOM 3652 C CA . ILE A 1 446 ? -5.436 8.949 24.013 1.00 92.88 446 ILE A CA 1
ATOM 3653 C C . ILE A 1 446 ? -4.901 7.922 25.019 1.00 92.88 446 ILE A C 1
ATOM 3655 O O . ILE A 1 446 ? -4.361 6.900 24.604 1.00 92.88 446 ILE A O 1
ATOM 3659 N N . GLU A 1 447 ? -5.159 8.106 26.316 1.00 92.94 447 GLU A N 1
ATOM 3660 C CA . GLU A 1 447 ? -4.832 7.123 27.359 1.00 92.94 447 GLU A CA 1
ATOM 3661 C C . GLU A 1 447 ? -5.490 5.758 27.101 1.00 92.94 447 GLU A C 1
ATOM 3663 O O . GLU A 1 447 ? -4.856 4.718 27.297 1.00 92.94 447 GLU A O 1
ATOM 3668 N N . LYS A 1 448 ? -6.738 5.728 26.607 1.00 95.25 448 LYS A N 1
ATOM 3669 C CA . LYS A 1 448 ? -7.407 4.478 26.206 1.00 95.25 448 LYS A CA 1
ATOM 3670 C C . LYS A 1 448 ? -6.740 3.827 25.000 1.00 95.25 448 LYS A C 1
ATOM 3672 O O . LYS A 1 448 ? -6.592 2.607 24.993 1.00 95.25 448 LYS A O 1
ATOM 3677 N N . LEU A 1 449 ? -6.311 4.608 24.006 1.00 95.62 449 LEU A N 1
ATOM 3678 C CA . LEU A 1 449 ? -5.575 4.084 22.849 1.00 95.62 449 LEU A CA 1
ATOM 3679 C C . LEU A 1 449 ? -4.209 3.514 23.254 1.00 95.62 449 LEU A C 1
ATOM 3681 O O . LEU A 1 449 ? -3.831 2.444 22.776 1.00 95.62 449 LEU A O 1
ATOM 3685 N N . ASP A 1 450 ? -3.497 4.170 24.171 1.00 94.12 450 ASP A N 1
ATOM 3686 C CA . ASP A 1 450 ? -2.234 3.664 24.718 1.00 94.12 450 ASP A CA 1
ATOM 3687 C C . ASP A 1 450 ? -2.441 2.386 25.534 1.00 94.12 450 ASP A C 1
ATOM 3689 O O . ASP A 1 450 ? -1.701 1.411 25.367 1.00 94.12 450 ASP A O 1
ATOM 3693 N N . LYS A 1 451 ? -3.490 2.349 26.365 1.00 95.50 451 LYS A N 1
ATOM 3694 C CA . LYS A 1 451 ? -3.887 1.155 27.119 1.00 95.50 451 LYS A CA 1
ATOM 3695 C C . LYS A 1 451 ? -4.237 -0.003 26.187 1.00 95.50 451 LYS A C 1
ATOM 3697 O O . LYS A 1 451 ? -3.773 -1.118 26.408 1.00 95.50 451 LYS A O 1
ATOM 3702 N N . TYR A 1 452 ? -4.997 0.265 25.129 1.00 96.25 452 TYR A N 1
ATOM 3703 C CA . TYR A 1 452 ? -5.321 -0.703 24.083 1.00 96.25 452 TYR A CA 1
ATOM 3704 C C . TYR A 1 452 ? -4.065 -1.235 23.388 1.00 96.25 452 TYR A C 1
ATOM 3706 O O . TYR A 1 452 ? -3.881 -2.448 23.310 1.00 96.25 452 TYR A O 1
ATOM 3714 N N . ARG A 1 453 ? -3.156 -0.354 22.955 1.00 94.81 453 ARG A N 1
ATOM 3715 C CA . ARG A 1 453 ? -1.899 -0.759 22.312 1.00 94.81 453 ARG A CA 1
ATOM 3716 C C . ARG A 1 453 ? -1.064 -1.646 23.236 1.00 94.81 453 ARG A C 1
ATOM 3718 O O . ARG A 1 453 ? -0.583 -2.697 22.817 1.00 94.81 453 ARG A O 1
ATOM 3725 N N . LYS A 1 454 ? -0.928 -1.253 24.505 1.00 94.81 454 LYS A N 1
ATOM 3726 C CA . LYS A 1 454 ? -0.232 -2.050 25.521 1.00 94.81 454 LYS A CA 1
ATOM 3727 C C . LYS A 1 454 ? -0.889 -3.418 25.718 1.00 94.81 454 LYS A C 1
ATOM 3729 O O . LYS A 1 454 ? -0.185 -4.420 25.779 1.00 94.81 454 LYS A O 1
ATOM 3734 N N . LEU A 1 455 ? -2.217 -3.464 25.774 1.00 95.19 455 LEU A N 1
ATOM 3735 C CA . LEU A 1 455 ? -2.984 -4.697 25.930 1.00 95.19 455 LEU A CA 1
ATOM 3736 C C . LEU A 1 455 ? -2.742 -5.667 24.771 1.00 95.19 455 LEU A C 1
ATOM 3738 O O . LEU A 1 455 ? -2.563 -6.857 25.025 1.00 95.19 455 LEU A O 1
ATOM 3742 N N . LEU A 1 456 ? -2.687 -5.183 23.525 1.00 95.25 456 LEU A N 1
ATOM 3743 C CA . LEU A 1 456 ? -2.333 -6.024 22.379 1.00 95.25 456 LEU A CA 1
ATOM 3744 C C . LEU A 1 456 ? -0.954 -6.669 22.573 1.00 95.25 456 LEU A C 1
ATOM 3746 O O . LEU A 1 456 ? -0.849 -7.897 22.531 1.00 95.25 456 LEU A O 1
ATOM 3750 N N . TYR A 1 457 ? 0.070 -5.865 22.883 1.00 94.12 457 TYR A N 1
ATOM 3751 C CA . TYR A 1 457 ? 1.434 -6.360 23.088 1.00 94.12 457 TYR A CA 1
ATOM 3752 C C . TYR A 1 457 ? 1.545 -7.351 24.247 1.00 94.12 457 TYR A C 1
ATOM 3754 O O . TYR A 1 457 ? 2.152 -8.409 24.088 1.00 94.12 457 TYR A O 1
ATOM 3762 N N . ASP A 1 458 ? 0.922 -7.047 25.388 1.00 94.81 458 ASP A N 1
ATOM 3763 C CA . ASP A 1 458 ? 0.930 -7.916 26.570 1.00 94.81 458 ASP A CA 1
ATOM 3764 C C . ASP A 1 458 ? 0.255 -9.275 26.284 1.00 94.81 458 ASP A C 1
ATOM 3766 O O . ASP A 1 458 ? 0.559 -10.273 26.936 1.00 94.81 458 ASP A O 1
ATOM 3770 N N . ASN A 1 459 ? -0.630 -9.334 25.281 1.00 93.50 459 ASN A N 1
ATOM 3771 C CA . ASN A 1 459 ? -1.267 -10.562 24.809 1.00 93.50 459 ASN A CA 1
ATOM 3772 C C . ASN A 1 459 ? -0.611 -11.148 23.547 1.00 93.50 459 ASN A C 1
ATOM 3774 O O . ASN A 1 459 ? -1.174 -12.064 22.960 1.00 93.50 459 ASN A O 1
ATOM 3778 N N . GLY A 1 460 ? 0.547 -10.654 23.100 1.00 94.12 460 GLY A N 1
ATOM 3779 C CA . GLY A 1 460 ? 1.243 -11.187 21.923 1.00 94.12 460 GLY A CA 1
ATOM 3780 C C . GLY A 1 460 ? 0.538 -10.929 20.585 1.00 94.12 460 GLY A C 1
ATOM 3781 O O . GLY A 1 460 ? 0.786 -11.647 19.619 1.00 94.12 460 GLY A O 1
ATOM 3782 N N . VAL A 1 461 ? -0.339 -9.924 20.518 1.00 95.12 461 VAL A N 1
ATOM 3783 C CA . VAL A 1 461 ? -0.972 -9.451 19.280 1.00 95.12 461 VAL A CA 1
ATOM 3784 C C . VAL A 1 461 ? -0.300 -8.153 18.853 1.00 95.12 461 VAL A C 1
ATOM 3786 O O . VAL A 1 461 ? -0.051 -7.275 19.679 1.00 95.12 461 VAL A O 1
ATOM 3789 N N . ARG A 1 462 ? 0.008 -8.018 17.564 1.00 92.38 462 ARG A N 1
ATOM 3790 C CA . ARG A 1 462 ? 0.627 -6.799 17.034 1.00 92.38 462 ARG A CA 1
ATOM 3791 C C . ARG A 1 462 ? -0.459 -5.810 16.577 1.00 92.38 462 ARG A C 1
ATOM 3793 O O . ARG A 1 462 ? -1.524 -6.258 16.146 1.00 92.38 462 ARG A O 1
ATOM 3800 N N . PRO A 1 463 ? -0.244 -4.483 16.663 1.00 92.19 463 PRO A N 1
ATOM 3801 C CA . PRO A 1 463 ? -1.238 -3.492 16.243 1.00 92.19 463 PRO A CA 1
ATOM 3802 C C . PRO A 1 463 ? -1.730 -3.652 14.799 1.00 92.19 463 PRO A C 1
ATOM 3804 O O . PRO A 1 463 ? -2.891 -3.371 14.523 1.00 92.19 463 PRO A O 1
ATOM 3807 N N . GLU A 1 464 ? -0.888 -4.138 13.887 1.00 91.44 464 GLU A N 1
ATOM 3808 C CA . GLU A 1 464 ? -1.247 -4.374 12.486 1.00 91.44 464 GLU A CA 1
ATOM 3809 C C . GLU A 1 464 ? -2.272 -5.500 12.275 1.00 91.44 464 GLU A C 1
ATOM 3811 O O . GLU A 1 464 ? -2.948 -5.507 11.243 1.00 91.44 464 GLU A O 1
ATOM 3816 N N . ASP A 1 465 ? -2.399 -6.412 13.247 1.00 94.75 465 ASP A N 1
ATOM 3817 C CA . ASP A 1 465 ? -3.316 -7.559 13.246 1.00 94.75 465 ASP A CA 1
ATOM 3818 C C . ASP A 1 465 ? -4.677 -7.233 13.893 1.00 94.75 465 ASP A C 1
ATOM 3820 O O . ASP A 1 465 ? -5.527 -8.118 14.054 1.00 94.75 465 ASP A O 1
ATOM 3824 N N . ALA A 1 466 ? -4.891 -5.975 14.284 1.00 97.00 466 ALA A N 1
ATOM 3825 C CA . ALA A 1 466 ? -6.069 -5.512 15.001 1.00 97.00 466 ALA A CA 1
ATOM 3826 C C . ALA A 1 466 ? -6.621 -4.206 14.410 1.00 97.00 466 ALA A C 1
ATOM 3828 O O . ALA A 1 466 ? -5.907 -3.435 13.771 1.00 97.00 466 ALA A O 1
ATOM 3829 N N . MET A 1 467 ? -7.906 -3.941 14.637 1.00 97.75 467 MET A N 1
ATOM 3830 C CA . MET A 1 467 ? -8.558 -2.710 14.183 1.00 97.75 467 MET A CA 1
ATOM 3831 C C . MET A 1 467 ? -9.682 -2.296 15.131 1.00 97.75 467 MET A C 1
ATOM 3833 O O . MET A 1 467 ? -10.461 -3.135 15.586 1.00 97.75 467 MET A O 1
ATOM 3837 N N . LEU A 1 468 ? -9.797 -0.992 15.388 1.00 98.38 468 LEU A N 1
ATOM 3838 C CA . LEU A 1 468 ? -10.902 -0.404 16.139 1.00 98.38 468 LEU A CA 1
ATOM 3839 C C . LEU A 1 468 ? -12.145 -0.268 15.247 1.00 98.38 468 LEU A C 1
ATOM 3841 O O . LEU A 1 468 ? -12.078 0.314 14.166 1.00 98.38 468 LEU A O 1
ATOM 3845 N N . VAL A 1 469 ? -13.288 -0.779 15.709 1.00 97.31 469 VAL A N 1
ATOM 3846 C CA . VAL A 1 469 ? -14.544 -0.879 14.927 1.00 97.31 469 VAL A CA 1
ATOM 3847 C C . VAL A 1 469 ? -15.740 -0.179 15.566 1.00 97.31 469 VAL A C 1
ATOM 3849 O O . VAL A 1 469 ? -16.836 -0.169 15.003 1.00 97.31 469 VAL A O 1
ATOM 3852 N N . GLY A 1 470 ? -15.545 0.377 16.758 1.00 93.19 470 GLY A N 1
ATOM 3853 C CA . GLY A 1 470 ? -16.572 1.100 17.494 1.00 93.19 470 GLY A CA 1
ATOM 3854 C C . GLY A 1 470 ? -16.700 2.551 17.058 1.00 93.19 470 GLY A C 1
ATOM 3855 O O . GLY A 1 470 ? -16.292 2.973 15.979 1.00 93.19 470 GLY A O 1
ATOM 3856 N N . SER A 1 471 ? -17.266 3.361 17.943 1.00 94.19 471 SER A N 1
ATOM 3857 C CA . SER A 1 471 ? -17.451 4.795 17.695 1.00 94.19 471 SER A CA 1
ATOM 3858 C C . SER A 1 471 ? -16.202 5.643 17.941 1.00 94.19 471 SER A C 1
ATOM 3860 O O . SER A 1 471 ? -16.270 6.858 17.802 1.00 94.19 471 SER A O 1
ATOM 3862 N N . SER A 1 472 ? -15.061 5.031 1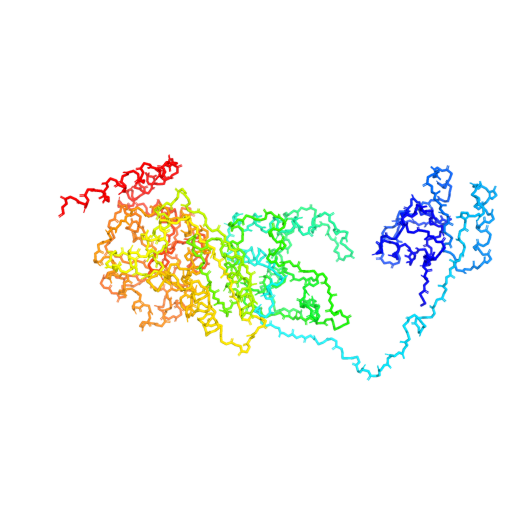8.260 1.00 95.81 472 SER A N 1
ATOM 3863 C CA . SER A 1 472 ? -13.779 5.724 18.431 1.00 95.81 472 SER A CA 1
ATOM 3864 C C . SER A 1 472 ? -13.349 6.491 17.173 1.00 95.81 472 SER A C 1
ATOM 3866 O O . SER A 1 472 ? -12.828 7.595 17.284 1.00 95.81 472 SER A O 1
ATOM 3868 N N . ILE A 1 473 ? -13.663 5.986 15.974 1.00 95.56 473 ILE A N 1
ATOM 3869 C CA . ILE A 1 473 ? -13.427 6.708 14.712 1.00 95.56 473 ILE A CA 1
ATOM 3870 C C . ILE A 1 473 ? -14.219 8.020 14.615 1.00 95.56 473 ILE A C 1
ATOM 3872 O O . ILE A 1 473 ? -13.758 8.990 14.019 1.00 95.56 473 ILE A O 1
ATOM 3876 N N . MET A 1 474 ? -15.400 8.092 15.234 1.00 93.81 474 MET A N 1
ATOM 3877 C CA . MET A 1 474 ? -16.171 9.335 15.268 1.00 93.81 474 MET A CA 1
ATOM 3878 C C . MET A 1 474 ? -15.467 10.397 16.118 1.00 93.81 474 MET A C 1
ATOM 3880 O O . MET A 1 474 ? -15.561 11.575 15.786 1.00 93.81 474 MET A O 1
ATOM 3884 N N . GLU A 1 475 ? -14.735 10.000 17.164 1.00 93.06 475 GLU A N 1
ATOM 3885 C CA . GLU A 1 475 ? -13.912 10.921 17.957 1.00 93.06 475 GLU A CA 1
ATOM 3886 C C . GLU A 1 475 ? -12.677 11.379 17.176 1.00 93.06 475 GLU A C 1
ATOM 3888 O O . GLU A 1 475 ? -12.368 12.567 17.206 1.00 93.06 475 GLU A O 1
ATOM 3893 N N . VAL A 1 476 ? -12.048 10.488 16.393 1.00 92.31 476 VAL A N 1
ATOM 3894 C CA . VAL A 1 476 ? -10.963 10.840 15.449 1.00 92.31 476 VAL A CA 1
ATOM 3895 C C . VAL A 1 476 ? -11.397 11.963 14.499 1.00 92.31 476 VAL A C 1
ATOM 3897 O O . VAL A 1 476 ? -10.689 12.950 14.324 1.00 92.31 476 VAL A O 1
ATOM 3900 N N . PHE A 1 477 ? -12.602 11.882 13.935 1.00 89.81 477 PHE A N 1
ATOM 3901 C CA . PHE A 1 477 ? -13.136 12.946 13.074 1.00 89.81 477 PHE A CA 1
ATOM 3902 C C . PHE A 1 477 ? -13.773 14.124 13.833 1.00 89.81 477 PHE A C 1
ATOM 3904 O O . PHE A 1 477 ? -14.238 15.073 13.205 1.00 89.81 477 PHE A O 1
ATOM 3911 N N . GLY A 1 478 ? -13.791 14.100 15.169 1.00 87.25 478 GLY A N 1
ATOM 3912 C CA . GLY A 1 478 ? -14.374 15.159 15.997 1.00 87.25 478 GLY A CA 1
ATOM 3913 C C . GLY A 1 478 ? -15.903 15.247 15.945 1.00 87.25 478 GLY A C 1
ATOM 3914 O O . GLY A 1 478 ? -16.462 16.295 16.252 1.00 87.25 478 GLY A O 1
ATOM 3915 N N . LEU A 1 479 ? -16.585 14.169 15.555 1.00 88.50 479 LEU A N 1
ATOM 3916 C CA . LEU A 1 479 ? -18.046 14.116 15.441 1.00 88.50 479 LEU A CA 1
ATOM 3917 C C . LEU A 1 479 ? -18.725 13.916 16.792 1.00 88.50 479 LEU A C 1
ATOM 3919 O O . LEU A 1 479 ? -19.761 14.519 17.058 1.00 88.50 479 LEU A O 1
ATOM 3923 N N . ARG A 1 480 ? -18.152 13.055 17.639 1.00 87.00 480 ARG A N 1
ATOM 3924 C CA . ARG A 1 480 ? -18.583 12.869 19.026 1.00 87.00 480 ARG A CA 1
ATOM 3925 C C . ARG A 1 480 ? -17.525 12.172 19.860 1.00 87.00 480 ARG A C 1
ATOM 3927 O O . ARG A 1 480 ? -16.668 11.476 19.328 1.00 87.00 480 ARG A O 1
ATOM 3934 N N . GLU A 1 481 ? -17.660 12.284 21.173 1.00 90.69 481 GLU A N 1
ATOM 3935 C CA . GLU A 1 481 ? -16.843 11.525 22.112 1.00 90.69 481 GLU A CA 1
ATOM 3936 C C . GLU A 1 481 ? -17.190 10.027 22.085 1.00 90.69 481 GLU A C 1
ATOM 3938 O O . GLU A 1 481 ? -18.351 9.612 21.944 1.00 90.69 481 GLU A O 1
ATOM 3943 N N . SER A 1 482 ? -16.154 9.210 22.239 1.00 91.50 482 SER A N 1
ATOM 3944 C CA . SER A 1 482 ? -16.230 7.775 22.463 1.00 91.50 482 SER A CA 1
ATOM 3945 C C . SER A 1 482 ? -16.008 7.457 23.944 1.00 91.50 482 SER A C 1
ATOM 3947 O O . SER A 1 482 ? -15.208 8.095 24.641 1.00 91.50 482 SER A O 1
ATOM 3949 N N . ASN A 1 483 ? -16.767 6.481 24.442 1.00 89.25 483 ASN A N 1
ATOM 3950 C CA . ASN A 1 483 ? -16.703 6.054 25.839 1.00 89.25 483 ASN A CA 1
ATOM 3951 C C . ASN A 1 483 ? -15.846 4.798 25.998 1.00 89.25 483 ASN A C 1
ATOM 3953 O O . ASN A 1 483 ? -15.161 4.654 27.003 1.00 89.25 483 ASN A O 1
ATOM 3957 N N . ASP A 1 484 ? -15.849 3.937 24.995 1.00 94.00 484 ASP A N 1
ATOM 3958 C CA . ASP A 1 484 ? -15.240 2.620 24.965 1.00 94.00 484 ASP A CA 1
ATOM 3959 C C . ASP A 1 484 ? -14.431 2.412 23.677 1.00 94.00 484 ASP A C 1
ATOM 3961 O O . ASP A 1 484 ? -14.568 3.132 22.682 1.00 94.00 484 ASP A O 1
ATOM 3965 N N . ILE A 1 485 ? -13.552 1.417 23.724 1.00 96.88 485 ILE A N 1
ATOM 3966 C CA . ILE A 1 485 ? -12.771 0.925 22.598 1.00 96.88 485 ILE A CA 1
ATOM 3967 C C . ILE A 1 485 ? -13.288 -0.464 22.231 1.00 96.88 485 ILE A C 1
ATOM 3969 O O . ILE A 1 485 ? -12.989 -1.448 22.907 1.00 96.88 485 ILE A O 1
ATOM 3973 N N . ASP A 1 486 ? -14.025 -0.539 21.127 1.00 97.75 486 ASP A N 1
ATOM 3974 C CA . ASP A 1 486 ? -14.384 -1.800 20.482 1.00 97.75 486 ASP A CA 1
ATOM 3975 C C . ASP A 1 486 ? -13.351 -2.138 19.411 1.00 97.75 486 ASP A C 1
ATOM 3977 O O . ASP A 1 486 ? -13.099 -1.326 18.510 1.00 97.75 486 ASP A O 1
ATOM 3981 N N . PHE A 1 487 ? -12.793 -3.345 19.455 1.00 98.38 487 PHE A N 1
ATOM 3982 C CA . PHE A 1 487 ? -11.830 -3.790 18.451 1.00 98.38 487 PHE A CA 1
ATOM 3983 C C . PHE A 1 487 ? -12.073 -5.224 17.978 1.00 98.38 487 PHE A C 1
ATOM 3985 O O . PHE A 1 487 ? -12.633 -6.064 18.687 1.00 98.38 487 PHE A O 1
ATOM 3992 N N . ILE A 1 488 ? -11.622 -5.504 16.759 1.00 98.38 488 ILE A N 1
ATOM 3993 C CA . ILE A 1 488 ? -11.528 -6.845 16.175 1.00 98.38 488 ILE A CA 1
ATOM 3994 C C . ILE A 1 488 ? -10.066 -7.201 15.924 1.00 98.38 488 ILE A C 1
ATOM 3996 O O . ILE A 1 488 ? -9.189 -6.337 15.909 1.00 98.38 488 ILE A O 1
ATOM 4000 N N . VAL A 1 489 ? -9.819 -8.488 15.697 1.00 98.06 489 VAL A N 1
ATOM 4001 C CA . VAL A 1 489 ? -8.510 -9.014 15.307 1.00 98.06 489 VAL A CA 1
ATOM 4002 C C . VAL A 1 489 ? -8.658 -10.010 14.168 1.00 98.06 489 VAL A C 1
ATOM 4004 O O . VAL A 1 489 ? -9.677 -10.703 14.081 1.00 98.06 489 VAL A O 1
ATOM 4007 N N . ASN A 1 490 ? -7.631 -10.093 13.326 1.00 95.81 490 ASN A N 1
ATOM 4008 C CA . ASN A 1 490 ? -7.569 -11.035 12.213 1.00 95.81 490 ASN A CA 1
ATOM 4009 C C . ASN A 1 490 ? -7.394 -12.479 12.718 1.00 95.81 490 ASN A C 1
ATOM 4011 O O . ASN A 1 490 ? -7.288 -12.738 13.922 1.00 95.81 490 ASN A O 1
ATOM 4015 N N . SER A 1 491 ? -7.321 -13.445 11.807 1.00 94.69 491 SER A N 1
ATOM 4016 C CA . SER A 1 491 ? -7.189 -14.861 12.150 1.00 94.69 491 SER A CA 1
ATOM 4017 C C . SER A 1 491 ? -5.970 -15.172 13.035 1.00 94.69 491 SER A C 1
ATOM 4019 O O . SER A 1 491 ? -6.078 -16.030 13.918 1.00 94.69 491 SER A O 1
ATOM 4021 N N . LYS A 1 492 ? -4.852 -14.439 12.892 1.00 94.56 492 LYS A N 1
ATOM 4022 C CA . LYS A 1 492 ? -3.667 -14.570 13.764 1.00 94.56 492 LYS A CA 1
ATOM 4023 C C . LYS A 1 492 ? -3.980 -14.108 15.185 1.00 94.56 492 LYS A C 1
ATOM 4025 O O . LYS A 1 492 ? -3.778 -14.863 16.133 1.00 94.56 492 LYS A O 1
ATOM 4030 N N . GLY A 1 493 ? -4.568 -12.923 15.343 1.00 95.88 493 GLY A N 1
ATOM 4031 C CA . GLY A 1 493 ? -4.982 -12.432 16.658 1.00 95.88 493 GLY A CA 1
ATOM 4032 C C . GLY A 1 493 ? -6.084 -13.288 17.298 1.00 95.88 493 GLY A C 1
ATOM 4033 O O . GLY A 1 493 ? -6.070 -13.508 18.510 1.00 95.88 493 GLY A O 1
ATOM 4034 N N . ARG A 1 494 ? -7.004 -13.862 16.507 1.00 96.25 494 ARG A N 1
ATOM 4035 C CA . ARG A 1 494 ? -8.046 -14.789 16.998 1.00 96.25 494 ARG A CA 1
ATOM 4036 C C . ARG A 1 494 ? -7.470 -16.088 17.546 1.00 96.25 494 ARG A C 1
ATOM 4038 O O . ARG A 1 494 ? -8.072 -16.654 18.461 1.00 96.25 494 ARG A O 1
ATOM 4045 N N . ALA A 1 495 ? -6.338 -16.557 17.019 1.00 96.00 495 ALA A N 1
ATOM 4046 C CA . ALA A 1 495 ? -5.646 -17.729 17.551 1.00 96.00 495 ALA A CA 1
ATOM 4047 C C . ALA A 1 495 ? -5.165 -17.505 18.995 1.00 96.00 495 ALA A C 1
ATOM 4049 O O . ALA A 1 495 ? -5.102 -18.457 19.770 1.00 96.00 495 ALA A O 1
ATOM 4050 N N . VAL A 1 496 ? -4.896 -16.250 19.366 1.00 95.19 496 VAL A N 1
ATOM 4051 C CA . VAL A 1 496 ? -4.391 -15.871 20.691 1.00 95.19 496 VAL A CA 1
ATOM 4052 C C . VAL A 1 496 ? -5.512 -15.411 21.627 1.00 95.19 496 VAL A C 1
ATOM 4054 O O . VAL A 1 496 ? -5.629 -15.883 22.756 1.00 95.19 496 VAL A O 1
ATOM 4057 N N . LEU A 1 497 ? -6.383 -14.514 21.161 1.00 94.62 497 LEU A N 1
ATOM 4058 C CA . LEU A 1 497 ? -7.411 -13.875 21.990 1.00 94.62 497 LEU A CA 1
ATOM 4059 C C . LEU A 1 497 ? -8.764 -14.605 21.994 1.00 94.62 497 LEU A C 1
ATOM 4061 O O . LEU A 1 497 ? -9.617 -14.325 22.839 1.00 94.62 497 LEU A O 1
ATOM 4065 N N . GLY A 1 498 ? -8.970 -15.555 21.080 1.00 93.69 498 GLY A N 1
ATOM 4066 C CA . GLY A 1 498 ? -10.221 -16.291 20.929 1.00 93.69 498 GLY A CA 1
ATOM 4067 C C . GLY A 1 498 ? -11.277 -15.578 20.071 1.00 93.69 498 GLY A C 1
ATOM 4068 O O . GLY A 1 498 ? -11.106 -14.460 19.584 1.00 93.69 498 GLY A O 1
ATOM 4069 N N . LYS A 1 499 ? -12.399 -16.276 19.847 1.00 93.81 499 LYS A N 1
ATOM 4070 C CA . LYS A 1 499 ? -13.437 -15.888 18.865 1.00 93.81 499 LYS A CA 1
ATOM 4071 C C . LYS A 1 499 ? -14.664 -15.183 19.451 1.00 93.81 499 LYS A C 1
ATOM 4073 O O . LYS A 1 499 ? -15.466 -14.641 18.696 1.00 93.81 499 LYS A O 1
ATOM 4078 N N . LYS A 1 500 ? -14.870 -15.254 20.767 1.00 95.31 500 LYS A N 1
ATOM 4079 C CA . LYS A 1 500 ? -16.070 -14.715 21.428 1.00 95.31 500 LYS A CA 1
ATOM 4080 C C . LYS A 1 500 ? -15.847 -13.262 21.835 1.00 95.31 500 LYS A C 1
ATOM 4082 O O . LYS A 1 500 ? -14.721 -12.915 22.186 1.00 95.31 500 LYS A O 1
ATOM 4087 N N . SER A 1 501 ? -16.917 -12.463 21.828 1.00 95.81 501 SER A N 1
ATOM 4088 C CA . SER A 1 501 ? -16.856 -11.131 22.438 1.00 95.81 501 SER A CA 1
ATOM 4089 C C . SER A 1 501 ? -16.576 -11.264 23.934 1.00 95.81 501 SER A C 1
ATOM 4091 O O . SER A 1 501 ? -17.066 -12.195 24.590 1.00 95.81 501 SER A O 1
ATOM 4093 N N . ARG A 1 502 ? -15.732 -10.369 24.446 1.00 95.88 502 ARG A N 1
ATOM 4094 C CA . ARG A 1 502 ? -15.451 -10.224 25.873 1.00 95.88 502 ARG A CA 1
ATOM 4095 C C . ARG A 1 502 ? -14.865 -8.848 26.158 1.00 95.88 502 ARG A C 1
ATOM 4097 O O . ARG A 1 502 ? -14.012 -8.361 25.414 1.00 95.88 502 ARG A O 1
ATOM 4104 N N . LYS A 1 503 ? -15.221 -8.292 27.311 1.00 94.75 503 LYS A N 1
ATOM 4105 C CA . LYS A 1 503 ? -14.456 -7.200 27.911 1.00 94.75 503 LYS A CA 1
ATOM 4106 C C . LYS A 1 503 ? -13.094 -7.728 28.338 1.00 94.75 503 LYS A C 1
ATOM 4108 O O . LYS A 1 503 ? -13.027 -8.688 29.107 1.00 94.75 503 LYS A O 1
ATOM 4113 N N . ILE A 1 504 ? -12.028 -7.149 27.796 1.00 91.69 504 ILE A N 1
ATOM 4114 C CA . ILE A 1 504 ? -10.663 -7.444 28.253 1.00 91.69 504 ILE A CA 1
ATOM 4115 C C . ILE A 1 504 ? -10.278 -6.474 29.372 1.00 91.69 504 ILE A C 1
ATOM 4117 O O . ILE A 1 504 ? -9.532 -6.839 30.276 1.00 91.69 504 ILE A O 1
ATOM 4121 N N . ASP A 1 505 ? -10.845 -5.271 29.342 1.00 92.62 505 ASP A N 1
ATOM 4122 C CA . ASP A 1 505 ? -10.691 -4.247 30.365 1.00 92.62 505 ASP A CA 1
ATOM 4123 C C . ASP A 1 505 ? -12.026 -3.483 30.554 1.00 92.62 505 ASP A C 1
ATOM 4125 O O . ASP A 1 505 ? -13.002 -3.769 29.859 1.00 92.62 505 ASP A O 1
ATOM 4129 N N . GLU A 1 506 ? -12.099 -2.547 31.505 1.00 91.50 506 GLU A N 1
ATOM 4130 C CA . GLU A 1 506 ? -13.289 -1.743 31.829 1.00 91.50 506 GLU A CA 1
ATOM 4131 C C . GLU A 1 506 ? -13.871 -1.046 30.587 1.00 91.50 506 GLU A C 1
ATOM 4133 O O . GLU A 1 506 ? -15.070 -1.184 30.306 1.00 91.50 506 GLU A O 1
ATOM 4138 N N . ASP A 1 507 ? -12.984 -0.412 29.811 1.00 94.06 507 ASP A N 1
ATOM 4139 C CA . ASP A 1 507 ? -13.299 0.409 28.635 1.00 94.06 507 ASP A CA 1
ATOM 4140 C C . ASP A 1 507 ? -12.846 -0.226 27.305 1.00 94.06 507 ASP A C 1
ATOM 4142 O O . ASP A 1 507 ? -12.879 0.439 26.270 1.00 94.06 507 ASP A O 1
ATOM 4146 N N . ILE A 1 508 ? -12.375 -1.481 27.307 1.00 96.69 508 ILE A N 1
ATOM 4147 C CA . ILE A 1 508 ? -11.843 -2.146 26.104 1.00 96.69 508 ILE A CA 1
ATOM 4148 C C . ILE A 1 508 ? -12.529 -3.495 25.893 1.00 96.69 508 ILE A C 1
ATOM 4150 O O . ILE A 1 508 ? -12.375 -4.434 26.687 1.00 96.69 508 ILE A O 1
ATOM 4154 N N . GLU A 1 509 ? -13.234 -3.615 24.772 1.00 97.62 509 GLU A N 1
ATOM 4155 C CA . GLU A 1 509 ? -13.975 -4.806 24.381 1.00 97.62 509 GLU A CA 1
ATOM 4156 C C . GLU A 1 509 ? -13.420 -5.424 23.093 1.00 97.62 509 GLU A C 1
ATOM 4158 O O . GLU A 1 509 ? -13.361 -4.801 22.032 1.00 97.62 509 GLU A O 1
ATOM 4163 N N . LEU A 1 510 ? -13.055 -6.705 23.185 1.00 97.75 510 LEU A N 1
ATOM 4164 C CA . LEU A 1 510 ? -12.843 -7.531 22.006 1.00 97.75 510 LEU A CA 1
ATOM 4165 C C . LEU A 1 510 ? -14.206 -7.943 21.471 1.00 97.75 510 LEU A C 1
ATOM 4167 O O . LEU A 1 510 ? -14.949 -8.663 22.139 1.00 97.75 510 LEU A O 1
ATOM 4171 N N . CYS A 1 511 ? -14.499 -7.546 20.244 1.00 98.00 511 CYS A N 1
ATOM 4172 C CA . CYS A 1 511 ? -15.700 -7.945 19.538 1.00 98.00 511 CYS A CA 1
ATOM 4173 C C . CYS A 1 511 ? -15.630 -9.416 19.098 1.00 98.00 511 CYS A C 1
ATOM 4175 O O . CYS A 1 511 ? -14.551 -9.985 18.902 1.00 98.00 511 CYS A O 1
ATOM 4177 N N . GLY A 1 512 ? -16.793 -10.050 18.911 1.00 96.94 512 GLY A N 1
ATOM 4178 C CA . GLY A 1 512 ? -16.876 -11.406 18.354 1.00 96.94 512 GLY A CA 1
ATOM 4179 C C . GLY A 1 512 ? -16.263 -11.491 16.952 1.00 96.94 512 GLY A C 1
ATOM 4180 O O . GLY A 1 512 ? -16.059 -10.465 16.310 1.00 96.94 512 GLY A O 1
ATOM 4181 N N . LYS A 1 513 ? -15.931 -12.700 16.486 1.00 96.75 513 LYS A N 1
ATOM 4182 C CA . LYS A 1 513 ? -15.451 -12.894 15.108 1.00 96.75 513 LYS A CA 1
ATOM 4183 C C . LYS A 1 513 ? -16.488 -12.379 14.098 1.00 96.75 513 LYS A C 1
ATOM 4185 O O . LYS A 1 513 ? -17.670 -12.672 14.268 1.00 96.75 513 LYS A O 1
ATOM 4190 N N . ASP A 1 514 ? -16.014 -11.684 13.063 1.00 95.38 514 ASP A N 1
ATOM 4191 C CA . ASP A 1 514 ? -16.812 -11.163 11.946 1.00 95.38 514 ASP A CA 1
ATOM 4192 C C . ASP A 1 514 ? -17.922 -10.213 12.441 1.00 95.38 514 ASP A C 1
ATOM 4194 O O . ASP A 1 514 ? -19.098 -10.309 12.087 1.00 95.38 514 ASP A O 1
ATOM 4198 N N . PHE A 1 515 ? -17.538 -9.303 13.342 1.00 96.50 515 PHE A N 1
ATOM 4199 C CA . PHE A 1 515 ? -18.451 -8.413 14.072 1.00 96.50 515 PHE A CA 1
ATOM 4200 C C . PHE A 1 515 ? -19.146 -7.373 13.185 1.00 96.50 515 PHE A C 1
ATOM 4202 O O . PHE A 1 515 ? -20.254 -6.901 13.483 1.00 96.50 515 PHE A O 1
ATOM 4209 N N . VAL A 1 516 ? -18.472 -6.962 12.114 1.00 96.81 516 VAL A N 1
ATOM 4210 C CA . VAL A 1 516 ? -18.960 -5.923 11.216 1.00 96.81 516 VAL A CA 1
ATOM 4211 C C . VAL A 1 516 ? -19.876 -6.564 10.184 1.00 96.81 516 VAL A C 1
ATOM 4213 O O . VAL A 1 516 ? -19.434 -7.150 9.204 1.00 96.81 516 VAL A O 1
ATOM 4216 N N . VAL A 1 517 ? -21.179 -6.424 10.407 1.00 96.38 517 VAL A N 1
ATOM 4217 C CA . VAL A 1 517 ? -22.203 -6.781 9.420 1.00 96.38 517 VAL A CA 1
ATOM 4218 C C . VAL A 1 517 ? -22.945 -5.503 9.038 1.00 96.38 517 VAL A C 1
ATOM 4220 O O . VAL A 1 517 ? -23.379 -4.743 9.915 1.00 96.38 517 VAL A O 1
ATOM 4223 N N . ILE A 1 518 ? -23.002 -5.229 7.741 1.00 95.19 518 ILE A N 1
ATOM 4224 C CA . ILE A 1 518 ? -23.570 -4.008 7.161 1.00 95.19 518 ILE A CA 1
ATOM 4225 C C . ILE A 1 518 ? -24.977 -4.285 6.614 1.00 95.19 518 ILE A C 1
ATOM 4227 O O . ILE A 1 518 ? -25.550 -5.344 6.869 1.00 95.19 518 ILE A O 1
ATOM 4231 N N . GLU A 1 519 ? -25.562 -3.314 5.914 1.00 91.25 519 GLU A N 1
ATOM 4232 C CA . GLU A 1 519 ? -26.884 -3.421 5.288 1.00 91.25 519 GLU A CA 1
ATOM 4233 C C . GLU A 1 519 ? -27.040 -4.706 4.452 1.00 91.25 519 GLU A C 1
ATOM 4235 O O . GLU A 1 519 ? -26.077 -5.219 3.879 1.00 91.25 519 GLU A O 1
ATOM 4240 N N . ASN A 1 520 ? -28.269 -5.230 4.385 1.00 91.62 520 ASN A N 1
ATOM 4241 C CA . ASN A 1 520 ? -28.598 -6.529 3.773 1.00 91.62 520 ASN A CA 1
ATOM 4242 C C . ASN A 1 520 ? -27.890 -7.739 4.416 1.00 91.62 520 ASN A C 1
ATOM 4244 O O . ASN A 1 520 ? -27.689 -8.755 3.753 1.00 91.62 520 ASN A O 1
ATOM 4248 N N . ASP A 1 521 ? -27.501 -7.624 5.689 1.00 92.56 521 ASP A N 1
ATOM 4249 C CA . ASP A 1 521 ? -26.836 -8.674 6.472 1.00 92.56 521 ASP A CA 1
ATOM 4250 C C . ASP A 1 521 ? -25.527 -9.190 5.844 1.00 92.56 521 ASP A C 1
ATOM 4252 O O . ASP A 1 521 ? -25.106 -10.330 6.062 1.00 92.56 521 ASP A O 1
ATOM 4256 N N . VAL A 1 522 ? -24.843 -8.330 5.082 1.00 92.69 522 VAL A N 1
ATOM 4257 C CA . VAL A 1 522 ? -23.543 -8.652 4.490 1.00 92.69 522 VAL A CA 1
ATOM 4258 C C . VAL A 1 522 ? -22.470 -8.615 5.571 1.00 92.69 522 VAL A C 1
ATOM 4260 O O . VAL A 1 522 ? -22.215 -7.580 6.192 1.00 92.69 522 VAL A O 1
ATOM 4263 N N . VAL A 1 523 ? -21.831 -9.760 5.795 1.00 94.31 523 VAL A N 1
ATOM 4264 C CA . VAL A 1 523 ? -20.725 -9.906 6.742 1.00 94.31 523 VAL A CA 1
ATOM 4265 C C . VAL A 1 523 ? -19.434 -9.413 6.096 1.00 94.31 523 VAL A C 1
ATOM 4267 O O . VAL A 1 523 ? -19.059 -9.893 5.029 1.00 94.31 523 VAL A O 1
ATOM 4270 N N . MET A 1 524 ? -18.742 -8.493 6.765 1.00 93.25 524 MET A N 1
ATOM 4271 C CA . MET A 1 524 ? -17.397 -8.049 6.404 1.00 93.25 524 MET A CA 1
ATOM 4272 C C . MET A 1 524 ? -16.384 -8.850 7.239 1.00 93.25 524 MET A C 1
ATOM 4274 O O . MET A 1 524 ? -16.322 -8.637 8.453 1.00 93.25 524 MET A O 1
ATOM 4278 N N . PRO A 1 525 ? -15.610 -9.778 6.644 1.00 94.50 525 PRO A N 1
ATOM 4279 C CA . PRO A 1 525 ? -14.677 -10.607 7.405 1.00 94.50 525 PRO A CA 1
ATOM 4280 C C . PRO A 1 525 ? -13.593 -9.776 8.103 1.00 94.50 525 PRO A C 1
ATOM 4282 O O . PRO A 1 525 ? -13.049 -8.841 7.509 1.00 94.50 525 PRO A O 1
ATOM 4285 N N . ASP A 1 526 ? -13.229 -10.153 9.334 1.00 96.12 526 ASP A N 1
ATOM 4286 C CA . ASP A 1 526 ? -12.238 -9.406 10.131 1.00 96.12 526 ASP A CA 1
ATOM 4287 C C . ASP A 1 526 ? -10.882 -9.300 9.397 1.00 96.12 526 ASP A C 1
ATOM 4289 O O . ASP A 1 526 ? -10.288 -8.223 9.322 1.00 96.12 526 ASP A O 1
ATOM 4293 N N . ASP A 1 527 ? -10.414 -10.405 8.803 1.00 92.81 527 ASP A N 1
ATOM 4294 C CA . ASP A 1 527 ? -9.164 -10.466 8.031 1.00 92.81 527 ASP A CA 1
ATOM 4295 C C . ASP A 1 527 ? -9.154 -9.488 6.844 1.00 92.81 527 ASP A C 1
ATOM 4297 O O . ASP A 1 527 ? -8.124 -8.884 6.547 1.00 92.81 527 ASP A O 1
ATOM 4301 N N . VAL A 1 528 ? -10.302 -9.289 6.193 1.00 90.44 528 VAL A N 1
ATOM 4302 C CA . VAL A 1 528 ? -10.447 -8.376 5.051 1.00 90.44 528 VAL A CA 1
ATOM 4303 C C . VAL A 1 528 ? -10.368 -6.927 5.500 1.00 90.44 528 VAL A C 1
ATOM 4305 O O . VAL A 1 528 ? -9.572 -6.164 4.963 1.00 90.44 528 VAL A O 1
ATOM 4308 N N . LEU A 1 529 ? -11.154 -6.554 6.512 1.00 94.19 529 LEU A N 1
ATOM 4309 C CA . LEU A 1 529 ? -11.178 -5.181 7.015 1.00 94.19 529 LEU A CA 1
ATOM 4310 C C . LEU A 1 529 ? -9.798 -4.719 7.504 1.00 94.19 529 LEU A C 1
ATOM 4312 O O . LEU A 1 529 ? -9.427 -3.563 7.319 1.00 94.19 529 LEU A O 1
ATOM 4316 N N . ILE A 1 530 ? -9.043 -5.629 8.126 1.00 94.31 530 ILE A N 1
ATOM 4317 C CA . ILE A 1 530 ? -7.719 -5.340 8.686 1.00 94.31 530 ILE A CA 1
ATOM 4318 C C . ILE A 1 530 ? -6.632 -5.305 7.602 1.00 94.31 530 ILE A C 1
ATOM 4320 O O . ILE A 1 530 ? -5.664 -4.557 7.750 1.00 94.31 530 ILE A O 1
ATOM 4324 N N . SER A 1 531 ? -6.744 -6.110 6.541 1.00 87.69 531 SER A N 1
ATOM 4325 C CA . SER A 1 531 ? -5.699 -6.226 5.508 1.00 87.69 531 SER A CA 1
ATOM 4326 C C . SER A 1 531 ? -5.880 -5.289 4.311 1.00 87.69 531 SER A C 1
ATOM 4328 O O . SER A 1 531 ? -4.888 -4.948 3.669 1.00 87.69 531 SER A O 1
ATOM 4330 N N . ASP A 1 532 ? -7.103 -4.851 4.004 1.00 87.62 532 ASP A N 1
ATOM 4331 C CA . ASP A 1 532 ? -7.354 -3.914 2.907 1.00 87.62 532 ASP A CA 1
ATOM 4332 C C . ASP A 1 532 ? -7.292 -2.459 3.393 1.00 87.62 532 ASP A C 1
ATOM 4334 O O . ASP A 1 532 ? -8.189 -1.990 4.096 1.00 87.62 532 ASP A O 1
ATOM 4338 N N . GLU A 1 533 ? -6.254 -1.730 2.971 1.00 89.69 533 GLU A N 1
ATOM 4339 C CA . GLU A 1 533 ? -6.061 -0.295 3.253 1.00 89.69 533 GLU A CA 1
ATOM 4340 C C . GLU A 1 533 ? -7.243 0.578 2.802 1.00 89.69 533 GLU A C 1
ATOM 4342 O O . GLU A 1 533 ? -7.472 1.652 3.347 1.00 89.69 533 GLU A O 1
ATOM 4347 N N . ASN A 1 534 ? -8.069 0.103 1.863 1.00 88.75 534 ASN A N 1
ATOM 4348 C CA . ASN A 1 534 ? -9.263 0.830 1.433 1.00 88.75 534 ASN A CA 1
ATOM 4349 C C . ASN A 1 534 ? -10.419 0.760 2.443 1.00 88.75 534 ASN A C 1
ATOM 4351 O O . ASN A 1 534 ? -11.410 1.463 2.254 1.00 88.75 534 ASN A O 1
ATOM 4355 N N . LEU A 1 535 ? -10.333 -0.073 3.489 1.00 91.75 535 LEU A N 1
ATOM 4356 C CA . LEU A 1 535 ? -11.409 -0.306 4.465 1.00 91.75 535 LEU A CA 1
ATOM 4357 C C . LEU A 1 535 ? -11.117 0.252 5.864 1.00 91.75 535 LEU A C 1
ATOM 4359 O O . LEU A 1 535 ? -12.001 0.231 6.730 1.00 91.75 535 LEU A O 1
ATOM 4363 N N . HIS A 1 536 ? -9.917 0.783 6.074 1.00 94.44 536 HIS A N 1
ATOM 4364 C CA . HIS A 1 536 ? -9.514 1.409 7.324 1.00 94.44 536 HIS A CA 1
ATOM 4365 C C . HIS A 1 536 ? -8.673 2.657 7.085 1.00 94.44 536 HIS A C 1
ATOM 4367 O O . HIS A 1 536 ? -8.061 2.826 6.035 1.00 94.44 536 HIS A O 1
ATOM 4373 N N . ILE A 1 537 ? -8.620 3.521 8.092 1.00 94.50 537 ILE A N 1
ATOM 4374 C CA . ILE A 1 537 ? -7.675 4.631 8.148 1.00 94.50 537 ILE A CA 1
ATOM 4375 C C . ILE A 1 537 ? -6.704 4.416 9.300 1.00 94.50 537 ILE A C 1
ATOM 4377 O O . ILE A 1 537 ? -7.073 3.878 10.350 1.00 94.50 537 ILE A O 1
ATOM 4381 N N . GLN A 1 538 ? -5.476 4.885 9.127 1.00 92.00 538 GLN A N 1
ATOM 4382 C CA . GLN A 1 538 ? -4.503 4.936 10.207 1.00 92.00 538 GLN A CA 1
ATOM 4383 C C . GLN A 1 538 ? -4.670 6.230 11.016 1.00 92.00 538 GLN A C 1
ATOM 4385 O O . GLN A 1 538 ? -4.751 7.323 10.454 1.00 92.00 538 GLN A O 1
ATOM 4390 N N . PHE A 1 539 ? -4.687 6.103 12.341 1.00 91.88 539 PHE A N 1
ATOM 4391 C CA . PHE A 1 539 ? -4.542 7.218 13.272 1.00 91.88 539 PHE A CA 1
ATOM 4392 C C . PHE A 1 539 ? -3.781 6.752 14.512 1.00 91.88 539 PHE A C 1
ATOM 4394 O O . PHE A 1 539 ? -4.086 5.711 15.094 1.00 91.88 539 PHE A O 1
ATOM 4401 N N . TYR A 1 540 ? -2.784 7.516 14.941 1.00 90.31 540 TYR A N 1
ATOM 4402 C CA . TYR A 1 540 ? -1.992 7.245 16.138 1.00 90.31 540 TYR A CA 1
ATOM 4403 C C . TYR A 1 540 ? -1.331 5.856 16.145 1.00 90.31 540 TYR A C 1
ATOM 4405 O O . TYR A 1 540 ? -1.219 5.178 17.174 1.00 90.31 540 TYR A O 1
ATOM 4413 N N . GLY A 1 541 ? -0.893 5.404 14.968 1.00 88.44 541 GLY A N 1
ATOM 4414 C CA . GLY A 1 541 ? -0.304 4.078 14.778 1.00 88.44 541 GLY A CA 1
ATOM 4415 C C . GLY A 1 541 ? -1.295 2.915 14.924 1.00 88.44 541 GLY A C 1
ATOM 4416 O O . GLY A 1 541 ? -0.857 1.781 15.105 1.00 88.44 541 GLY A O 1
ATOM 4417 N N . LEU A 1 542 ? -2.605 3.177 14.884 1.00 93.69 542 LEU A N 1
ATOM 4418 C CA . LEU A 1 542 ? -3.667 2.182 15.018 1.00 93.69 542 LEU A CA 1
ATOM 4419 C C . LEU A 1 542 ? -4.635 2.271 13.831 1.00 93.69 542 LEU A C 1
ATOM 4421 O O . LEU A 1 542 ? -4.918 3.361 13.334 1.00 93.69 542 LEU A O 1
ATOM 4425 N N . LYS A 1 543 ? -5.182 1.123 13.422 1.00 95.94 543 LYS A N 1
ATOM 4426 C CA . LYS A 1 543 ? -6.192 1.043 12.363 1.00 95.94 543 LYS A CA 1
ATOM 4427 C C . LYS A 1 543 ? -7.581 1.308 12.928 1.00 95.94 543 LYS A C 1
ATOM 4429 O O . LYS A 1 543 ? -7.986 0.682 13.910 1.00 95.94 543 LYS A O 1
ATOM 4434 N N . PHE A 1 544 ? -8.332 2.175 12.266 1.00 97.56 544 PHE A N 1
ATOM 4435 C CA . PHE A 1 544 ? -9.735 2.443 12.552 1.00 97.56 544 PHE A CA 1
ATOM 4436 C C . PHE A 1 544 ? -10.580 2.106 11.333 1.00 97.56 544 PHE A C 1
ATOM 4438 O O . PHE A 1 544 ? -10.212 2.441 10.211 1.00 97.56 544 PHE A O 1
ATOM 4445 N N . ILE A 1 545 ? -11.736 1.489 11.558 1.00 97.56 545 ILE A N 1
ATOM 4446 C CA . ILE A 1 545 ? -12.716 1.229 10.505 1.00 97.56 545 ILE A CA 1
ATOM 4447 C C . ILE A 1 545 ? -13.079 2.520 9.760 1.00 97.56 545 ILE A C 1
ATOM 4449 O O . ILE A 1 545 ? -13.224 3.575 10.379 1.00 97.56 545 ILE A O 1
ATOM 4453 N N . ASN A 1 546 ? -13.287 2.444 8.446 1.00 95.25 546 ASN A N 1
ATOM 4454 C CA . ASN A 1 546 ? -13.806 3.584 7.694 1.00 95.25 546 ASN A CA 1
ATOM 4455 C C . ASN A 1 546 ? -15.155 4.069 8.239 1.00 95.25 546 ASN A C 1
ATOM 4457 O O . ASN A 1 546 ? -16.034 3.280 8.610 1.00 95.25 546 ASN A O 1
ATOM 4461 N N . LEU A 1 547 ? -15.347 5.387 8.210 1.00 93.62 547 LEU A N 1
ATOM 4462 C CA . LEU A 1 547 ? -16.556 6.028 8.714 1.00 93.62 547 LEU A CA 1
ATOM 4463 C C . LEU A 1 547 ? -17.803 5.582 7.930 1.00 93.62 547 LEU A C 1
ATOM 4465 O O . LEU A 1 547 ? -18.873 5.393 8.504 1.00 93.62 547 LEU A O 1
ATOM 4469 N N . GLU A 1 548 ? -17.656 5.346 6.629 1.00 93.50 548 GLU A N 1
ATOM 4470 C CA . GLU A 1 548 ? -18.689 4.855 5.719 1.00 93.50 548 GLU A CA 1
ATOM 4471 C C . GLU A 1 548 ? -19.103 3.408 6.037 1.00 93.50 548 GLU A C 1
ATOM 4473 O O . GLU A 1 548 ? -20.293 3.074 5.997 1.00 93.50 548 GLU A O 1
ATOM 4478 N N . VAL A 1 549 ? -18.146 2.555 6.417 1.00 95.50 549 VAL A N 1
ATOM 4479 C CA . VAL A 1 549 ? -18.422 1.169 6.829 1.00 95.50 549 VAL A CA 1
ATOM 4480 C C . VAL A 1 549 ? -19.113 1.164 8.195 1.00 95.50 549 VAL A C 1
ATOM 4482 O O . VAL A 1 549 ? -20.129 0.485 8.364 1.00 95.50 549 VAL A O 1
ATOM 4485 N N . LEU A 1 550 ? -18.642 1.985 9.145 1.00 96.75 550 LEU A N 1
ATOM 4486 C CA . LEU A 1 550 ? -19.316 2.168 10.434 1.00 96.75 550 LEU A CA 1
ATOM 4487 C C . LEU A 1 550 ? -20.751 2.677 10.245 1.00 96.75 550 LEU A C 1
ATOM 4489 O O . LEU A 1 550 ? -21.668 2.163 10.886 1.00 96.75 550 LEU A O 1
ATOM 4493 N N . LYS A 1 551 ? -20.963 3.653 9.354 1.00 96.50 551 LYS A N 1
ATOM 4494 C CA . LYS A 1 551 ? -22.295 4.168 9.015 1.00 96.50 551 LYS A CA 1
ATOM 4495 C C . LYS A 1 551 ? -23.214 3.052 8.528 1.00 96.50 551 LYS A C 1
ATOM 4497 O O . LYS A 1 551 ? -24.306 2.903 9.065 1.00 96.50 551 LYS A O 1
ATOM 4502 N N . SER A 1 552 ? -22.758 2.254 7.565 1.00 96.44 552 SER A N 1
ATOM 4503 C CA . SER A 1 552 ? -23.541 1.149 6.990 1.00 96.44 552 SER A CA 1
ATOM 4504 C C . SER A 1 552 ? -23.907 0.108 8.058 1.00 96.44 552 SER A C 1
ATOM 4506 O O . SER A 1 552 ? -25.043 -0.358 8.133 1.00 96.44 552 SER A O 1
ATOM 4508 N N . LYS A 1 553 ? -22.973 -0.203 8.969 1.00 96.69 553 LYS A N 1
ATOM 4509 C CA . LYS A 1 553 ? -23.257 -1.043 10.142 1.00 96.69 553 LYS A CA 1
ATOM 4510 C C . LYS A 1 553 ? -24.317 -0.423 11.058 1.00 96.69 553 LYS A C 1
ATOM 4512 O O . LYS A 1 553 ? -25.212 -1.129 11.509 1.00 96.69 553 LYS A O 1
ATOM 4517 N N . LYS A 1 554 ? -24.226 0.876 11.348 1.00 96.38 554 LYS A N 1
ATOM 4518 C CA . LYS A 1 554 ? -25.163 1.595 12.227 1.00 96.38 554 LYS A CA 1
ATOM 4519 C C . LYS A 1 554 ? -26.568 1.711 11.640 1.00 96.38 554 LYS A C 1
ATOM 4521 O O . LYS A 1 554 ? -27.532 1.564 12.384 1.00 96.38 554 LYS A O 1
ATOM 4526 N N . ILE A 1 555 ? -26.683 1.904 10.324 1.00 96.81 555 ILE A N 1
ATOM 4527 C CA . ILE A 1 555 ? -27.965 1.854 9.604 1.00 96.81 555 ILE A CA 1
ATOM 4528 C C . ILE A 1 555 ? -28.628 0.490 9.814 1.00 96.81 555 ILE A C 1
ATOM 4530 O O . ILE A 1 555 ? -29.811 0.431 10.138 1.00 96.81 555 ILE A O 1
ATOM 4534 N N . ARG A 1 556 ? -27.860 -0.601 9.694 1.00 96.25 556 ARG A N 1
ATOM 4535 C CA . ARG A 1 556 ? -28.366 -1.963 9.904 1.00 96.25 556 ARG A CA 1
ATOM 4536 C C . ARG A 1 556 ? -28.709 -2.258 11.365 1.00 96.25 556 ARG A C 1
ATOM 4538 O O . ARG A 1 556 ? -29.744 -2.857 11.630 1.00 96.25 556 ARG A O 1
ATOM 4545 N N . ASP A 1 557 ? -27.848 -1.865 12.304 1.00 94.62 557 ASP A N 1
ATOM 4546 C CA . ASP A 1 557 ? -28.054 -2.095 13.741 1.00 94.62 557 ASP A CA 1
ATOM 4547 C C . ASP A 1 557 ? -29.268 -1.305 14.281 1.00 94.62 557 ASP A C 1
ATOM 4549 O O . ASP A 1 557 ? -29.935 -1.777 15.202 1.00 94.62 557 ASP A O 1
ATOM 4553 N N . ALA A 1 558 ? -29.538 -0.112 13.728 1.00 92.69 558 ALA A N 1
ATOM 4554 C CA . ALA A 1 558 ? -30.710 0.732 13.995 1.00 92.69 558 ALA A CA 1
ATOM 4555 C C . ALA A 1 558 ? -31.031 0.957 15.491 1.00 92.69 558 ALA A C 1
ATOM 4557 O O . ALA A 1 558 ? -32.192 1.047 15.895 1.00 92.69 558 ALA A O 1
ATOM 4558 N N . ARG A 1 559 ? -30.007 1.050 16.352 1.00 91.69 559 ARG A N 1
ATOM 4559 C CA . ARG A 1 559 ? -30.202 1.419 17.766 1.00 91.69 559 ARG A CA 1
ATOM 4560 C C . ARG A 1 559 ? -30.536 2.907 17.862 1.00 91.69 559 ARG A C 1
ATOM 4562 O O . ARG A 1 559 ? -30.082 3.695 17.043 1.00 91.69 559 ARG A O 1
ATOM 4569 N N . GLN A 1 560 ? -31.205 3.328 18.934 1.00 88.19 560 GLN A N 1
ATOM 4570 C CA . GLN A 1 560 ? -31.562 4.741 19.138 1.00 88.19 560 GLN A CA 1
ATOM 4571 C C . GLN A 1 560 ? -30.363 5.704 18.985 1.00 88.19 560 GLN A C 1
ATOM 4573 O O . GLN A 1 560 ? -30.470 6.720 18.309 1.00 88.19 560 GLN A O 1
ATOM 4578 N N . LYS A 1 561 ? -29.197 5.354 19.551 1.00 87.44 561 LYS A N 1
ATOM 4579 C CA . LYS A 1 561 ? -27.956 6.142 19.403 1.00 87.44 561 LYS A CA 1
ATOM 4580 C C . LYS A 1 561 ? -27.383 6.137 17.978 1.00 87.44 561 LYS A C 1
ATOM 4582 O O . LYS A 1 561 ? -26.663 7.052 17.597 1.00 87.44 561 LYS A O 1
ATOM 4587 N N . ASP A 1 562 ? -27.665 5.092 17.200 1.00 92.56 562 ASP A N 1
ATOM 4588 C CA . ASP A 1 562 ? -27.138 4.941 15.845 1.00 92.56 562 ASP A CA 1
ATOM 4589 C C . ASP A 1 562 ? -27.824 5.906 14.868 1.00 92.56 562 ASP A C 1
ATOM 4591 O O . ASP A 1 562 ? -27.174 6.374 13.939 1.00 92.56 562 ASP A O 1
ATOM 4595 N N . GLU A 1 563 ? -29.091 6.272 15.095 1.00 91.00 563 GLU A N 1
ATOM 4596 C CA . GLU A 1 563 ? -29.787 7.267 14.267 1.00 91.00 563 GLU A CA 1
ATOM 4597 C C . GLU A 1 563 ? -29.122 8.650 14.328 1.00 91.00 563 GLU A C 1
ATOM 4599 O O . GLU A 1 563 ? -28.996 9.331 13.309 1.00 91.00 563 GLU A O 1
ATOM 4604 N N . GLU A 1 564 ? -28.694 9.074 15.519 1.00 90.06 564 GLU A N 1
ATOM 4605 C CA . GLU A 1 564 ? -27.963 10.331 15.718 1.00 90.06 564 GLU A CA 1
ATOM 4606 C C . GLU A 1 564 ? -26.570 10.261 15.085 1.00 90.06 564 GLU A C 1
ATOM 4608 O O . GLU A 1 564 ? -26.181 11.164 14.342 1.00 90.06 564 GLU A O 1
ATOM 4613 N N . ASP A 1 565 ? -25.859 9.152 15.297 1.00 93.06 565 ASP A N 1
ATOM 4614 C CA . ASP A 1 565 ? -24.538 8.922 14.712 1.00 93.06 565 ASP A CA 1
ATOM 4615 C C . ASP A 1 565 ? -24.573 8.951 13.178 1.00 93.06 565 ASP A C 1
ATOM 4617 O O . ASP A 1 565 ? -23.735 9.595 12.551 1.00 93.06 565 ASP A O 1
ATOM 4621 N N . VAL A 1 566 ? -25.560 8.299 12.556 1.00 95.38 566 VAL A N 1
ATOM 4622 C CA . VAL A 1 566 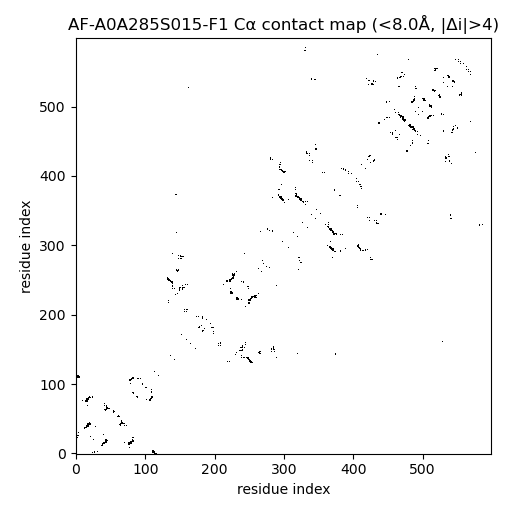? -25.726 8.289 11.094 1.00 95.38 566 VAL A CA 1
ATOM 4623 C C . VAL A 1 566 ? -25.998 9.697 10.561 1.00 95.38 566 VAL A C 1
ATOM 4625 O O . VAL A 1 566 ? -25.438 10.071 9.530 1.00 95.38 566 VAL A O 1
ATOM 4628 N N . LYS A 1 567 ? -26.804 10.507 11.264 1.00 91.38 567 LYS A N 1
ATOM 4629 C CA . LYS A 1 567 ? -27.044 11.913 10.891 1.00 91.38 567 LYS A CA 1
ATOM 4630 C C . LYS A 1 567 ? -25.759 12.738 10.946 1.00 91.38 567 LYS A C 1
ATOM 4632 O O . LYS A 1 567 ? -25.479 13.460 9.992 1.00 91.38 567 LYS A O 1
ATOM 4637 N N . LEU A 1 568 ? -24.968 12.606 12.015 1.00 90.19 568 LEU A N 1
ATOM 4638 C CA . LEU A 1 568 ? -23.682 13.300 12.154 1.00 90.19 568 LEU A CA 1
ATOM 4639 C C . LEU A 1 568 ? -22.703 12.904 11.047 1.00 90.19 568 LEU A C 1
ATOM 4641 O O . LEU A 1 568 ? -22.080 13.772 10.440 1.00 90.19 568 LEU A O 1
ATOM 4645 N N . ILE A 1 569 ? -22.603 11.605 10.750 1.00 92.31 569 ILE A N 1
ATOM 4646 C CA . ILE A 1 569 ? -21.731 11.109 9.682 1.00 92.31 569 ILE A CA 1
ATOM 4647 C C . ILE A 1 569 ? -22.181 11.647 8.321 1.00 92.31 569 ILE A C 1
ATOM 4649 O O . ILE A 1 569 ? -21.343 12.109 7.553 1.00 92.31 569 ILE A O 1
ATOM 4653 N N . ASN A 1 570 ? -23.478 11.612 8.006 1.00 90.50 570 ASN A N 1
ATOM 4654 C CA . ASN A 1 570 ? -23.970 12.133 6.728 1.00 90.50 570 ASN A CA 1
ATOM 4655 C C . ASN A 1 570 ? -23.687 13.631 6.586 1.00 90.50 570 ASN A C 1
ATOM 4657 O O . ASN A 1 570 ? -23.138 14.032 5.565 1.00 90.50 570 ASN A O 1
ATOM 4661 N N . LEU A 1 571 ? -23.960 14.430 7.623 1.00 86.75 571 LEU A N 1
ATOM 4662 C CA . LEU A 1 571 ? -23.653 15.861 7.614 1.00 86.75 571 LEU A CA 1
ATOM 4663 C C . LEU A 1 571 ? -22.155 16.115 7.397 1.00 86.75 571 LEU A C 1
ATOM 4665 O O . LEU A 1 571 ? -21.779 16.991 6.622 1.00 86.75 571 LEU A O 1
ATOM 4669 N N . PHE A 1 572 ? -21.297 15.333 8.055 1.00 87.38 572 PHE A N 1
ATOM 4670 C CA . PHE A 1 572 ? -19.851 15.430 7.889 1.00 87.38 572 PHE A CA 1
ATOM 4671 C C . PHE A 1 572 ? -19.395 15.074 6.474 1.00 87.38 572 PHE A C 1
ATOM 4673 O O . PHE A 1 572 ? -18.608 15.813 5.891 1.00 87.38 572 PHE A O 1
ATOM 4680 N N . LEU A 1 573 ? -19.889 13.970 5.906 1.00 84.94 573 LEU A N 1
ATOM 4681 C CA . LEU A 1 573 ? -19.532 13.542 4.552 1.00 84.94 573 LEU A CA 1
ATOM 4682 C C . LEU A 1 573 ? -20.049 14.528 3.496 1.00 84.94 573 LEU A C 1
ATOM 4684 O O . LEU A 1 573 ? -19.325 14.846 2.556 1.00 84.94 573 LEU A O 1
ATOM 4688 N N . GLU A 1 574 ? -21.264 15.055 3.661 1.00 81.44 574 GLU A N 1
ATOM 4689 C CA . GLU A 1 574 ? -21.810 16.116 2.808 1.00 81.44 574 GLU A CA 1
ATOM 4690 C C . GLU A 1 574 ? -20.969 17.389 2.897 1.00 81.44 574 GLU A C 1
ATOM 4692 O O . GLU A 1 574 ? -20.631 17.972 1.868 1.00 81.44 574 GLU A O 1
ATOM 4697 N N . TYR A 1 575 ? -20.585 17.805 4.105 1.00 76.44 575 TYR A N 1
ATOM 4698 C CA . TYR A 1 575 ? -19.713 18.958 4.293 1.00 76.44 575 TYR A CA 1
ATOM 4699 C C . TYR A 1 575 ? -18.343 18.729 3.645 1.00 76.44 575 TYR A C 1
ATOM 4701 O O . TYR A 1 575 ? -17.909 19.541 2.834 1.00 76.44 575 TYR A O 1
ATOM 4709 N N . ALA A 1 576 ? -17.692 17.598 3.926 1.00 73.38 576 ALA A N 1
ATOM 4710 C CA . ALA A 1 576 ? -16.372 17.261 3.401 1.00 73.38 576 ALA A CA 1
ATOM 4711 C C . ALA A 1 576 ? -16.339 17.169 1.866 1.00 73.38 576 ALA A C 1
ATOM 4713 O O . ALA A 1 576 ? -15.335 17.538 1.263 1.00 73.38 576 ALA A O 1
ATOM 4714 N N . ASN A 1 577 ? -17.421 16.704 1.234 1.00 68.94 577 ASN A N 1
ATOM 4715 C CA . ASN A 1 577 ? -17.523 16.615 -0.225 1.00 68.94 577 ASN A CA 1
ATOM 4716 C C . ASN A 1 577 ? -17.810 17.964 -0.904 1.00 68.94 577 ASN A C 1
ATOM 4718 O O . ASN A 1 577 ? -17.513 18.108 -2.083 1.00 68.94 577 ASN A O 1
ATOM 4722 N N . ASN A 1 578 ? -18.393 18.931 -0.189 1.00 63.88 578 ASN A N 1
ATOM 4723 C CA . ASN A 1 578 ? -18.765 20.244 -0.733 1.00 63.88 578 ASN A CA 1
ATOM 4724 C C . ASN A 1 578 ? -17.809 21.375 -0.310 1.00 63.88 578 ASN A C 1
ATOM 4726 O O . ASN A 1 578 ? -18.006 22.529 -0.696 1.00 63.88 578 ASN A O 1
ATOM 4730 N N . PHE A 1 579 ? -16.789 21.079 0.500 1.00 59.72 579 PHE A N 1
ATOM 4731 C CA . PHE A 1 579 ? -15.838 22.070 0.997 1.00 59.72 579 PHE A CA 1
ATOM 4732 C C . PHE A 1 579 ? -14.562 22.089 0.145 1.00 59.72 579 PHE A C 1
ATOM 4734 O O . PHE A 1 579 ? -13.515 21.578 0.540 1.00 59.72 579 PHE A O 1
ATOM 4741 N N . ASP A 1 580 ? -14.653 22.711 -1.032 1.00 51.41 580 ASP A N 1
ATOM 4742 C CA . ASP A 1 580 ? -13.514 22.890 -1.945 1.00 51.41 580 ASP A CA 1
ATOM 4743 C C . ASP A 1 580 ? -12.477 23.903 -1.423 1.00 51.41 580 ASP A C 1
ATOM 4745 O O . ASP A 1 580 ? -11.303 23.854 -1.800 1.00 51.41 580 ASP A O 1
ATOM 4749 N N . ASP A 1 581 ? -12.870 24.822 -0.531 1.00 52.03 581 ASP A N 1
ATOM 4750 C CA . ASP A 1 581 ? -12.034 25.970 -0.179 1.00 52.03 581 ASP A CA 1
ATOM 4751 C C . ASP A 1 581 ? -11.292 25.808 1.157 1.00 52.03 581 ASP A C 1
ATOM 4753 O O . ASP A 1 581 ? -11.559 26.471 2.167 1.00 52.03 581 ASP A O 1
ATOM 4757 N N . LYS A 1 582 ? -10.262 24.954 1.140 1.00 60.88 582 LYS A N 1
ATOM 4758 C CA . LYS A 1 582 ? -9.258 24.837 2.218 1.00 60.88 582 LYS A CA 1
ATOM 4759 C C . LYS A 1 582 ? -8.565 26.184 2.545 1.00 60.88 582 LYS A C 1
ATOM 4761 O O . LYS A 1 582 ? -7.861 26.284 3.554 1.00 60.88 582 LYS A O 1
ATOM 4766 N N . LEU A 1 583 ? -8.776 27.242 1.749 1.00 47.56 583 LEU A N 1
ATOM 4767 C CA . LEU A 1 583 ? -8.289 28.605 1.984 1.00 47.56 583 LEU A CA 1
ATOM 4768 C C . LEU A 1 583 ? -9.030 29.326 3.123 1.00 47.56 583 LEU A C 1
ATOM 4770 O O . LEU A 1 583 ? -8.397 30.090 3.852 1.00 47.56 583 LEU A O 1
ATOM 4774 N N . GLU A 1 584 ? -10.332 29.094 3.324 1.00 53.97 584 GLU A N 1
ATOM 4775 C CA . GLU A 1 584 ? -11.071 29.728 4.431 1.00 53.97 584 GLU A CA 1
ATOM 4776 C C . GLU A 1 584 ? -10.713 29.069 5.771 1.00 53.97 584 GLU A C 1
ATOM 4778 O O . GLU A 1 584 ? -10.481 29.767 6.761 1.00 53.97 584 GLU A O 1
ATOM 4783 N N . LEU A 1 585 ? -10.511 27.744 5.767 1.00 51.03 585 LEU A N 1
ATOM 4784 C CA . LEU A 1 585 ? -9.942 27.006 6.898 1.00 51.03 585 LEU A CA 1
ATOM 4785 C C . LEU A 1 585 ? -8.521 27.493 7.222 1.00 51.03 585 LEU A C 1
ATOM 4787 O O . LEU A 1 585 ? -8.196 27.726 8.385 1.00 51.03 585 LEU A O 1
ATOM 4791 N N . ARG A 1 586 ? -7.690 27.748 6.200 1.00 48.72 586 ARG A N 1
ATOM 4792 C CA . ARG A 1 586 ? -6.386 28.408 6.367 1.00 48.72 586 ARG A CA 1
ATOM 4793 C C . ARG A 1 586 ? -6.528 29.804 6.972 1.00 48.72 586 ARG A C 1
ATOM 4795 O O . ARG A 1 586 ? -5.832 30.098 7.933 1.00 48.72 586 ARG A O 1
ATOM 4802 N N . ARG A 1 587 ? -7.435 30.655 6.481 1.00 52.41 587 ARG A N 1
ATOM 4803 C CA . ARG A 1 587 ? -7.671 31.994 7.056 1.00 52.41 587 ARG A CA 1
ATOM 4804 C C . ARG A 1 587 ? -8.152 31.924 8.499 1.00 52.41 587 ARG A C 1
ATOM 4806 O O . ARG A 1 587 ? -7.891 32.844 9.268 1.00 52.41 587 ARG A O 1
ATOM 4813 N N . GLN A 1 588 ? -8.891 30.886 8.871 1.00 47.22 588 GLN A N 1
ATOM 4814 C CA . GLN A 1 588 ? -9.321 30.666 10.246 1.00 47.22 588 GLN A CA 1
ATOM 4815 C C . GLN A 1 588 ? -8.152 30.214 11.131 1.00 47.22 588 GLN A C 1
ATOM 4817 O O . GLN A 1 588 ? -7.930 30.814 12.177 1.00 47.22 588 GLN A O 1
ATOM 4822 N N . ILE A 1 589 ? -7.338 29.258 10.672 1.00 48.69 589 ILE A N 1
ATOM 4823 C CA . ILE A 1 589 ? -6.114 28.825 11.365 1.00 48.69 589 ILE A CA 1
ATOM 4824 C C . ILE A 1 589 ? -5.117 29.985 11.499 1.00 48.69 589 ILE A C 1
ATOM 4826 O O . ILE A 1 589 ? -4.579 30.202 12.579 1.00 48.69 589 ILE A O 1
ATOM 4830 N N . ASP A 1 590 ? -4.903 30.774 10.445 1.00 49.19 590 ASP A N 1
ATOM 4831 C CA . ASP A 1 590 ? -4.029 31.951 10.461 1.00 49.19 590 ASP A CA 1
ATOM 4832 C C . ASP A 1 590 ? -4.566 33.025 11.426 1.00 49.19 590 ASP A C 1
ATOM 4834 O O . ASP A 1 590 ? -3.792 33.618 12.181 1.00 49.19 590 ASP A O 1
ATOM 4838 N N . ARG A 1 591 ? -5.895 33.224 11.485 1.00 51.56 591 ARG A N 1
ATOM 4839 C CA . ARG A 1 591 ? -6.549 34.090 12.484 1.00 51.56 591 ARG A CA 1
ATOM 4840 C C . ARG A 1 591 ? -6.318 33.586 13.908 1.00 51.56 591 ARG A C 1
ATOM 4842 O O . ARG A 1 591 ? -5.942 34.379 14.766 1.00 51.56 591 ARG A O 1
ATOM 4849 N N . GLU A 1 592 ? -6.467 32.291 14.167 1.00 42.31 592 GLU A N 1
ATOM 4850 C CA . GLU A 1 592 ? -6.226 31.710 15.495 1.00 42.31 592 GLU A CA 1
ATOM 4851 C C . GLU A 1 592 ? -4.742 31.719 15.898 1.00 42.31 592 GLU A C 1
ATOM 4853 O O . GLU A 1 592 ? -4.407 31.988 17.055 1.00 42.31 592 GLU A O 1
ATOM 4858 N N . LEU A 1 593 ? -3.830 31.506 14.946 1.00 43.12 593 LEU A N 1
ATOM 4859 C CA . LEU A 1 593 ? -2.384 31.615 15.154 1.00 43.12 593 LEU A CA 1
ATOM 4860 C C . LEU A 1 593 ? -1.942 33.063 15.414 1.00 43.12 593 LEU A C 1
ATOM 4862 O O . LEU A 1 593 ? -0.984 33.283 16.156 1.00 43.12 593 LEU A O 1
ATOM 4866 N N . HIS A 1 594 ? -2.621 34.054 14.831 1.00 43.16 594 HIS A N 1
ATOM 4867 C CA . HIS A 1 594 ? -2.384 35.471 15.118 1.00 43.16 594 HIS A CA 1
ATOM 4868 C C . HIS A 1 594 ? -3.030 35.944 16.424 1.00 43.16 594 HIS A C 1
ATOM 4870 O O . HIS A 1 594 ? -2.433 36.766 17.116 1.00 43.16 594 HIS A O 1
ATOM 4876 N N . LEU A 1 595 ? -4.175 35.389 16.827 1.00 39.03 595 LEU A N 1
ATOM 4877 C CA . LEU A 1 595 ? -4.801 35.696 18.120 1.00 39.03 595 LEU A CA 1
ATOM 4878 C C . LEU A 1 595 ? -3.934 35.252 19.310 1.00 39.03 595 LEU A C 1
ATOM 4880 O O . LEU A 1 595 ? -3.869 35.954 20.315 1.00 39.03 595 LEU A O 1
ATOM 4884 N N . LYS A 1 596 ? -3.173 34.157 19.175 1.00 39.22 596 LYS A N 1
ATOM 4885 C CA . LYS A 1 596 ? -2.202 33.697 20.190 1.00 39.22 596 LYS A CA 1
ATOM 4886 C C . LYS A 1 596 ? -0.884 34.491 20.246 1.00 39.22 596 LYS A C 1
ATOM 4888 O O . LYS A 1 596 ? 0.001 34.120 21.004 1.00 39.22 596 LYS A O 1
ATOM 4893 N N . ARG A 1 597 ? -0.713 35.553 19.445 1.00 40.34 597 ARG A N 1
ATOM 4894 C CA . ARG A 1 597 ? 0.446 36.469 19.540 1.00 40.34 597 ARG A CA 1
ATOM 4895 C C . ARG A 1 597 ? 0.201 37.686 20.444 1.00 40.34 597 ARG A C 1
ATOM 4897 O O . ARG A 1 597 ? 1.136 38.451 20.657 1.00 40.34 597 ARG A O 1
ATOM 4904 N N . PHE A 1 598 ? -1.018 37.866 20.961 1.00 34.47 598 PHE A N 1
ATOM 4905 C CA . PHE A 1 598 ? -1.407 39.014 21.799 1.00 34.47 598 PHE A CA 1
ATOM 4906 C C . PHE A 1 598 ? -1.962 38.629 23.186 1.00 34.47 598 PHE A C 1
ATOM 4908 O O . PHE A 1 598 ? -2.494 39.485 23.891 1.00 34.47 598 PHE A O 1
ATOM 4915 N N . LEU A 1 599 ? -1.801 37.364 23.580 1.00 32.34 599 LEU A N 1
ATOM 4916 C CA . LEU A 1 599 ? -1.933 36.843 24.945 1.00 32.34 599 LEU A CA 1
ATOM 4917 C C . LEU A 1 599 ? -0.620 36.145 25.294 1.00 32.34 599 LEU A C 1
ATOM 4919 O O . LEU A 1 599 ? -0.216 36.232 26.473 1.00 32.34 599 LEU A O 1
#

Secondary structure (DSSP, 8-state):
-EEE--TTTS-TT-EEEEE--SHHHHHHHHHHHHHT-SEEEEEE-TTGGG-TTSB-TTS-B--EE-GGGGGG----SEEEE--S-HHHHHHHHHHHHHTT---GGGEE---EEE-HHHHTT------------EEEE-GGGTS-TTBTTHHHHHHHHHHHHHT---HHHHHHHHHHHHHTTTTTS---TT-SS---SHHHHHHHHHHHHHHHHHSPPPGGGPEEEETTT--BSS-HHHHHHHHHTT--EEEEEETT-S----TB-HHHHHHTT--HHHHHHHHHHHHHH--SEEEEEEEGGGGGGHHHHHHHHHHHSEEEEEEEEE-TT-HHHHHHHHHHTTT-TTS--HHHHHHHHHHTTS-SEEEEEEEESTT-TTS-HHHHHHHHHHHHHHTTGGG-GGGHHHHEEE--SHHHHHHHHHHHH-HHHHHHHTT-------HHHHHHHHHHHHHHHHTT--GGGEEE-STHHHHHTTSS---SEEEEE-HHHHHHH-SS-EESSSSEEEPPTT--B-GGG-B--HHHHHH-GGGEEEETTEEEE-HHHHHHHHHHH--HHHHHHHHHHHHHHHHHHH---HHHHHHHHHHHHHHTT--

Solvent-accessible surface area (backbone atoms only — not comparable to full-atom values): 33023 Å² total; per-residue (Å²): 115,47,54,48,63,56,62,92,82,46,66,79,66,38,32,24,33,38,35,34,72,48,74,48,20,51,46,30,50,51,51,30,64,78,64,65,38,45,40,77,75,42,39,24,22,91,57,34,87,72,45,81,84,38,52,49,105,83,68,50,74,53,86,59,33,49,56,74,56,54,81,76,57,84,81,60,63,34,40,37,38,31,40,84,56,59,74,59,32,53,54,47,51,51,44,41,34,76,76,65,64,46,56,72,94,32,54,41,59,70,62,50,80,36,55,57,61,69,79,44,62,74,75,66,61,89,64,76,80,69,72,64,59,77,42,79,42,59,50,50,80,68,67,39,61,48,41,46,65,27,28,36,39,23,51,42,30,36,27,61,73,69,74,50,91,53,68,67,44,46,53,50,29,53,51,51,43,56,73,71,30,68,63,81,69,60,85,60,92,86,50,103,61,85,55,81,45,74,64,48,52,50,54,53,48,51,53,50,42,53,52,56,71,75,42,80,76,58,71,91,70,39,31,42,30,31,51,63,71,60,32,72,81,50,46,50,64,57,54,11,34,25,52,52,64,77,39,64,45,36,31,31,50,36,73,93,38,54,73,71,85,80,61,39,17,49,70,50,44,56,77,70,68,58,48,62,66,53,49,24,49,37,54,43,45,43,53,75,53,34,78,67,46,37,40,40,38,40,29,28,69,38,55,94,44,45,69,61,49,51,55,57,44,54,75,75,39,39,68,46,43,67,40,75,47,78,26,81,76,31,62,53,21,50,50,44,54,60,32,44,73,65,67,39,71,66,69,72,53,63,65,60,52,51,49,52,54,55,47,66,76,32,56,43,35,37,37,41,33,40,30,30,24,83,87,44,74,90,50,62,54,39,63,48,44,49,53,50,54,48,53,58,35,60,76,64,33,95,82,32,81,91,46,42,75,54,43,45,51,62,33,72,44,67,73,49,22,54,46,51,43,46,55,74,28,26,63,47,23,48,64,47,31,53,62,42,73,62,69,71,62,58,68,71,58,53,52,49,53,51,50,49,54,50,51,32,51,78,62,76,29,57,60,79,44,32,32,38,64,45,56,44,50,38,36,59,51,58,74,42,89,53,87,48,45,34,28,43,46,18,71,72,33,31,74,68,74,48,57,63,58,44,71,80,46,100,50,34,30,40,47,33,69,51,68,51,39,28,58,93,74,43,70,47,51,41,51,53,46,55,68,37,53,86,41,28,32,68,54,75,78,36,39,24,46,29,69,71,58,48,38,38,24,29,64,55,66,60,44,82,71,29,58,56,50,43,51,54,51,50,54,49,53,53,46,63,75,68,58,83,59,50,61,58,57,46,54,50,52,52,49,55,60,54,57,67,73,80,113

Sequence (599 aa):
MVLLFPFELIPKGSKIILYGAGDCGIQFFRQIINTHYCNVVLWVDKRANEIENGEDRFGCKFPISAVEKIQECNDFDYAVIAIVNKDIADSVAEMLRDEYGISEDKIITTCHEYSTDTVYPNNRVEDEHKEPSIESLAIDELCLVNELSVMPRFLVARDIVNNVYNEANLSLYKRTILAQGDIFTKENYFVERKKETVNDFIEEFKKLIDAMKASDFDQRKYVPIVTGNRILLDGQHRIAGAAALEKEIYVKYYPDLEEYGDGFGFDWFVKNGFSTEDMQRILYAYGDCYKECGIFLLFGTQEHNWDYFLAQIKKNCTVVGYVDLDFKHDYVGFENIIRDMYWDPLWINTQIHLKAKLLKLAPLKIRVVLVSNQNNKEKDIYKTIRATKLLLRDSVSEELEVLSGAVTHATDNYEEYLWVRELFLSVNTCKNMSRIVLRNYRASFIEKLDKYRKLLYDNGVRPEDAMLVGSSIMEVFGLRESNDIDFIVNSKGRAVLGKKSRKIDEDIELCGKDFVVIENDVVMPDDVLISDENLHIQFYGLKFINLEVLKSKKIRDARQKDEEDVKLINLFLEYANNFDDKLELRRQIDRELHLKRFL

pLDDT: mean 83.8, std 16.11, range [30.34, 98.81]

Radius of gyration: 31.82 Å; Cα contacts (8 Å, |Δi|>4): 951; chains: 1; bounding box: 65×69×100 Å

Foldseek 3Di:
DQKDDPLVLDAFAFEEEEEDPPPQSVNHVVVCVVVVRYHDPAYEYCCPVVPVQQQDPLGDHDPYDHPVCLLVDPRGQAYEY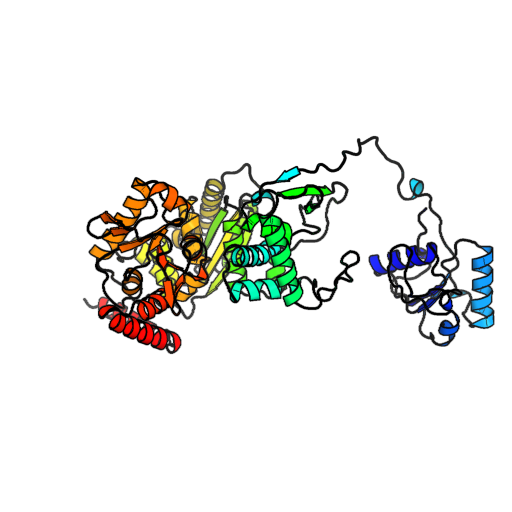RDPDPVVLVVVLCCCCPVVVDDNSRYHSDIDDDDPCGVPVPPPPVPPPPPFDWDWDFLLLQLDLLALLLLLLLLLLLCLVQVHDDPVSLVLNLLSCVLVCVQPPDPPSPDPDRPNDSVSVSVVLSVLLVVVVVDAEDSVPAFEFEPAPRATPDCSSVSSSCLSVSHIGIHTYDPVRNDDDRHCHAVNCVVSPPDLLSVLSSLLSSCSRHQQKKKKKFAQVCVVCVVVLVVLCVVQWAWSYKHKDACQQQLQLLLLLQCLLPLNLAVPDPLSVVLSVVSVVGGSMIIMIMTGCSVPVVDRSLVSQVVSLVVQLVVVPPVCPPCSVNRMDMQNDSLSRVLNSQSPSLPQQSVCSSQQPDRHQDPVLVVQVVVVCVVCVVQVHHQLQKEFEDCSVCVSNPLDDDQATEMEGAPVVCVRPNADWDDPDPRYIYHHFQRQQFPPRRGDGSNNCSPDSNQWYDGSSHTYGDLVSSLRSLVVVVDPVSVVSNVSSVVSVVCVVPCPRSVVVVVVVVVVVVVVVVD

Organism: NCBI:txid1123011

Nearest PDB structures (foldseek):
  9azo-assembly2_C  TM=6.526E-01  e=1.599E-01  unclassified
  3u3x-assembly3_M-2  TM=5.779E-01  e=1.492E+00  Sinorhizobium meliloti 1021
  2p2s-assembly1_B  TM=5.416E-01  e=1.648E+00  Pectobacterium atrosepticum SCRI1043
  3ezy-assembly1_B  TM=6.251E-01  e=4.026E+00  Thermotoga maritima
  3m2t-assembly1_A-2  TM=5.941E-01  e=4.673E+00  Chromobacterium violaceum